Protein AF-A0A6P5A9G0-F1 (afdb_monomer_lite)

Structure (mmCIF, N/CA/C/O backbone):
data_AF-A0A6P5A9G0-F1
#
_entry.id   AF-A0A6P5A9G0-F1
#
loop_
_atom_site.group_PDB
_atom_site.id
_atom_site.type_symbol
_atom_site.label_atom_id
_atom_site.label_alt_id
_atom_site.label_comp_id
_atom_site.label_asym_id
_atom_site.label_entity_id
_atom_site.label_seq_id
_atom_site.pdbx_PDB_ins_code
_atom_site.Cartn_x
_atom_site.Cartn_y
_atom_site.Cartn_z
_atom_site.occupancy
_atom_site.B_iso_or_equiv
_atom_site.auth_seq_id
_atom_site.auth_comp_id
_atom_site.auth_asym_id
_atom_site.auth_atom_id
_atom_site.pdbx_PDB_model_num
ATOM 1 N N . MET A 1 1 ? -21.317 18.222 71.291 1.00 34.19 1 MET A N 1
ATOM 2 C CA . MET A 1 1 ? -20.488 18.522 70.100 1.00 34.19 1 MET A CA 1
ATOM 3 C C . MET A 1 1 ? -20.526 17.312 69.174 1.00 34.19 1 MET A C 1
ATOM 5 O O . MET A 1 1 ? -20.480 16.204 69.695 1.00 34.19 1 MET A O 1
ATOM 9 N N . PRO A 1 2 ? -20.696 17.466 67.850 1.00 40.47 2 PRO A N 1
ATOM 10 C CA . PRO A 1 2 ? -20.829 16.320 66.953 1.00 40.47 2 PRO A CA 1
ATOM 11 C C . PRO A 1 2 ? -19.506 15.540 66.873 1.00 40.47 2 PRO A C 1
ATOM 13 O O . PRO A 1 2 ? -18.449 16.128 66.651 1.00 40.47 2 PRO A O 1
ATOM 16 N N . ALA A 1 3 ? -19.575 14.213 67.022 1.00 44.06 3 ALA A N 1
ATOM 17 C CA . ALA A 1 3 ? -18.438 13.286 67.138 1.00 44.06 3 ALA A CA 1
ATOM 18 C C . ALA A 1 3 ? -17.374 13.387 66.017 1.00 44.06 3 ALA A C 1
ATOM 20 O O . ALA A 1 3 ? -16.237 12.954 66.194 1.00 44.06 3 ALA A O 1
ATOM 21 N N . GLY A 1 4 ? -17.712 13.982 64.867 1.00 52.34 4 GLY A N 1
ATOM 22 C CA . GLY A 1 4 ? -16.773 14.221 63.768 1.00 52.34 4 GLY A CA 1
ATOM 23 C C . GLY A 1 4 ? -15.743 15.328 64.034 1.00 52.34 4 GLY A C 1
ATOM 24 O O . GLY A 1 4 ? -14.605 15.201 63.588 1.00 52.34 4 GLY A O 1
ATOM 25 N N . MET A 1 5 ? -16.099 16.386 64.777 1.00 49.41 5 MET A N 1
ATOM 26 C CA . MET A 1 5 ? -15.179 17.504 65.061 1.00 49.41 5 MET A CA 1
ATOM 27 C C . MET A 1 5 ? -14.045 17.080 66.001 1.00 49.41 5 MET A C 1
ATOM 29 O O . MET A 1 5 ? -12.879 17.372 65.744 1.00 49.41 5 MET A O 1
ATOM 33 N N . GLU A 1 6 ? -14.359 16.276 67.017 1.00 52.44 6 GLU A N 1
ATOM 34 C CA . GLU A 1 6 ? -13.374 15.811 67.996 1.00 52.44 6 GLU A CA 1
ATOM 35 C C . GLU A 1 6 ? -12.293 14.910 67.364 1.00 52.44 6 GLU A C 1
ATOM 37 O O . GLU A 1 6 ? -11.117 14.976 67.728 1.00 52.44 6 GLU A O 1
ATOM 42 N N . ALA A 1 7 ? -12.663 14.101 66.363 1.00 63.16 7 ALA A N 1
ATOM 43 C CA . ALA A 1 7 ? -11.732 13.248 65.626 1.00 63.16 7 ALA A CA 1
ATOM 44 C C . ALA A 1 7 ? -10.778 14.051 64.723 1.00 63.16 7 ALA A C 1
ATOM 46 O O . ALA A 1 7 ? -9.605 13.691 64.583 1.00 63.16 7 ALA A O 1
ATOM 47 N N . VAL A 1 8 ? -11.261 15.142 64.122 1.00 66.12 8 VAL A N 1
ATOM 48 C CA . VAL A 1 8 ? -10.457 16.038 63.275 1.00 66.12 8 VAL A CA 1
ATOM 49 C C . VAL A 1 8 ? -9.443 16.807 64.120 1.00 66.12 8 VAL A C 1
ATOM 51 O O . VAL A 1 8 ? -8.259 16.828 63.774 1.00 66.12 8 VAL A O 1
ATOM 54 N N . ASP A 1 9 ? -9.863 17.347 65.263 1.00 71.31 9 ASP A N 1
ATOM 55 C CA . ASP A 1 9 ? -8.982 18.097 66.167 1.00 71.31 9 ASP A CA 1
ATOM 56 C C . ASP A 1 9 ? -7.914 17.209 66.810 1.00 71.31 9 ASP A C 1
ATOM 58 O O . ASP A 1 9 ? -6.769 17.629 67.003 1.00 71.31 9 AS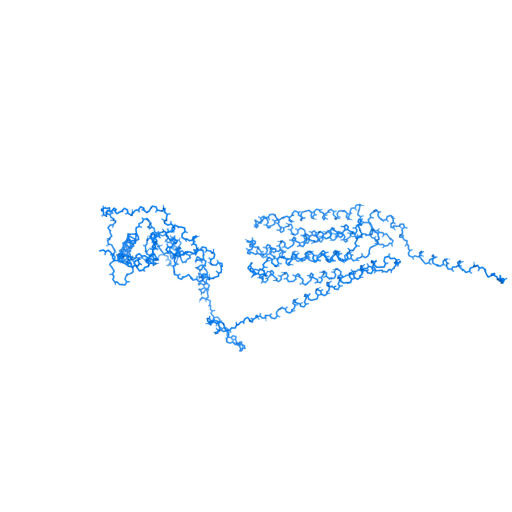P A O 1
ATOM 62 N N . ARG A 1 10 ? -8.253 15.948 67.103 1.00 72.38 10 ARG A N 1
ATOM 63 C CA . ARG A 1 10 ? -7.294 14.951 67.601 1.00 72.38 10 ARG A CA 1
ATOM 64 C C . ARG A 1 10 ? -6.233 14.621 66.543 1.00 72.38 10 ARG A C 1
ATOM 66 O O . ARG A 1 10 ? -5.047 14.577 66.861 1.00 72.38 10 ARG A O 1
ATOM 73 N N . ARG A 1 11 ? -6.634 14.472 65.272 1.00 69.25 11 ARG A N 1
ATOM 74 C CA . ARG A 1 11 ? -5.703 14.259 64.146 1.00 69.25 11 ARG A CA 1
ATOM 75 C C . ARG A 1 11 ? -4.834 15.483 63.865 1.00 69.25 11 ARG A C 1
ATOM 77 O O . ARG A 1 11 ? -3.647 15.310 63.608 1.00 69.25 11 ARG A O 1
ATOM 84 N N . ARG A 1 12 ? -5.383 16.704 63.941 1.00 75.12 12 ARG A N 1
ATOM 85 C CA . ARG A 1 12 ? -4.592 17.941 63.787 1.00 75.12 12 ARG A CA 1
ATOM 86 C C . ARG A 1 12 ? -3.551 18.081 64.896 1.00 75.12 12 ARG A C 1
ATOM 88 O O . ARG A 1 12 ? -2.409 18.398 64.588 1.00 75.12 12 ARG A O 1
ATOM 95 N N . ARG A 1 13 ? -3.907 17.781 66.151 1.00 77.69 13 ARG A N 1
ATOM 96 C CA . ARG A 1 13 ? -2.953 17.785 67.276 1.00 77.69 13 ARG A CA 1
ATOM 97 C C . ARG A 1 13 ? -1.839 16.750 67.121 1.00 77.69 13 ARG A C 1
ATOM 99 O O . ARG A 1 13 ? -0.698 17.054 67.440 1.00 77.69 13 ARG A O 1
ATOM 106 N N . PHE A 1 14 ? -2.159 15.560 66.614 1.00 76.75 14 PHE A N 1
ATOM 107 C CA . PHE A 1 14 ? -1.164 14.513 66.366 1.00 76.75 14 PHE A CA 1
ATOM 108 C C . PHE A 1 14 ? -0.216 14.858 65.207 1.00 76.75 14 PHE A C 1
ATOM 110 O O . PHE A 1 14 ? 0.992 14.714 65.338 1.00 76.75 14 PHE A O 1
ATOM 117 N N . LEU A 1 15 ? -0.758 15.324 64.076 1.00 70.75 15 LEU A N 1
ATOM 118 C CA . LEU A 1 15 ? 0.016 15.569 62.852 1.00 70.75 15 LEU A CA 1
ATOM 119 C C . LEU A 1 15 ? 0.726 16.929 62.828 1.00 70.75 15 LEU A C 1
ATOM 121 O O . LEU A 1 15 ? 1.581 17.131 61.971 1.00 70.75 15 LEU A O 1
ATOM 125 N N . GLN A 1 16 ? 0.331 17.859 63.706 1.00 79.50 16 GLN A N 1
ATOM 126 C CA . GLN A 1 16 ? 0.826 19.241 63.788 1.00 79.50 16 GLN A CA 1
ATOM 127 C C . GLN A 1 16 ? 1.048 19.903 62.412 1.00 79.50 16 GLN A C 1
ATOM 129 O O . GLN A 1 16 ? 2.136 20.407 62.121 1.00 79.50 16 GLN A O 1
ATOM 134 N N . PRO A 1 17 ? 0.057 19.874 61.504 1.00 75.06 17 PRO A N 1
ATOM 135 C CA . PRO A 1 17 ? 0.283 20.343 60.152 1.00 75.06 17 PRO A CA 1
ATOM 136 C C . PRO A 1 17 ? 0.244 21.882 60.115 1.00 75.06 17 PRO A C 1
ATOM 138 O O . PRO A 1 17 ? -0.423 22.513 60.936 1.00 75.06 17 PRO A O 1
ATOM 141 N N . LYS A 1 18 ? 0.942 22.499 59.150 1.00 73.19 18 LYS A N 1
ATOM 142 C CA . LYS A 1 18 ? 0.975 23.968 58.987 1.00 73.19 18 LYS A CA 1
ATOM 143 C C . LYS A 1 18 ? -0.441 24.549 58.864 1.00 73.19 18 LYS A C 1
ATOM 145 O O . LYS A 1 18 ? -1.340 23.896 58.324 1.00 73.19 18 LYS A O 1
ATOM 150 N N . GLU A 1 19 ? -0.646 25.781 59.322 1.00 68.06 19 GLU A N 1
ATOM 151 C CA . GLU A 1 19 ? -1.943 26.457 59.197 1.00 68.06 19 GLU A CA 1
ATOM 152 C C . GLU A 1 19 ? -2.412 26.516 57.730 1.00 68.06 19 GLU A C 1
ATOM 154 O O . GLU A 1 19 ? -1.622 26.725 56.809 1.00 68.06 19 GLU A O 1
ATOM 159 N N . GLY A 1 20 ? -3.705 26.255 57.505 1.00 70.56 20 GLY A N 1
ATOM 160 C CA . GLY A 1 20 ? -4.317 26.196 56.169 1.00 70.56 20 GLY A CA 1
ATOM 161 C C . GLY A 1 20 ? -4.215 24.847 55.438 1.00 70.56 20 GLY A C 1
ATOM 162 O O . GLY A 1 20 ? -4.833 24.673 54.390 1.00 70.56 20 GLY A O 1
ATOM 163 N N . THR A 1 21 ? -3.494 23.862 55.981 1.00 77.19 21 THR A N 1
ATOM 164 C CA . THR A 1 21 ? -3.424 22.502 55.412 1.00 77.19 21 THR A CA 1
ATOM 165 C C . THR A 1 21 ? -4.705 21.700 55.674 1.00 77.19 21 THR A C 1
ATOM 167 O O . THR A 1 21 ? -5.292 21.761 56.766 1.00 77.19 21 THR A O 1
ATOM 170 N N . GLN A 1 22 ? -5.131 20.909 54.684 1.00 78.81 22 GLN A N 1
ATOM 171 C CA . GLN A 1 22 ? -6.202 19.929 54.864 1.00 78.81 22 GLN A CA 1
ATOM 172 C C . GLN A 1 22 ? -5.629 18.576 55.279 1.00 78.81 22 GLN A C 1
ATOM 174 O O . GLN A 1 22 ? -4.575 18.146 54.807 1.00 78.81 22 GLN A O 1
ATOM 179 N N . LEU A 1 23 ? -6.335 17.899 56.185 1.00 77.25 23 LEU A N 1
ATOM 180 C CA . LEU A 1 23 ? -5.942 16.575 56.649 1.00 77.25 23 LEU A CA 1
ATOM 181 C C . LEU A 1 23 ? -6.253 15.503 55.594 1.00 77.25 23 LEU A C 1
ATOM 183 O O . LEU A 1 23 ? -7.287 15.598 54.927 1.00 77.25 23 LEU A O 1
ATOM 187 N N . PRO A 1 24 ? -5.428 14.444 55.484 1.00 63.50 24 PRO A N 1
ATOM 188 C CA . PRO A 1 24 ? -5.773 13.264 54.698 1.00 63.50 24 PRO A CA 1
ATOM 189 C C . PRO A 1 24 ? -7.161 12.732 55.092 1.00 63.50 24 PRO A C 1
ATOM 191 O O . PRO A 1 24 ? -7.429 12.472 56.269 1.00 63.50 24 PRO A O 1
ATOM 194 N N . GLY A 1 25 ? -8.054 12.615 54.106 1.00 65.62 25 GLY A N 1
ATOM 195 C CA . GLY A 1 25 ? -9.473 12.294 54.309 1.00 65.62 25 GLY A CA 1
ATOM 196 C C . GLY A 1 25 ? -10.429 13.491 54.230 1.00 65.62 25 GLY A C 1
ATOM 197 O O . GLY A 1 25 ? -11.631 13.302 54.395 1.00 65.62 25 GLY A O 1
ATOM 198 N N . TYR A 1 26 ? -9.939 14.705 53.961 1.00 66.69 26 TYR A N 1
ATOM 199 C CA . TYR A 1 26 ? -10.789 15.837 53.589 1.00 66.69 26 TYR A CA 1
ATOM 200 C C . TYR A 1 26 ? -11.553 15.532 52.289 1.00 66.69 26 TYR A C 1
ATOM 202 O O . TYR A 1 26 ? -10.957 15.191 51.267 1.00 66.69 26 TYR A O 1
ATOM 210 N N . THR A 1 27 ? -12.882 15.637 52.340 1.00 59.94 27 THR A N 1
ATOM 211 C CA . THR A 1 27 ? -13.801 15.257 51.250 1.00 59.94 27 THR A CA 1
ATOM 212 C C . THR A 1 27 ? -14.273 16.442 50.403 1.00 59.94 27 THR A C 1
ATOM 214 O O . THR A 1 27 ? -15.134 16.273 49.543 1.00 59.94 27 THR A O 1
ATOM 217 N N . GLY A 1 28 ? -13.773 17.650 50.671 1.00 67.00 28 GLY A N 1
ATOM 218 C CA . GLY A 1 28 ? -14.100 18.838 49.885 1.00 67.00 28 GLY A CA 1
ATOM 219 C C . GLY A 1 28 ? -13.320 18.903 48.570 1.00 67.00 28 GLY A C 1
ATOM 220 O O . GLY A 1 28 ? -12.300 18.237 48.389 1.00 67.00 28 GLY A O 1
ATOM 221 N N . TYR A 1 29 ? -13.803 19.726 47.641 1.00 61.81 29 TYR A N 1
ATOM 222 C CA . TYR A 1 29 ? -13.156 19.929 46.347 1.00 61.81 29 TYR A CA 1
ATOM 223 C C . TYR A 1 29 ? -11.865 20.747 46.501 1.00 61.81 29 TYR A C 1
ATOM 225 O O . TYR A 1 29 ? -11.891 21.862 47.015 1.00 61.81 29 TYR A O 1
ATOM 233 N N . CYS A 1 30 ? -10.741 20.202 46.031 1.00 65.12 30 CYS A N 1
ATOM 234 C CA . CYS A 1 30 ? -9.463 20.905 45.953 1.00 65.12 30 CYS A CA 1
ATOM 235 C C . CYS A 1 30 ? -9.158 21.191 44.469 1.00 65.12 30 CYS A C 1
ATOM 237 O O . CYS A 1 30 ? -8.868 20.247 43.723 1.00 65.12 30 CYS A O 1
ATOM 239 N N . PRO A 1 31 ? -9.274 22.452 44.009 1.00 59.16 31 PRO A N 1
ATOM 240 C CA . PRO A 1 31 ? -9.046 22.804 42.612 1.00 59.16 31 PRO A CA 1
ATOM 241 C C . PRO A 1 31 ? -7.632 22.418 42.186 1.00 59.16 31 PRO A C 1
ATOM 243 O O . PRO A 1 31 ? -6.695 22.551 42.962 1.00 59.16 31 PRO A O 1
ATOM 246 N N . GLN A 1 32 ? -7.481 21.940 40.950 1.00 62.16 32 GLN A N 1
ATOM 247 C CA . GLN A 1 32 ? -6.181 21.670 40.317 1.00 62.16 32 GLN A CA 1
ATOM 248 C C . GLN A 1 32 ? -5.274 20.636 41.022 1.00 62.16 32 GLN A C 1
ATOM 250 O O . GLN A 1 32 ? -4.174 20.378 40.538 1.00 62.16 32 GLN A O 1
ATOM 255 N N . TYR A 1 33 ? -5.757 19.947 42.069 1.00 71.12 33 TYR A N 1
ATOM 256 C CA . TYR A 1 33 ? -5.014 18.921 42.820 1.00 71.12 33 TYR A CA 1
ATOM 257 C C . TYR A 1 33 ? -4.352 17.864 41.919 1.00 71.12 33 TYR A C 1
ATOM 259 O O . TYR A 1 33 ? -3.233 17.433 42.170 1.00 71.12 33 TYR A O 1
ATOM 267 N N . ARG A 1 34 ? -5.022 17.476 40.825 1.00 67.44 34 ARG A N 1
ATOM 268 C CA . ARG A 1 34 ? -4.538 16.460 39.878 1.00 67.44 34 ARG A CA 1
ATOM 269 C C . ARG A 1 34 ? -3.317 16.898 39.053 1.00 67.44 34 ARG A C 1
ATOM 271 O O . ARG A 1 34 ? -2.644 16.037 38.497 1.00 67.44 34 ARG A O 1
ATOM 278 N N . PHE A 1 35 ? -3.044 18.197 38.950 1.00 68.12 35 PHE A N 1
ATOM 279 C CA . PHE A 1 35 ? -1.962 18.737 38.117 1.00 68.12 35 PHE A CA 1
ATOM 280 C C . PHE A 1 35 ? -0.676 19.018 38.904 1.00 68.12 35 PHE A C 1
ATOM 282 O O . PHE A 1 35 ? 0.323 19.417 38.314 1.00 68.12 35 PHE A O 1
ATOM 289 N N . LEU A 1 36 ? -0.683 18.790 40.222 1.00 63.84 36 LEU A N 1
ATOM 290 C CA . LEU A 1 36 ? 0.472 18.988 41.094 1.00 63.84 36 LEU A CA 1
ATOM 291 C C . LEU A 1 36 ? 0.937 17.658 41.664 1.00 63.84 36 LEU A C 1
ATOM 293 O O . LEU A 1 36 ? 0.253 17.024 42.464 1.00 63.84 36 LEU A O 1
ATOM 297 N N . ILE A 1 37 ? 2.128 17.252 41.238 1.00 69.38 37 ILE A N 1
ATOM 298 C CA . ILE A 1 37 ? 2.766 15.990 41.608 1.00 69.38 37 ILE A CA 1
ATOM 299 C C . ILE A 1 37 ? 4.068 16.323 42.346 1.00 69.38 37 ILE A C 1
ATOM 301 O O . ILE A 1 37 ? 4.740 17.294 42.010 1.00 69.38 37 ILE A O 1
ATOM 305 N N . GLY A 1 38 ? 4.421 15.534 43.364 1.00 70.56 38 GLY A N 1
ATOM 306 C CA . GLY A 1 38 ? 5.693 15.676 44.092 1.00 70.56 38 GLY A CA 1
ATOM 307 C C . GLY A 1 38 ? 5.610 16.384 45.449 1.00 70.56 38 GLY A C 1
ATOM 308 O O . GLY A 1 38 ? 6.630 16.559 46.107 1.00 70.56 38 GLY A O 1
ATOM 309 N N . LEU A 1 39 ? 4.412 16.751 45.913 1.00 74.50 39 LEU A N 1
ATOM 310 C CA . LEU A 1 39 ? 4.182 17.325 47.242 1.00 74.50 39 LEU A CA 1
ATOM 311 C C . LEU A 1 39 ? 3.249 16.432 48.072 1.00 74.50 39 LEU A C 1
ATOM 313 O O . LEU A 1 39 ? 2.386 15.734 47.541 1.00 74.50 39 LEU A O 1
ATOM 317 N N . THR A 1 40 ? 3.393 16.470 49.399 1.00 75.50 40 THR A N 1
ATOM 318 C CA . THR A 1 40 ? 2.481 15.765 50.312 1.00 75.50 40 THR A CA 1
ATOM 319 C C . THR A 1 40 ? 1.083 16.389 50.281 1.00 75.50 40 THR A C 1
ATOM 321 O O . THR A 1 40 ? 0.932 17.589 50.045 1.00 75.50 40 THR A O 1
ATOM 324 N N . TYR A 1 41 ? 0.045 15.591 50.566 1.00 74.50 41 TYR A N 1
ATOM 325 C CA . TYR A 1 41 ? -1.361 16.028 50.521 1.00 74.50 41 TYR A CA 1
ATOM 326 C C . TYR A 1 41 ? -1.618 17.345 51.277 1.00 74.50 41 TYR A C 1
ATOM 328 O O . TYR A 1 41 ? -2.294 18.242 50.769 1.00 74.50 41 TYR A O 1
ATOM 336 N N . GLY A 1 42 ? -1.035 17.493 52.471 1.00 76.69 42 GLY A N 1
ATOM 337 C CA . GLY A 1 42 ? -1.150 18.714 53.271 1.00 76.69 42 GLY A CA 1
ATOM 338 C C . GLY A 1 42 ? -0.552 19.939 52.572 1.00 76.69 42 GLY A C 1
ATOM 339 O O . GLY A 1 42 ? -1.180 20.993 52.540 1.00 76.69 42 GLY A O 1
ATOM 340 N N . ASN A 1 43 ? 0.620 19.795 51.950 1.00 77.44 43 ASN A N 1
ATOM 341 C CA . ASN A 1 43 ? 1.298 20.896 51.266 1.00 77.44 43 ASN A CA 1
ATOM 342 C C . ASN A 1 43 ? 0.579 21.303 49.972 1.00 77.44 43 ASN A C 1
ATOM 344 O O . ASN A 1 43 ? 0.404 22.497 49.738 1.00 77.44 43 ASN A O 1
ATOM 348 N N . VAL A 1 44 ? 0.104 20.332 49.178 1.00 78.50 44 VAL A N 1
ATOM 349 C CA . VAL A 1 44 ? -0.691 20.611 47.967 1.00 78.50 44 VAL A CA 1
ATOM 350 C C . VAL A 1 44 ? -1.984 21.329 48.338 1.00 78.50 44 VAL A C 1
ATOM 352 O O . VAL A 1 44 ? -2.294 22.374 47.773 1.00 78.50 44 VAL A O 1
ATOM 355 N N . SER A 1 45 ? -2.724 20.807 49.322 1.00 76.88 45 SER A N 1
ATOM 356 C CA . SER A 1 45 ? -3.999 21.404 49.737 1.00 76.88 45 SER A CA 1
ATOM 357 C C . SER A 1 45 ? -3.827 22.818 50.296 1.00 76.88 45 SER A C 1
ATOM 359 O O . SER A 1 45 ? -4.597 23.703 49.931 1.00 76.88 45 SER A O 1
ATOM 361 N N . ALA A 1 46 ? -2.790 23.071 51.101 1.00 78.19 46 ALA A N 1
ATOM 362 C CA . ALA A 1 46 ? -2.490 24.414 51.593 1.00 78.19 46 ALA A CA 1
ATOM 363 C C . ALA A 1 46 ? -2.110 25.385 50.469 1.00 78.19 46 ALA A C 1
ATOM 365 O O . ALA A 1 46 ? -2.523 26.540 50.494 1.00 78.19 46 ALA A O 1
ATOM 366 N N . GLN A 1 47 ? -1.326 24.943 49.482 1.00 76.50 47 GLN A N 1
ATOM 367 C CA . GLN A 1 47 ? -0.918 25.793 48.363 1.00 76.50 47 GLN A CA 1
ATOM 368 C C . GLN A 1 47 ? -2.095 26.139 47.444 1.00 76.50 47 GLN A C 1
ATOM 370 O O . GLN A 1 47 ? -2.213 27.286 47.028 1.00 76.50 47 GLN A O 1
ATOM 375 N N . MET A 1 48 ? -2.979 25.178 47.169 1.00 73.50 48 MET A N 1
ATOM 376 C CA . MET A 1 48 ? -4.157 25.366 46.310 1.00 73.50 48 MET A CA 1
ATOM 377 C C . MET A 1 48 ? -5.251 26.215 46.957 1.00 73.50 48 MET A C 1
ATOM 379 O O . MET A 1 48 ? -5.990 26.908 46.265 1.00 73.50 48 MET A O 1
ATOM 383 N N . LEU A 1 49 ? -5.371 26.162 48.284 1.00 70.19 49 LEU A N 1
ATOM 384 C CA . LEU A 1 49 ? -6.384 26.919 49.020 1.00 70.19 49 LEU A CA 1
ATOM 385 C C . LEU A 1 49 ? -5.913 28.327 49.418 1.00 70.19 49 LEU A C 1
ATOM 387 O O . LEU A 1 49 ? -6.712 29.113 49.929 1.00 70.19 49 LEU A O 1
ATOM 391 N N . LYS A 1 50 ? -4.651 28.695 49.147 1.00 67.12 50 LYS A N 1
ATOM 392 C CA . LYS A 1 50 ? -4.174 30.078 49.298 1.00 67.12 50 LYS A CA 1
ATOM 393 C C . LYS A 1 50 ? -4.898 30.985 48.298 1.00 67.12 50 LYS A C 1
ATOM 395 O O . LYS A 1 50 ? -4.664 30.907 47.099 1.00 67.12 50 LYS A O 1
ATOM 400 N N . GLY A 1 51 ? -5.767 31.858 48.806 1.00 59.56 51 GLY A N 1
ATOM 401 C CA . GLY A 1 51 ? -6.511 32.843 48.008 1.00 59.56 51 GLY A CA 1
ATOM 402 C C . GLY A 1 51 ? -7.952 32.449 47.669 1.00 59.56 51 GLY A C 1
ATOM 403 O O . GLY A 1 51 ? -8.709 33.292 47.191 1.00 59.56 51 GLY A O 1
ATOM 404 N N . VAL A 1 52 ? -8.378 31.218 47.975 1.00 59.62 52 VAL A N 1
ATOM 405 C CA . VAL A 1 52 ? -9.794 30.833 47.890 1.00 59.62 52 VAL A CA 1
ATOM 406 C C . VAL A 1 52 ? -10.503 31.383 49.126 1.00 59.62 52 VAL A C 1
ATOM 408 O O . VAL A 1 52 ? -10.322 30.877 50.233 1.00 59.62 52 VAL A O 1
ATOM 411 N N . LYS A 1 53 ? -11.316 32.435 48.961 1.00 49.66 53 LYS A N 1
ATOM 412 C CA . LYS A 1 53 ? -12.235 32.876 50.019 1.00 49.66 53 LYS A CA 1
ATOM 413 C C . LYS A 1 53 ? -13.242 31.751 50.261 1.00 49.66 53 LYS A C 1
ATOM 415 O O . LYS A 1 53 ? -14.181 31.580 49.488 1.00 49.66 53 LYS A O 1
ATOM 420 N N . HIS A 1 54 ? -13.048 30.970 51.321 1.00 49.22 54 HIS A N 1
ATOM 421 C CA . HIS A 1 54 ? -14.133 30.164 51.860 1.00 49.22 54 HIS A CA 1
ATOM 422 C C . HIS A 1 54 ? -15.182 31.140 52.387 1.00 49.22 54 HIS A C 1
ATOM 424 O O . HIS A 1 54 ? -15.014 31.712 53.461 1.00 49.22 54 HIS A O 1
ATOM 430 N N . ASN A 1 55 ? -16.267 31.336 51.638 1.00 43.38 55 ASN A N 1
ATOM 431 C CA . ASN A 1 55 ? -17.493 31.775 52.281 1.00 43.38 55 ASN A CA 1
ATOM 432 C C . ASN A 1 55 ? -17.824 30.672 53.297 1.00 43.38 55 ASN A C 1
ATOM 434 O O . ASN A 1 55 ? -17.927 29.508 52.884 1.00 43.38 55 ASN A O 1
ATOM 438 N N . PRO A 1 56 ? -17.910 30.970 54.607 1.00 41.56 56 PRO A N 1
ATOM 439 C CA . PRO A 1 56 ? -18.422 29.983 55.541 1.00 41.56 56 PRO A CA 1
ATOM 440 C C . PRO A 1 56 ? -19.788 29.536 55.009 1.00 41.56 56 PRO A C 1
ATOM 442 O O . PRO A 1 56 ? -20.510 30.373 54.451 1.00 41.56 56 PRO A O 1
ATOM 445 N N . PRO A 1 57 ? -20.144 28.241 55.109 1.00 41.16 57 PRO A N 1
ATOM 446 C CA . PRO A 1 57 ? -21.504 27.839 54.804 1.00 41.16 57 PRO A CA 1
ATOM 447 C C . PRO A 1 57 ? -22.388 28.744 55.647 1.00 41.16 57 PRO A C 1
ATOM 449 O O . PRO A 1 57 ? -22.218 28.806 56.866 1.00 41.16 57 PRO A O 1
ATOM 452 N N . THR A 1 58 ? -23.247 29.522 54.991 1.00 36.03 58 THR A N 1
ATOM 453 C CA . THR A 1 58 ? -24.289 30.260 55.680 1.00 36.03 58 THR A CA 1
ATOM 454 C C . THR A 1 58 ? -25.008 29.203 56.498 1.00 36.03 58 THR A C 1
ATOM 456 O O . THR A 1 58 ? -25.660 28.322 55.939 1.00 36.03 58 THR A O 1
ATOM 459 N N . ILE A 1 59 ? -24.810 29.222 57.816 1.00 41.88 59 ILE A N 1
ATOM 460 C CA . ILE A 1 59 ? -25.704 28.553 58.746 1.00 41.88 59 ILE A CA 1
ATOM 461 C C . ILE A 1 59 ? -26.959 29.416 58.676 1.00 41.88 59 ILE A C 1
ATOM 463 O O . ILE A 1 59 ? -27.217 30.255 59.529 1.00 41.88 59 ILE A O 1
ATOM 467 N N . SER A 1 60 ? -27.689 29.305 57.567 1.00 35.38 60 SER A N 1
ATOM 468 C CA . SER A 1 60 ? -29.112 29.510 57.622 1.00 35.38 60 SER A CA 1
ATOM 469 C C . SER A 1 60 ? -29.576 28.439 58.590 1.00 35.38 60 SER A C 1
ATOM 471 O O . SER A 1 60 ? -29.502 27.240 58.300 1.00 35.38 60 SER A O 1
ATOM 473 N N . ASP A 1 61 ? -29.960 28.890 59.782 1.00 35.50 61 ASP A N 1
ATOM 474 C CA . ASP A 1 61 ? -30.840 28.139 60.659 1.00 35.50 61 ASP A CA 1
ATOM 475 C C . ASP A 1 61 ? -31.839 27.373 59.782 1.00 35.50 61 ASP A C 1
ATOM 477 O O . ASP A 1 61 ? -32.379 27.963 58.834 1.00 35.50 61 ASP A O 1
ATOM 481 N N . PRO A 1 62 ? -32.088 26.078 60.031 1.00 42.69 62 PRO A N 1
ATOM 482 C CA . PRO A 1 62 ? -33.099 25.317 59.316 1.00 42.69 62 PRO A CA 1
ATOM 483 C C . PRO A 1 62 ? -34.499 25.788 59.744 1.00 42.69 62 PRO A C 1
ATOM 485 O O . PRO A 1 62 ? -35.316 25.024 60.252 1.00 42.69 62 PRO A O 1
ATOM 488 N N . GLY A 1 63 ? -34.797 27.066 59.519 1.00 38.66 63 GLY A N 1
ATOM 489 C CA . GLY A 1 63 ? -36.135 27.603 59.437 1.00 38.66 63 GLY A CA 1
ATOM 490 C C . GLY A 1 63 ? -36.810 26.983 58.224 1.00 38.66 63 GLY A C 1
ATOM 491 O O . GLY A 1 63 ? -36.648 27.443 57.100 1.00 38.66 63 GLY A O 1
ATOM 492 N N . GLN A 1 64 ? -37.513 25.878 58.468 1.00 43.59 64 GLN A N 1
ATOM 493 C CA . GLN A 1 64 ? -38.886 25.665 58.004 1.00 43.59 64 GLN A CA 1
ATOM 494 C C . GLN A 1 64 ? -39.226 26.097 56.564 1.00 43.59 64 GLN A C 1
ATOM 496 O O . GLN A 1 64 ? -40.321 26.572 56.293 1.00 43.59 64 GLN A O 1
ATOM 501 N N . ALA A 1 65 ? -38.369 25.802 55.591 1.00 39.69 65 ALA A N 1
ATOM 502 C CA . ALA A 1 65 ? -38.857 25.475 54.259 1.00 39.69 65 ALA A CA 1
ATOM 503 C C . ALA A 1 65 ? -39.247 23.996 54.305 1.00 39.69 65 ALA A C 1
ATOM 505 O O . ALA A 1 65 ? -38.384 23.124 54.181 1.00 39.69 65 ALA A O 1
ATOM 506 N N . GLY A 1 66 ? -40.525 23.722 54.593 1.00 47.19 66 GLY A N 1
ATOM 507 C CA . GLY A 1 66 ? -41.085 22.375 54.695 1.00 47.19 66 GLY A CA 1
ATOM 508 C C . GLY A 1 66 ? -40.657 21.519 53.506 1.00 47.19 66 GLY A C 1
ATOM 509 O O . GLY A 1 66 ? -41.204 21.634 52.413 1.00 47.19 66 GLY A O 1
ATOM 510 N N . GLY A 1 67 ? -39.635 20.687 53.713 1.00 53.34 67 GLY A N 1
ATOM 511 C CA . GLY A 1 67 ? -39.242 19.686 52.735 1.00 53.34 67 GLY A CA 1
ATOM 512 C C . GLY A 1 67 ? -40.401 18.716 52.495 1.00 53.34 67 GLY A C 1
ATOM 513 O O . GLY A 1 67 ? -41.323 18.657 53.315 1.00 53.34 67 GLY A O 1
ATOM 514 N N . PRO A 1 68 ? -40.371 17.948 51.393 1.00 58.12 68 PRO A N 1
ATOM 515 C CA . PRO A 1 68 ? -41.385 16.933 51.131 1.00 58.12 68 PRO A CA 1
ATOM 516 C C . PRO A 1 68 ? -41.593 16.073 52.384 1.00 58.12 68 PRO A C 1
ATOM 518 O O . PRO A 1 68 ? -40.616 15.599 52.966 1.00 58.12 68 PRO A O 1
ATOM 521 N N . ARG A 1 69 ? -42.843 15.907 52.835 1.00 64.94 69 ARG A N 1
ATOM 522 C CA . ARG A 1 69 ? -43.149 14.984 53.935 1.00 64.94 69 ARG A CA 1
ATOM 523 C C . ARG A 1 69 ? -42.846 13.569 53.453 1.00 64.94 69 ARG A C 1
ATOM 525 O O . ARG A 1 69 ? -43.546 13.061 52.588 1.00 64.94 69 ARG A O 1
ATOM 532 N N . LEU A 1 70 ? -41.807 12.968 54.019 1.00 74.00 70 LEU A N 1
ATOM 533 C CA . LEU A 1 70 ? -41.381 11.602 53.734 1.00 74.00 70 LEU A CA 1
ATOM 534 C C . LEU A 1 70 ? -42.242 10.641 54.566 1.00 74.00 70 LEU A C 1
ATOM 536 O O . LEU A 1 70 ? -42.238 10.727 55.794 1.00 74.00 70 LEU A O 1
ATOM 540 N N . VAL A 1 71 ? -43.015 9.767 53.918 1.00 73.75 71 VAL A N 1
ATOM 541 C CA . VAL A 1 71 ? -44.050 8.932 54.575 1.00 73.75 71 VAL A CA 1
ATOM 542 C C . VAL A 1 71 ? -43.702 7.440 54.545 1.00 73.75 71 VAL A C 1
ATOM 544 O O . VAL A 1 71 ? -44.223 6.636 55.320 1.00 73.75 71 VAL A O 1
ATOM 547 N N . HIS A 1 72 ? -42.852 7.023 53.620 1.00 77.06 72 HIS A N 1
ATOM 548 C CA . HIS A 1 72 ? -42.577 5.632 53.275 1.00 77.06 72 HIS A CA 1
ATOM 549 C C . HIS A 1 72 ? -41.141 5.201 53.564 1.00 77.06 72 HIS A C 1
ATOM 551 O O . HIS A 1 72 ? -40.777 4.075 53.218 1.00 77.06 72 HIS A O 1
ATOM 557 N N . LEU A 1 73 ? -40.358 6.039 54.245 1.00 80.56 73 LEU A N 1
ATOM 558 C CA . LEU A 1 73 ? -38.994 5.721 54.647 1.00 80.56 73 LEU A CA 1
ATOM 559 C C . LEU A 1 73 ? -38.948 4.601 55.700 1.00 80.56 73 LEU A C 1
ATOM 561 O O . LEU A 1 73 ? -39.500 4.752 56.791 1.00 80.56 73 LEU A O 1
ATOM 565 N N . PRO A 1 74 ? -38.286 3.469 55.411 1.00 81.62 74 PRO A N 1
ATOM 566 C CA . PRO A 1 74 ? -38.091 2.422 56.399 1.00 81.62 74 PRO A CA 1
ATOM 567 C C . PRO A 1 74 ? -36.968 2.788 57.380 1.00 81.62 74 PRO A C 1
ATOM 569 O O . PRO A 1 74 ? -35.946 3.359 56.998 1.00 81.62 74 PRO A O 1
ATOM 572 N N . LYS A 1 75 ? -37.136 2.391 58.644 1.00 82.06 75 LYS A N 1
ATOM 573 C CA . LYS A 1 75 ? -36.100 2.522 59.675 1.00 82.06 75 LYS A CA 1
ATOM 574 C C . LYS A 1 75 ? -34.968 1.517 59.469 1.00 82.06 75 LYS A C 1
ATOM 576 O O . LYS A 1 75 ? -35.161 0.479 58.828 1.00 82.06 75 LYS A O 1
ATOM 581 N N . PHE A 1 76 ? -33.794 1.827 60.014 1.00 78.50 76 PHE A N 1
ATOM 582 C CA . PHE A 1 76 ? -32.656 0.913 59.990 1.00 78.50 76 PHE A CA 1
ATOM 583 C C . PHE A 1 76 ? -32.884 -0.284 60.918 1.00 78.50 76 PHE A C 1
ATOM 585 O O . PHE A 1 76 ? -33.145 -0.114 62.102 1.00 78.50 76 PHE A O 1
ATOM 592 N N . ASP A 1 77 ? -32.772 -1.485 60.351 1.00 76.44 77 ASP A N 1
ATOM 593 C CA . ASP A 1 77 ? -33.041 -2.776 61.008 1.00 76.44 77 ASP A CA 1
ATOM 594 C C . ASP A 1 77 ? -31.866 -3.760 60.801 1.00 76.44 77 ASP A C 1
ATOM 596 O O . ASP A 1 77 ? -32.031 -4.973 60.728 1.00 76.44 77 ASP A O 1
ATOM 600 N N . GLY A 1 78 ? -30.656 -3.236 60.551 1.00 71.94 78 GLY A N 1
ATOM 601 C CA . GLY A 1 78 ? -29.430 -4.019 60.316 1.00 71.94 78 GLY A CA 1
ATOM 602 C C . GLY A 1 78 ? -29.335 -4.728 58.955 1.00 71.94 78 GLY A C 1
ATOM 603 O O . GLY A 1 78 ? -28.255 -4.811 58.377 1.00 71.94 78 GLY A O 1
ATOM 604 N N . THR A 1 79 ? -30.454 -5.206 58.408 1.00 73.12 79 THR A N 1
ATOM 605 C CA . THR A 1 79 ? -30.517 -5.964 57.142 1.00 73.12 79 THR A CA 1
ATOM 606 C C . THR A 1 79 ? -30.849 -5.088 55.935 1.00 73.12 79 THR A C 1
ATOM 608 O O . THR A 1 79 ? -30.348 -5.301 54.827 1.00 73.12 79 THR A O 1
ATOM 611 N N . ARG A 1 80 ? -31.702 -4.078 56.134 1.00 78.31 80 ARG A N 1
ATOM 612 C CA . ARG A 1 80 ? -32.150 -3.174 55.072 1.00 78.31 80 ARG A CA 1
ATOM 613 C C . ARG A 1 80 ? -31.057 -2.168 54.738 1.00 78.31 80 ARG A C 1
ATOM 615 O O . ARG A 1 80 ? -30.581 -1.443 55.602 1.00 78.31 80 ARG A O 1
ATOM 622 N N . ARG A 1 81 ? -30.696 -2.107 53.454 1.00 80.06 81 ARG A N 1
ATOM 623 C CA . ARG A 1 81 ? -29.652 -1.203 52.942 1.00 80.06 81 ARG A CA 1
ATOM 624 C C . ARG A 1 81 ? -30.154 0.208 52.622 1.00 80.06 81 ARG A C 1
ATOM 626 O O . ARG A 1 81 ? -29.348 1.126 52.605 1.00 80.06 81 ARG A O 1
ATOM 633 N N . LEU A 1 82 ? -31.448 0.365 52.323 1.00 84.88 82 LEU A N 1
ATOM 634 C CA . LEU A 1 82 ? -32.087 1.640 51.975 1.00 84.88 82 LEU A CA 1
ATOM 635 C C . LEU A 1 82 ? -32.997 2.058 53.128 1.00 84.88 82 LEU A C 1
ATOM 637 O O . LEU A 1 82 ? -34.052 1.451 53.301 1.00 84.88 82 LEU A O 1
ATOM 641 N N . THR A 1 83 ? -32.576 3.031 53.934 1.00 84.56 83 THR A N 1
ATOM 642 C CA . THR A 1 83 ? -33.258 3.408 55.185 1.00 84.56 83 THR A CA 1
ATOM 643 C C . THR A 1 83 ? -33.269 4.920 55.391 1.00 84.56 83 THR A C 1
ATOM 645 O O . THR A 1 83 ? -32.603 5.666 54.669 1.00 84.56 83 THR A O 1
ATOM 648 N N . GLU A 1 84 ? -34.009 5.383 56.399 1.00 77.94 84 GLU A N 1
ATOM 649 C CA . GLU A 1 84 ? -33.825 6.731 56.936 1.00 77.94 84 GLU A CA 1
ATOM 650 C C . GLU A 1 84 ? -32.374 6.910 57.416 1.00 77.94 84 GLU A C 1
ATOM 652 O O . GLU A 1 84 ? -31.803 6.014 58.038 1.00 77.94 84 GLU A O 1
ATOM 657 N N . GLY A 1 85 ? -31.743 8.031 57.056 1.00 76.56 85 GLY A N 1
ATOM 658 C CA . GLY A 1 85 ? -30.349 8.304 57.425 1.00 76.56 85 GLY A CA 1
ATOM 659 C C . GLY A 1 85 ? -29.295 7.554 56.601 1.00 76.56 85 GLY A C 1
ATOM 660 O O . GLY A 1 85 ? -28.326 7.049 57.163 1.00 76.56 85 GLY A O 1
ATOM 661 N N . MET A 1 86 ? -29.455 7.490 55.274 1.00 80.50 86 MET A N 1
ATOM 662 C CA . MET A 1 86 ? -28.442 6.918 54.373 1.00 80.50 86 MET A CA 1
ATOM 663 C C . MET A 1 86 ? -27.037 7.481 54.638 1.00 80.50 86 MET A C 1
ATOM 665 O O . MET A 1 86 ? -26.829 8.697 54.644 1.00 80.50 86 MET A O 1
ATOM 669 N N . VAL A 1 87 ? -26.058 6.584 54.793 1.00 75.25 87 VAL A N 1
ATOM 670 C CA . VAL A 1 87 ? -24.660 6.942 55.068 1.00 75.25 87 VAL A CA 1
ATOM 671 C C . VAL A 1 87 ? -24.033 7.617 53.838 1.00 75.25 87 VAL A C 1
ATOM 673 O O . VAL A 1 87 ? -23.997 7.007 52.760 1.00 75.25 87 VAL A O 1
ATOM 676 N N . PRO A 1 88 ? -23.501 8.851 53.964 1.00 72.56 88 PRO A N 1
ATOM 677 C CA . PRO A 1 88 ? -22.732 9.484 52.900 1.00 72.56 88 PRO A CA 1
ATOM 678 C C . PRO A 1 88 ? -21.567 8.592 52.463 1.00 72.56 88 PRO A C 1
ATOM 680 O O . PRO A 1 88 ? -20.786 8.128 53.289 1.00 72.56 88 PRO A O 1
ATOM 683 N N . GLY A 1 89 ? -21.457 8.343 51.158 1.00 68.44 89 GLY A N 1
ATOM 684 C CA . GLY A 1 89 ? -20.441 7.444 50.598 1.00 68.44 89 GLY A CA 1
ATOM 685 C C . GLY A 1 89 ? -20.918 6.015 50.322 1.00 68.44 89 GLY A C 1
ATOM 686 O O . GLY A 1 89 ? -20.131 5.220 49.818 1.00 68.44 89 GLY A O 1
ATOM 687 N N . TYR A 1 90 ? -22.191 5.679 50.566 1.00 75.25 90 TYR A N 1
ATOM 688 C CA . TYR A 1 90 ? -22.755 4.427 50.057 1.00 75.25 90 TYR A CA 1
ATOM 689 C C . TYR A 1 90 ? -22.652 4.381 48.521 1.00 75.25 90 TYR A C 1
ATOM 691 O O . TYR A 1 90 ? -23.189 5.249 47.824 1.00 75.25 90 TYR A O 1
ATOM 699 N N . THR A 1 91 ? -21.931 3.374 48.019 1.00 66.56 91 THR A N 1
ATOM 700 C CA . THR A 1 91 ? -21.591 3.163 46.598 1.00 66.56 91 THR A CA 1
ATOM 701 C C . THR A 1 91 ? -22.563 2.238 45.868 1.00 66.56 91 THR A C 1
ATOM 703 O O . THR A 1 91 ? -22.444 2.046 44.657 1.00 66.56 91 THR A O 1
ATOM 706 N N . GLY A 1 92 ? -23.510 1.644 46.596 1.00 74.81 92 GLY A N 1
ATOM 707 C CA . GLY A 1 92 ? -24.549 0.803 46.022 1.00 74.81 92 GLY A CA 1
ATOM 708 C C . GLY A 1 92 ? -25.620 1.610 45.291 1.00 74.81 92 GLY A C 1
ATOM 709 O O . GLY A 1 92 ? -25.665 2.840 45.324 1.00 74.81 92 GLY A O 1
ATOM 710 N N . TYR A 1 93 ? -26.510 0.885 44.626 1.00 79.19 93 TYR A N 1
ATOM 711 C CA . TYR A 1 93 ? -27.611 1.468 43.876 1.00 79.19 93 TYR A CA 1
ATOM 712 C C . TYR A 1 93 ? -28.672 2.086 44.805 1.00 79.19 93 TYR A C 1
ATOM 714 O O . TYR A 1 93 ? -29.083 1.470 45.788 1.00 79.19 93 TYR A O 1
ATOM 722 N N . ILE A 1 94 ? -29.119 3.300 44.469 1.00 84.56 94 ILE A N 1
ATOM 723 C CA . ILE A 1 94 ? -30.208 4.013 45.144 1.00 84.56 94 ILE A CA 1
ATOM 724 C C . ILE A 1 94 ? -31.252 4.342 44.070 1.00 84.56 94 ILE A C 1
ATOM 726 O O . ILE A 1 94 ? -30.923 5.113 43.162 1.00 84.56 94 ILE A O 1
ATOM 730 N N . PRO A 1 95 ? -32.469 3.774 44.147 1.00 81.50 95 PRO A N 1
ATOM 731 C CA . PRO A 1 95 ? -33.543 4.065 43.200 1.00 81.50 95 PRO A CA 1
ATOM 732 C C . PRO A 1 95 ? -33.804 5.568 43.079 1.00 81.50 95 PRO A C 1
ATOM 734 O O . PRO A 1 95 ? -33.666 6.280 44.069 1.00 81.50 95 PRO A O 1
ATOM 737 N N . ARG A 1 96 ? -34.156 6.041 41.881 1.00 77.94 96 ARG A N 1
ATOM 738 C CA . ARG A 1 96 ? -34.528 7.411 41.462 1.00 77.94 96 ARG A CA 1
ATOM 739 C C . ARG A 1 96 ? -33.520 8.524 41.670 1.00 77.94 96 ARG A C 1
ATOM 741 O O . ARG A 1 96 ? -33.665 9.600 41.095 1.00 77.94 96 ARG A O 1
ATOM 748 N N . LYS A 1 97 ? -32.455 8.266 42.422 1.00 83.00 97 LYS A N 1
ATOM 749 C CA . LYS A 1 97 ? -31.439 9.267 42.742 1.00 83.00 97 LYS A CA 1
ATOM 750 C C . LYS A 1 97 ? -30.773 9.862 41.500 1.00 83.00 97 LYS A C 1
ATOM 752 O O . LYS A 1 97 ? -30.376 11.015 41.534 1.00 83.00 97 LYS A O 1
ATOM 757 N N . ARG A 1 98 ? -30.653 9.096 40.407 1.00 74.88 98 ARG A N 1
ATOM 758 C CA . ARG A 1 98 ? -30.039 9.554 39.145 1.00 74.88 98 ARG A CA 1
ATOM 759 C C . ARG A 1 98 ? -30.698 10.819 38.588 1.00 74.88 98 ARG A C 1
ATOM 761 O O . ARG A 1 98 ? -30.015 11.590 37.933 1.00 74.88 98 ARG A O 1
ATOM 768 N N . TYR A 1 99 ? -31.995 10.995 38.814 1.00 75.19 99 TYR A N 1
ATOM 769 C CA . TYR A 1 99 ? -32.758 12.120 38.279 1.00 75.19 99 TYR A CA 1
ATOM 770 C C . TYR A 1 99 ? -32.922 13.255 39.299 1.00 75.19 99 TYR A C 1
ATOM 772 O O . TYR A 1 99 ? -33.722 14.163 39.081 1.00 75.19 99 TYR A O 1
ATOM 780 N N . LYS A 1 100 ? -32.207 13.191 40.432 1.00 76.00 100 LYS A N 1
ATOM 781 C CA . LYS A 1 100 ? -32.258 14.195 41.497 1.00 76.00 100 LYS A CA 1
ATOM 782 C C . LYS A 1 100 ? -30.872 14.776 41.719 1.00 76.00 100 LYS A C 1
ATOM 784 O O . LYS A 1 100 ? -30.017 14.140 42.331 1.00 76.00 100 LYS A O 1
ATOM 789 N N . ASP A 1 101 ? -30.702 16.000 41.239 1.00 72.25 101 ASP A N 1
ATOM 790 C CA . ASP A 1 101 ? -29.484 16.784 41.387 1.00 72.25 101 ASP A CA 1
ATOM 791 C C . ASP A 1 101 ? -29.731 18.012 42.284 1.00 72.25 101 ASP A C 1
ATOM 793 O O . ASP A 1 101 ? -30.871 18.392 42.553 1.00 72.25 101 ASP A O 1
ATOM 797 N N . ALA A 1 102 ? -28.643 18.654 42.721 1.00 70.62 102 ALA A N 1
ATOM 798 C CA . ALA A 1 102 ? -28.611 19.914 43.480 1.00 70.62 102 ALA A CA 1
ATOM 799 C C . ALA A 1 102 ? -29.031 19.884 44.969 1.00 70.62 102 ALA A C 1
ATOM 801 O O . ALA A 1 102 ? -29.005 20.935 45.615 1.00 70.62 102 ALA A O 1
ATOM 802 N N . GLY A 1 103 ? -29.347 18.726 45.559 1.00 75.56 103 GLY A N 1
ATOM 803 C CA . GLY A 1 103 ? -29.595 18.596 46.998 1.00 75.56 103 GLY A CA 1
ATOM 804 C C . GLY A 1 103 ? -28.420 18.021 47.799 1.00 75.56 103 GLY A C 1
ATOM 805 O O . GLY A 1 103 ? -27.337 17.725 47.289 1.00 75.56 103 GLY A O 1
ATOM 806 N N . THR A 1 104 ? -28.611 17.887 49.117 1.00 80.75 104 THR A N 1
ATOM 807 C CA . THR A 1 104 ? -27.647 17.175 49.968 1.00 80.75 104 THR A CA 1
ATOM 808 C C . THR A 1 104 ? -27.837 15.673 49.816 1.00 80.75 104 THR A C 1
ATOM 810 O O . THR A 1 104 ? -28.963 15.196 49.678 1.00 80.75 104 THR A O 1
ATOM 813 N N . TYR A 1 105 ? -26.749 14.901 49.938 1.00 80.19 105 TYR A N 1
ATOM 814 C CA . TYR A 1 105 ? -26.802 13.438 49.830 1.00 80.19 105 TYR A CA 1
ATOM 815 C C . TYR A 1 105 ? -27.918 12.832 50.695 1.00 80.19 105 TYR A C 1
ATOM 817 O O . TYR A 1 105 ? -28.677 11.994 50.216 1.00 80.19 105 TYR A O 1
ATOM 825 N N . GLY A 1 106 ? -28.048 13.274 51.951 1.00 81.69 106 GLY A N 1
ATOM 826 C CA . GLY A 1 106 ? -29.085 12.786 52.863 1.00 81.69 106 GLY A CA 1
ATOM 827 C C . GLY A 1 106 ? -30.506 13.132 52.408 1.00 81.69 106 GLY A C 1
ATOM 828 O O . GLY A 1 106 ? -31.384 12.277 52.469 1.00 81.69 106 GLY A O 1
ATOM 829 N N . ARG A 1 107 ? -30.733 14.348 51.896 1.00 82.88 107 ARG A N 1
ATOM 830 C CA . ARG A 1 107 ? -32.049 14.778 51.405 1.00 82.88 107 ARG A CA 1
ATOM 831 C C . ARG A 1 107 ? -32.435 14.032 50.132 1.00 82.88 107 ARG A C 1
ATOM 833 O O . ARG A 1 107 ? -33.509 13.443 50.084 1.00 82.88 107 ARG A O 1
ATOM 840 N N . ASP A 1 108 ? -31.557 13.998 49.136 1.00 84.94 108 ASP A N 1
ATOM 841 C CA . ASP A 1 108 ? -31.878 13.412 47.829 1.00 84.94 108 ASP A CA 1
ATOM 842 C C . ASP A 1 108 ? -32.092 11.908 47.921 1.00 84.94 108 ASP A C 1
ATOM 844 O O . ASP A 1 108 ? -33.021 11.368 47.320 1.00 84.94 108 ASP A O 1
ATOM 848 N N . THR A 1 109 ? -31.274 11.219 48.722 1.00 86.31 109 THR A N 1
ATOM 849 C CA . THR A 1 109 ? -31.469 9.786 48.972 1.00 86.31 109 THR A CA 1
ATOM 850 C C . THR A 1 109 ? -32.781 9.516 49.689 1.00 86.31 109 THR A C 1
ATOM 852 O O . THR A 1 109 ? -33.509 8.624 49.265 1.00 86.31 109 THR A O 1
ATOM 855 N N . ALA A 1 110 ? -33.129 10.311 50.702 1.00 86.38 110 ALA A N 1
ATOM 856 C CA . ALA A 1 110 ? -34.391 10.168 51.410 1.00 86.38 110 ALA A CA 1
ATOM 857 C C . ALA A 1 110 ? -35.595 10.368 50.474 1.00 86.38 110 ALA A C 1
ATOM 859 O O . ALA A 1 110 ? -36.439 9.485 50.379 1.00 86.38 110 ALA A O 1
ATOM 860 N N . VAL A 1 111 ? -35.648 11.456 49.700 1.00 86.19 111 VAL A N 1
ATOM 861 C CA . VAL A 1 111 ? -36.772 11.693 48.771 1.00 86.19 111 VAL A CA 1
ATOM 862 C C . VAL A 1 111 ? -36.850 10.596 47.701 1.00 86.19 111 VAL A C 1
ATOM 864 O O . VAL A 1 111 ? -37.939 10.166 47.338 1.00 86.19 111 VAL A O 1
ATOM 867 N N . SER A 1 112 ? -35.713 10.121 47.188 1.00 87.00 112 SER A N 1
ATOM 868 C CA . SER A 1 112 ? -35.706 9.086 46.144 1.00 87.00 112 SER A CA 1
ATOM 869 C C . SER A 1 112 ? -36.175 7.721 46.661 1.00 87.00 112 SER A C 1
ATOM 871 O O . SER A 1 112 ? -36.923 7.018 45.983 1.00 87.00 112 SER A O 1
ATOM 873 N N . ILE A 1 113 ? -35.769 7.360 47.883 1.00 87.25 113 ILE A N 1
ATOM 874 C CA . ILE A 1 113 ? -36.201 6.129 48.552 1.00 87.25 113 ILE A CA 1
ATOM 875 C C . ILE A 1 113 ? -37.705 6.181 48.856 1.00 87.25 113 ILE A C 1
ATOM 877 O O . ILE A 1 113 ? -38.406 5.197 48.618 1.00 87.25 113 ILE A O 1
ATOM 881 N N . ASP A 1 114 ? -38.199 7.319 49.350 1.00 87.12 114 ASP A N 1
ATOM 882 C CA . ASP A 1 114 ? -39.614 7.524 49.678 1.00 87.12 114 ASP A CA 1
ATOM 883 C C . ASP A 1 114 ? -40.521 7.305 48.469 1.00 87.12 114 ASP A C 1
ATOM 885 O O . ASP A 1 114 ? -41.466 6.516 48.514 1.00 87.12 114 ASP A O 1
ATOM 889 N N . GLU A 1 115 ? -40.168 7.956 47.363 1.00 86.50 115 GLU A N 1
ATOM 890 C CA . GLU A 1 115 ? -40.890 7.893 46.100 1.00 86.50 115 GLU A CA 1
ATOM 891 C C . GLU A 1 115 ? -40.885 6.473 45.524 1.00 86.50 115 GLU A C 1
ATOM 893 O O . GLU A 1 115 ? -41.927 5.952 45.135 1.00 86.50 115 GLU A O 1
ATOM 898 N N . PHE A 1 116 ? -39.734 5.793 45.552 1.00 85.94 116 PHE A N 1
ATOM 899 C CA . PHE A 1 116 ? -39.631 4.406 45.103 1.00 85.94 116 PHE A CA 1
ATOM 900 C C . PHE A 1 116 ? -40.537 3.463 45.904 1.00 85.94 116 PHE A C 1
ATOM 902 O O . PHE A 1 116 ? -41.255 2.641 45.325 1.00 85.94 116 PHE A O 1
ATOM 909 N N . PHE A 1 117 ? -40.537 3.574 47.236 1.00 85.06 117 PHE A N 1
ATOM 910 C CA . PHE A 1 117 ? -41.410 2.751 48.074 1.00 85.06 117 PHE A CA 1
ATOM 911 C C . PHE A 1 117 ? -42.889 3.129 47.929 1.00 85.06 117 PHE A C 1
ATOM 913 O O . PHE A 1 117 ? -43.741 2.240 48.018 1.00 85.06 117 PHE A O 1
ATOM 920 N N . GLY A 1 118 ? -43.204 4.404 47.689 1.00 84.44 118 GLY A N 1
ATOM 921 C CA . GLY A 1 118 ? -44.554 4.871 47.370 1.00 84.44 118 GLY A CA 1
ATOM 922 C C . GLY A 1 118 ? -45.092 4.242 46.091 1.00 84.44 118 GLY A C 1
ATOM 923 O O . GLY A 1 118 ? -46.128 3.573 46.121 1.00 84.44 118 GLY A O 1
ATOM 924 N N . ASP A 1 119 ? -44.336 4.352 45.003 1.00 82.88 119 ASP A N 1
ATOM 925 C CA . ASP A 1 119 ? -44.722 3.822 43.695 1.00 82.88 119 ASP A CA 1
ATOM 926 C C . ASP A 1 119 ? -44.818 2.298 43.706 1.00 82.88 119 ASP A C 1
ATOM 928 O O . ASP A 1 119 ? -45.768 1.731 43.170 1.00 82.88 119 ASP A O 1
ATOM 932 N N . THR A 1 120 ? -43.899 1.622 44.401 1.00 81.44 120 THR A N 1
ATOM 933 C CA . THR A 1 120 ? -43.952 0.163 44.563 1.00 81.44 120 THR A CA 1
ATOM 934 C C . THR A 1 120 ? -45.223 -0.262 45.301 1.00 81.44 120 THR A C 1
ATOM 936 O O . THR A 1 120 ? -45.912 -1.189 44.876 1.00 81.44 120 THR A O 1
ATOM 939 N N . LYS A 1 121 ? -45.589 0.430 46.391 1.00 83.81 121 LYS A N 1
ATOM 940 C CA . LYS A 1 121 ? -46.845 0.160 47.110 1.00 83.81 121 LYS A CA 1
ATOM 941 C C . LYS A 1 121 ? -48.066 0.439 46.231 1.00 83.81 121 LYS A C 1
ATOM 943 O O . LYS A 1 121 ? -49.021 -0.335 46.280 1.00 83.81 121 LYS A O 1
ATOM 948 N N . GLY A 1 122 ? -48.040 1.513 45.442 1.00 82.81 122 GLY A N 1
ATOM 949 C CA . GLY A 1 122 ? -49.091 1.850 44.481 1.00 82.81 122 GLY A CA 1
ATOM 950 C C . GLY A 1 122 ? -49.275 0.761 43.423 1.00 82.81 122 GLY A C 1
ATOM 951 O O . GLY A 1 122 ? -50.385 0.265 43.241 1.00 82.81 122 GLY A O 1
ATOM 952 N N . ALA A 1 123 ? -48.179 0.315 42.809 1.00 80.50 123 ALA A N 1
ATOM 953 C CA . ALA A 1 123 ? -48.175 -0.744 41.804 1.00 80.50 123 ALA A CA 1
ATOM 954 C C . ALA A 1 123 ? -48.694 -2.077 42.362 1.00 80.50 123 ALA A C 1
ATOM 956 O O . ALA A 1 123 ? -49.543 -2.710 41.742 1.00 80.50 123 ALA A O 1
ATOM 957 N N . VAL A 1 124 ? -48.265 -2.474 43.567 1.00 83.50 124 VAL A N 1
ATOM 958 C CA . VAL A 1 124 ? -48.759 -3.698 44.227 1.00 83.50 124 VAL A CA 1
ATOM 959 C C . VAL A 1 124 ? -50.261 -3.615 44.519 1.00 83.50 124 VAL A C 1
ATOM 961 O O . VAL A 1 124 ? -50.973 -4.610 44.380 1.00 83.50 124 VAL A O 1
ATOM 964 N N . ARG A 1 125 ? -50.775 -2.441 44.912 1.00 86.50 125 ARG A N 1
ATOM 965 C CA . ARG A 1 125 ? -52.222 -2.239 45.106 1.00 86.50 125 ARG A CA 1
ATOM 966 C C . ARG A 1 125 ? -52.985 -2.327 43.788 1.00 86.50 125 ARG A C 1
ATOM 968 O O . ARG A 1 125 ? -54.029 -2.971 43.761 1.00 86.50 125 ARG A O 1
ATOM 975 N N . ALA A 1 126 ? -52.467 -1.717 42.723 1.00 84.12 126 ALA A N 1
ATOM 976 C CA . ALA A 1 126 ? -53.072 -1.761 41.396 1.00 84.12 126 ALA A CA 1
ATOM 977 C C . ALA A 1 126 ? -53.098 -3.189 40.827 1.00 84.12 126 ALA A C 1
ATOM 979 O O . ALA A 1 126 ? -54.146 -3.633 40.373 1.00 84.12 126 ALA A O 1
ATOM 980 N N . ASP A 1 127 ? -51.996 -3.939 40.934 1.00 82.94 127 ASP A N 1
ATOM 981 C CA . ASP A 1 127 ? -51.929 -5.355 40.543 1.00 82.94 127 ASP A CA 1
ATOM 982 C C . ASP A 1 127 ? -52.915 -6.203 41.356 1.00 82.94 127 ASP A C 1
ATOM 984 O O . ASP A 1 127 ? -53.671 -6.994 40.797 1.00 82.94 127 ASP A O 1
ATOM 988 N N . ARG A 1 128 ? -52.999 -5.989 42.675 1.00 88.75 128 ARG A N 1
ATOM 989 C CA . ARG A 1 128 ? -53.988 -6.681 43.511 1.00 88.75 128 ARG A CA 1
ATOM 990 C C . ARG A 1 128 ? -55.426 -6.355 43.095 1.00 88.75 128 ARG A C 1
ATOM 992 O O . ARG A 1 128 ? -56.245 -7.268 43.029 1.00 88.75 128 ARG A O 1
ATOM 999 N N . ALA A 1 129 ? -55.736 -5.087 42.825 1.00 90.50 129 ALA A N 1
ATOM 1000 C CA . ALA A 1 129 ? -57.059 -4.663 42.368 1.00 90.50 129 ALA A CA 1
ATOM 1001 C C . ALA A 1 129 ? -57.396 -5.253 40.990 1.00 90.50 129 ALA A C 1
ATOM 1003 O O . ALA A 1 129 ? -58.506 -5.745 40.784 1.00 90.50 129 ALA A O 1
ATOM 1004 N N . LEU A 1 130 ? -56.421 -5.285 40.077 1.00 87.00 130 LEU A N 1
ATOM 1005 C CA . LEU A 1 130 ? -56.555 -5.919 38.770 1.00 87.00 130 LEU A CA 1
ATOM 1006 C C . LEU A 1 130 ? -56.837 -7.415 38.920 1.00 87.00 130 LEU A C 1
ATOM 1008 O O . LEU A 1 130 ? -57.812 -7.899 38.360 1.00 87.00 130 LEU A O 1
ATOM 1012 N N . ARG A 1 131 ? -56.058 -8.137 39.733 1.00 88.31 131 ARG A N 1
ATOM 1013 C CA . ARG A 1 131 ? -56.285 -9.566 40.006 1.00 88.31 131 ARG A CA 1
ATOM 1014 C C . ARG A 1 131 ? -57.654 -9.832 40.620 1.00 88.31 131 ARG A C 1
ATOM 1016 O O . ARG A 1 131 ? -58.302 -10.799 40.236 1.00 88.31 131 ARG A O 1
ATOM 1023 N N . ALA A 1 132 ? -58.107 -8.978 41.538 1.00 90.69 132 ALA A N 1
ATOM 1024 C CA . ALA A 1 132 ? -59.444 -9.084 42.118 1.00 90.69 132 ALA A CA 1
ATOM 1025 C C . ALA A 1 132 ? -60.541 -8.878 41.059 1.00 90.69 132 ALA A C 1
ATOM 1027 O O . ALA A 1 132 ? -61.506 -9.634 41.027 1.00 90.69 132 ALA A O 1
ATOM 1028 N N . THR A 1 133 ? -60.358 -7.911 40.155 1.00 90.12 133 THR A N 1
ATOM 1029 C CA . THR A 1 133 ? -61.288 -7.639 39.045 1.00 90.12 133 THR A CA 1
ATOM 1030 C C . THR A 1 133 ? -61.313 -8.796 38.044 1.00 90.12 133 THR A C 1
ATOM 1032 O O . THR A 1 133 ? -62.380 -9.271 37.670 1.00 90.12 133 THR A O 1
ATOM 1035 N N . VAL A 1 134 ? -60.140 -9.310 37.661 1.00 86.81 134 VAL A N 1
ATOM 1036 C CA . VAL A 1 134 ? -59.990 -10.465 36.761 1.00 86.81 134 VAL A CA 1
ATOM 1037 C C . VAL A 1 134 ? -60.619 -11.721 37.364 1.00 86.81 134 VAL A C 1
ATOM 1039 O O . VAL A 1 134 ? -61.250 -12.486 36.645 1.00 86.81 134 VAL A O 1
ATOM 1042 N N . ALA A 1 135 ? -60.499 -11.922 38.679 1.00 87.44 135 ALA A N 1
ATOM 1043 C CA . ALA A 1 135 ? -61.118 -13.055 39.363 1.00 87.44 135 ALA A CA 1
ATOM 1044 C C . ALA A 1 135 ? -62.657 -12.991 39.377 1.00 87.44 135 ALA A C 1
ATOM 1046 O O . ALA A 1 135 ? -63.299 -14.036 39.446 1.00 87.44 135 ALA A O 1
ATOM 1047 N N . GLN A 1 136 ? -63.241 -11.790 39.322 1.00 89.62 136 GLN A N 1
ATOM 1048 C CA . GLN A 1 136 ? -64.694 -11.582 39.270 1.00 89.62 136 GLN A CA 1
ATOM 1049 C C . GLN A 1 136 ? -65.252 -11.595 37.839 1.00 89.62 136 GLN A C 1
ATOM 1051 O O . GLN A 1 136 ? -66.455 -11.772 37.654 1.00 89.62 136 GLN A O 1
ATOM 1056 N N . ALA A 1 137 ? -64.405 -11.405 36.827 1.00 86.81 137 ALA A N 1
ATOM 1057 C CA . ALA A 1 137 ? -64.824 -11.394 35.434 1.00 86.81 137 ALA A CA 1
ATOM 1058 C C . ALA A 1 137 ? -65.170 -12.816 34.933 1.00 86.81 137 ALA A C 1
ATOM 1060 O O . ALA A 1 137 ? -64.484 -13.783 35.282 1.00 86.81 137 ALA A O 1
ATOM 1061 N N . PRO A 1 138 ? -66.209 -12.975 34.089 1.00 87.94 138 PRO A N 1
ATOM 1062 C CA . PRO A 1 138 ? -66.527 -14.260 33.475 1.00 87.94 138 PRO A CA 1
ATOM 1063 C C . PRO A 1 138 ? -65.376 -14.728 32.573 1.00 87.94 138 PRO A C 1
ATOM 1065 O O . PRO A 1 138 ? -64.785 -13.938 31.834 1.00 87.94 138 PRO A O 1
ATOM 1068 N N . ARG A 1 139 ? -65.048 -16.026 32.624 1.00 79.44 139 ARG A N 1
ATOM 1069 C CA . ARG A 1 139 ? -63.981 -16.608 31.796 1.00 79.44 139 ARG A CA 1
ATOM 1070 C C . ARG A 1 139 ? -64.409 -16.625 30.330 1.00 79.44 139 ARG A C 1
ATOM 1072 O O . ARG A 1 139 ? -65.292 -17.390 29.955 1.00 79.44 139 ARG A O 1
ATOM 1079 N N . LEU A 1 140 ? -63.770 -15.790 29.517 1.00 80.06 140 LEU A N 1
ATOM 1080 C CA . LEU A 1 140 ? -63.959 -15.755 28.069 1.00 80.06 140 LEU A CA 1
ATOM 1081 C C . LEU A 1 140 ? -63.121 -16.846 27.391 1.00 80.06 140 LEU A C 1
ATOM 1083 O O . LEU A 1 140 ? -62.023 -17.170 27.846 1.00 80.06 140 LEU A O 1
ATOM 1087 N N . THR A 1 141 ? -63.630 -17.401 26.292 1.00 79.88 141 THR A N 1
ATOM 1088 C CA . THR A 1 141 ? -62.876 -18.320 25.434 1.00 79.88 141 THR A CA 1
ATOM 1089 C C . THR A 1 141 ? -61.958 -17.522 24.505 1.00 79.88 141 THR A C 1
ATOM 1091 O O . THR A 1 141 ? -62.443 -16.601 23.845 1.00 79.88 141 THR A O 1
ATOM 1094 N N . PRO A 1 142 ? -60.656 -17.841 24.433 1.00 73.69 142 PRO A N 1
ATOM 1095 C CA . PRO A 1 142 ? -59.729 -17.133 23.558 1.00 73.69 142 PRO A CA 1
ATOM 1096 C C . PRO A 1 142 ? -60.065 -17.398 22.083 1.00 73.69 142 PRO A C 1
ATOM 1098 O O . PRO A 1 142 ? -60.234 -18.546 21.680 1.00 73.69 142 PRO A O 1
ATOM 1101 N N . THR A 1 143 ? -60.167 -16.333 21.285 1.00 76.38 143 THR A N 1
ATOM 1102 C CA . THR A 1 143 ? -60.448 -16.411 19.838 1.00 76.38 143 THR A CA 1
ATOM 1103 C C . THR A 1 143 ? -59.183 -16.655 19.008 1.00 76.38 143 THR A C 1
ATOM 1105 O O . THR A 1 143 ? -59.266 -17.182 17.904 1.00 76.38 143 THR A O 1
ATOM 1108 N N . SER A 1 144 ? -58.015 -16.269 19.528 1.00 75.94 144 SER A N 1
ATOM 1109 C CA . SER A 1 144 ? -56.699 -16.391 18.889 1.00 75.94 144 SER A CA 1
ATOM 1110 C C . SER A 1 144 ? -55.784 -17.326 19.676 1.00 75.94 144 SER A C 1
ATOM 1112 O O . SER A 1 144 ? -55.996 -17.561 20.871 1.00 75.94 144 SER A O 1
ATOM 1114 N N . SER A 1 145 ? -54.746 -17.853 19.017 1.00 81.38 145 SER A N 1
ATOM 1115 C CA . SER A 1 145 ? -53.751 -18.668 19.710 1.00 81.38 145 SER A CA 1
ATOM 1116 C C . SER A 1 145 ? -52.994 -17.811 20.746 1.00 81.38 145 SER A C 1
ATOM 1118 O O . SER A 1 145 ? -52.760 -16.613 20.524 1.00 81.38 145 SER A O 1
ATOM 1120 N N . PRO A 1 146 ? -52.616 -18.385 21.903 1.00 77.00 146 PRO A N 1
ATOM 1121 C CA . PRO A 1 146 ? -51.836 -17.671 22.913 1.00 77.00 146 PRO A CA 1
ATOM 1122 C C . PRO A 1 146 ? -50.511 -17.139 22.355 1.00 77.00 146 PRO A C 1
ATOM 1124 O O . PRO A 1 146 ? -50.099 -16.039 22.706 1.00 77.00 146 PRO A O 1
ATOM 1127 N N . GLU A 1 147 ? -49.883 -17.899 21.456 1.00 76.62 147 GLU A N 1
ATOM 1128 C CA . GLU A 1 147 ? -48.599 -17.574 20.826 1.00 76.62 147 GLU A CA 1
ATOM 1129 C C . GLU A 1 147 ? -48.709 -16.357 19.903 1.00 76.62 147 GLU A C 1
ATOM 1131 O O . GLU A 1 147 ? -47.950 -15.406 20.059 1.00 76.62 147 GLU A O 1
ATOM 1136 N N . GLU A 1 148 ? -49.724 -16.313 19.035 1.00 76.75 148 GLU A N 1
ATOM 1137 C CA . GLU A 1 148 ? -49.959 -15.178 18.130 1.00 76.75 148 GLU A CA 1
ATOM 1138 C C . GLU A 1 148 ? -50.326 -13.900 18.908 1.00 76.75 148 GLU A C 1
ATOM 1140 O O . GLU A 1 148 ? -49.998 -12.779 18.514 1.00 76.75 148 GLU A O 1
ATOM 1145 N N . THR A 1 149 ? -51.000 -14.062 20.050 1.00 74.00 149 THR A N 1
ATOM 1146 C CA . THR A 1 149 ? -51.358 -12.945 20.935 1.00 74.00 149 THR A CA 1
ATOM 1147 C C . THR A 1 149 ? -50.127 -12.394 21.653 1.00 74.00 149 THR A C 1
ATOM 1149 O O . THR A 1 149 ? -49.974 -11.177 21.738 1.00 74.00 149 THR A O 1
ATOM 1152 N N . LEU A 1 150 ? -49.237 -13.270 22.133 1.00 71.50 150 LEU A N 1
ATOM 1153 C CA . LEU A 1 150 ? -47.959 -12.885 22.737 1.00 71.50 150 LEU A CA 1
ATOM 1154 C C . LEU A 1 150 ? -47.049 -12.191 21.720 1.00 71.50 150 LEU A C 1
ATOM 1156 O O . LEU A 1 150 ? -46.501 -11.142 22.035 1.00 71.50 150 LEU A O 1
ATOM 1160 N N . GLU A 1 151 ? -46.968 -12.702 20.491 1.00 70.88 151 GLU A N 1
ATOM 1161 C CA . GLU A 1 151 ? -46.178 -12.106 19.408 1.00 70.88 151 GLU A CA 1
ATOM 1162 C C . GLU A 1 151 ? -46.686 -10.698 19.049 1.00 70.88 151 GLU A C 1
ATOM 1164 O O . GLU A 1 151 ? -45.917 -9.736 18.991 1.00 70.88 151 GLU A O 1
ATOM 1169 N N . LYS A 1 152 ? -48.010 -10.526 18.927 1.00 72.12 152 LYS A N 1
ATOM 1170 C CA . LYS A 1 152 ? -48.633 -9.208 18.715 1.00 72.12 152 LYS A CA 1
ATOM 1171 C C . LYS A 1 152 ? -48.455 -8.273 19.913 1.00 72.12 152 LYS A C 1
ATOM 1173 O O . LYS A 1 152 ? -48.259 -7.073 19.717 1.00 72.12 152 LYS A O 1
ATOM 1178 N N . MET A 1 153 ? -48.507 -8.791 21.144 1.00 65.00 153 MET A N 1
ATOM 1179 C CA . MET A 1 153 ? -48.226 -8.015 22.357 1.00 65.00 153 MET A CA 1
ATOM 1180 C C . MET A 1 153 ? -46.760 -7.584 22.430 1.00 65.00 153 MET A C 1
ATOM 1182 O O . MET A 1 153 ? -46.510 -6.450 22.824 1.00 65.00 153 MET A O 1
ATOM 1186 N N . ASP A 1 154 ? -45.814 -8.418 22.003 1.00 62.88 154 ASP A N 1
ATOM 1187 C CA . ASP A 1 154 ? -44.390 -8.076 21.932 1.00 62.88 154 ASP A CA 1
ATOM 1188 C C . ASP A 1 154 ? -44.105 -7.021 20.852 1.00 62.88 154 ASP A C 1
ATOM 1190 O O . ASP A 1 154 ? -43.256 -6.151 21.053 1.00 62.88 154 ASP A O 1
ATOM 1194 N N . CYS A 1 155 ? -44.860 -7.016 19.745 1.00 60.19 155 CYS A N 1
ATOM 1195 C CA . CYS A 1 155 ? -44.802 -5.940 18.750 1.00 60.19 155 CYS A CA 1
ATOM 1196 C C . CYS A 1 155 ? -45.417 -4.617 19.245 1.00 60.19 155 CYS A C 1
ATOM 1198 O O . CYS A 1 155 ? -44.972 -3.545 18.832 1.00 60.19 155 CYS A O 1
ATOM 1200 N N . PHE A 1 156 ? -46.453 -4.672 20.094 1.00 57.59 156 PHE A N 1
ATOM 1201 C CA . PHE A 1 156 ? -47.228 -3.493 20.513 1.00 57.59 156 PHE A CA 1
ATOM 1202 C C . PHE A 1 156 ? -46.824 -2.923 21.875 1.00 57.59 156 PHE A C 1
ATOM 1204 O O . PHE A 1 156 ? -47.130 -1.771 22.181 1.00 57.59 156 PHE A O 1
ATOM 1211 N N . MET A 1 157 ? -46.137 -3.705 22.703 1.00 52.94 157 MET A N 1
ATOM 1212 C CA . MET A 1 157 ? -45.432 -3.219 23.876 1.00 52.94 157 MET A CA 1
ATOM 1213 C C . MET A 1 157 ? -44.086 -2.690 23.383 1.00 52.94 157 MET A C 1
ATOM 1215 O O . MET A 1 157 ? -43.144 -3.477 23.268 1.00 52.94 157 MET A O 1
ATOM 1219 N N . PRO A 1 158 ? -43.908 -1.374 23.132 1.00 44.62 158 PRO A N 1
ATOM 1220 C CA . PRO A 1 158 ? -42.557 -0.844 23.174 1.00 44.62 158 PRO A CA 1
ATOM 1221 C C . PRO A 1 158 ? -42.035 -1.296 24.530 1.00 44.62 158 PRO A C 1
ATOM 1223 O O . PRO A 1 158 ? -42.684 -0.989 25.537 1.00 44.62 158 PRO A O 1
ATOM 1226 N N . ARG A 1 159 ? -40.962 -2.108 24.557 1.00 45.44 159 ARG A N 1
ATOM 1227 C CA . ARG A 1 159 ? -40.237 -2.452 25.788 1.00 45.44 159 ARG A CA 1
ATOM 1228 C C . ARG A 1 159 ? -40.234 -1.183 26.599 1.00 45.44 159 ARG A C 1
ATOM 1230 O O . ARG A 1 159 ? -39.622 -0.218 26.150 1.00 45.44 159 ARG A O 1
ATOM 1237 N N . LYS A 1 160 ? -41.047 -1.133 27.655 1.00 42.97 160 LYS A N 1
ATOM 1238 C CA . LYS A 1 160 ? -41.394 0.125 28.295 1.00 42.97 160 LYS A CA 1
ATOM 1239 C C . LYS A 1 160 ? -40.080 0.731 28.766 1.00 42.97 160 LYS A C 1
ATOM 1241 O O . LYS A 1 160 ? -39.635 0.465 29.874 1.00 42.97 160 LYS A O 1
ATOM 1246 N N . THR A 1 161 ? -39.529 1.653 27.984 1.00 40.66 161 THR A N 1
ATOM 1247 C CA . THR A 1 161 ? -38.671 2.733 28.449 1.00 40.66 161 THR A CA 1
ATOM 1248 C C . THR A 1 161 ? -39.568 3.694 29.222 1.00 40.66 161 THR A C 1
ATOM 1250 O O . THR A 1 161 ? -39.582 4.899 29.002 1.00 40.66 161 THR A O 1
ATOM 1253 N N . THR A 1 162 ? -40.414 3.158 30.101 1.00 40.59 162 THR A N 1
ATOM 1254 C CA . THR A 1 162 ? -40.964 3.938 31.177 1.00 40.59 162 THR A CA 1
ATOM 1255 C C . THR A 1 162 ? -39.780 4.281 32.045 1.00 40.59 162 THR A C 1
ATOM 1257 O O . THR A 1 162 ? -39.001 3.404 32.416 1.00 40.59 162 THR A O 1
ATOM 1260 N N . LEU A 1 163 ? -39.719 5.546 32.415 1.00 45.38 163 LEU A N 1
ATOM 1261 C CA . LEU A 1 163 ? -38.901 6.175 33.450 1.00 45.38 163 LEU A CA 1
ATOM 1262 C C . LEU A 1 163 ? -38.835 5.411 34.807 1.00 45.38 163 LEU A C 1
ATOM 1264 O O . LEU A 1 163 ? -38.260 5.909 35.764 1.00 45.38 163 LEU A O 1
ATOM 1268 N N . LEU A 1 164 ? -39.432 4.218 34.900 1.00 44.81 164 LEU A N 1
ATOM 1269 C CA . LEU A 1 164 ? -39.458 3.266 36.006 1.00 44.81 164 LEU A CA 1
ATOM 1270 C C . LEU A 1 164 ? -38.257 2.307 36.041 1.00 44.81 164 LEU A C 1
ATOM 1272 O O . LEU A 1 164 ? -37.936 1.806 37.119 1.00 44.81 164 LEU A O 1
ATOM 1276 N N . GLU A 1 165 ? -37.582 2.037 34.919 1.00 53.28 165 GLU A N 1
ATOM 1277 C CA . GLU A 1 165 ? -36.352 1.239 34.952 1.00 53.28 165 GLU A CA 1
ATOM 1278 C C . GLU A 1 165 ? -35.141 2.132 35.229 1.00 53.28 165 GLU A C 1
ATOM 1280 O O . GLU A 1 165 ? -34.385 2.522 34.349 1.00 53.28 165 GLU A O 1
ATOM 1285 N N . ASP A 1 166 ? -34.901 2.405 36.508 1.00 56.12 166 ASP A N 1
ATOM 1286 C CA . ASP A 1 166 ? -33.633 2.962 37.001 1.00 56.12 166 ASP A CA 1
ATOM 1287 C C . ASP A 1 166 ? -32.441 1.977 36.863 1.00 56.12 166 ASP A C 1
ATOM 1289 O O . ASP A 1 166 ? -31.333 2.224 37.358 1.00 56.12 166 ASP A O 1
ATOM 1293 N N . LYS A 1 167 ? -32.639 0.822 36.213 1.00 60.91 167 LYS A N 1
ATOM 1294 C CA . LYS A 1 167 ? -31.571 -0.147 35.967 1.00 60.91 167 LYS A CA 1
ATOM 1295 C C . LYS A 1 167 ? -30.653 0.404 34.881 1.00 60.91 167 LYS A C 1
ATOM 1297 O O . LYS A 1 167 ? -31.067 0.635 33.750 1.00 60.91 167 LYS A O 1
ATOM 1302 N N . ARG A 1 168 ? -29.379 0.596 35.225 1.00 63.34 168 ARG A N 1
ATOM 1303 C CA . ARG A 1 168 ? -28.351 0.908 34.228 1.00 63.34 168 ARG A CA 1
ATOM 1304 C C . ARG A 1 168 ? -28.241 -0.250 33.245 1.00 63.34 168 ARG A C 1
ATOM 1306 O O . ARG A 1 168 ? -28.269 -1.409 33.662 1.00 63.34 168 ARG A O 1
ATOM 1313 N N . SER A 1 169 ? -28.071 0.071 31.964 1.00 71.00 169 SER A N 1
ATOM 1314 C CA . SER A 1 169 ? -27.672 -0.935 30.981 1.00 71.00 169 SER A CA 1
ATOM 1315 C C . SER A 1 169 ? -26.365 -1.578 31.439 1.00 71.00 169 SER A C 1
ATOM 1317 O O . SER A 1 169 ? -25.478 -0.885 31.941 1.00 71.00 169 SER A O 1
ATOM 1319 N N . PHE A 1 170 ? -26.236 -2.891 31.251 1.00 77.19 170 PHE A N 1
ATOM 1320 C CA . PHE A 1 170 ? -25.007 -3.625 31.562 1.00 77.19 170 PHE A CA 1
ATOM 1321 C C . PHE A 1 170 ? -23.775 -3.016 30.867 1.00 77.19 170 PHE A C 1
ATOM 1323 O O . PHE A 1 170 ? -22.679 -3.038 31.418 1.00 77.19 170 PHE A O 1
ATOM 1330 N N . LEU A 1 171 ? -23.972 -2.413 29.690 1.00 79.56 171 LEU A N 1
ATOM 1331 C CA . LEU A 1 171 ? -22.925 -1.766 28.897 1.00 79.56 171 LEU A CA 1
ATOM 1332 C C . LEU A 1 171 ? -22.622 -0.321 29.311 1.00 79.56 171 LEU A C 1
ATOM 1334 O O . LEU A 1 171 ? -21.689 0.294 28.788 1.00 79.56 171 LEU A O 1
ATOM 1338 N N . GLU A 1 172 ? -23.421 0.272 30.197 1.00 81.75 172 GLU A N 1
ATOM 1339 C CA . GLU A 1 172 ? -23.221 1.654 30.609 1.00 81.75 172 GLU A CA 1
ATOM 1340 C C . GLU A 1 172 ? -21.990 1.765 31.519 1.00 81.75 172 GLU A C 1
ATOM 1342 O O . GLU A 1 172 ? -21.867 1.077 32.533 1.00 81.75 172 GLU A O 1
ATOM 1347 N N . ALA A 1 173 ? -21.070 2.668 31.179 1.00 81.81 173 ALA A N 1
ATOM 1348 C CA . ALA A 1 173 ? -19.872 2.870 31.977 1.00 81.81 173 ALA A CA 1
ATOM 1349 C C . ALA A 1 173 ? -20.204 3.369 33.401 1.00 81.81 173 ALA A C 1
ATOM 1351 O O . ALA A 1 173 ? -21.120 4.180 33.583 1.00 81.81 173 ALA A O 1
ATOM 1352 N N . PRO A 1 174 ? -19.431 2.971 34.429 1.00 75.38 174 PRO A N 1
ATOM 1353 C CA . PRO A 1 174 ? -19.603 3.493 35.773 1.00 75.38 174 PRO A CA 1
ATOM 1354 C C . PRO A 1 174 ? -19.176 4.962 35.821 1.00 75.38 174 PRO A C 1
ATOM 1356 O O . PRO A 1 174 ? -18.366 5.432 35.016 1.00 75.38 174 PRO A O 1
ATOM 1359 N N . MET A 1 175 ? -19.683 5.688 36.816 1.00 70.38 175 MET A N 1
ATOM 1360 C CA . MET A 1 175 ? -19.260 7.071 37.039 1.00 70.38 175 MET A CA 1
ATOM 1361 C C . MET A 1 175 ? -17.766 7.121 37.410 1.00 70.38 175 MET A C 1
ATOM 1363 O O . MET A 1 175 ? -17.273 6.204 38.079 1.00 70.38 175 MET A O 1
ATOM 1367 N N . PRO A 1 176 ? -17.032 8.178 37.012 1.00 62.38 176 PRO A N 1
ATOM 1368 C CA . PRO A 1 176 ? -15.656 8.381 37.452 1.00 62.38 176 PRO A CA 1
ATOM 1369 C C . PRO A 1 176 ? -15.550 8.313 38.983 1.00 62.38 176 PRO A C 1
ATOM 1371 O O . PRO A 1 176 ? -16.330 8.950 39.685 1.00 62.38 176 PRO A O 1
ATOM 1374 N N . GLY A 1 177 ? -14.601 7.525 39.496 1.00 67.06 177 GLY A N 1
ATOM 1375 C CA . GLY A 1 177 ? -14.443 7.277 40.937 1.00 67.06 177 GLY A CA 1
ATOM 1376 C C . GLY A 1 177 ? -15.100 5.990 41.449 1.00 67.06 177 GLY A C 1
ATOM 1377 O O . GLY A 1 177 ? -14.966 5.679 42.629 1.00 67.06 177 GLY A O 1
ATOM 1378 N N . TRP A 1 178 ? -15.766 5.208 40.591 1.00 69.25 178 TRP A N 1
ATOM 1379 C CA . TRP A 1 178 ? -16.238 3.872 40.963 1.00 69.25 178 TRP A CA 1
ATOM 1380 C C . TRP A 1 178 ? -15.062 2.921 41.237 1.00 69.25 178 TRP A C 1
ATOM 1382 O O . TRP A 1 178 ? -14.174 2.741 40.400 1.00 69.25 178 TRP A O 1
ATOM 1392 N N . THR A 1 179 ? -15.071 2.300 42.416 1.00 67.44 179 THR A N 1
ATOM 1393 C CA . THR A 1 179 ? -14.008 1.407 42.913 1.00 67.44 179 THR A CA 1
ATOM 1394 C C . THR A 1 179 ? -14.330 -0.079 42.754 1.00 67.44 179 THR A C 1
ATOM 1396 O O . THR A 1 179 ? -13.554 -0.923 43.193 1.00 67.44 179 THR A O 1
ATOM 1399 N N . GLY A 1 180 ? -15.472 -0.416 42.153 1.00 73.06 180 GLY A N 1
ATOM 1400 C CA . GLY A 1 180 ? -15.863 -1.805 41.936 1.00 73.06 180 GLY A CA 1
ATOM 1401 C C . GLY A 1 180 ? -15.088 -2.494 40.808 1.00 73.06 180 GLY A C 1
ATOM 1402 O O . GLY A 1 180 ? -14.302 -1.884 40.077 1.00 73.06 180 GLY A O 1
ATOM 1403 N N . TYR A 1 181 ? -15.325 -3.798 40.670 1.00 78.62 181 TYR A N 1
ATOM 1404 C CA . TYR A 1 181 ? -14.682 -4.630 39.658 1.00 78.62 181 TYR A CA 1
ATOM 1405 C C . TYR A 1 181 ? -15.280 -4.401 38.265 1.00 78.62 181 TYR A C 1
ATOM 1407 O O . TYR A 1 181 ? -16.478 -4.576 38.061 1.00 78.62 181 TYR A O 1
ATOM 1415 N N . VAL A 1 182 ? -14.436 -4.055 37.291 1.00 81.94 182 VAL A N 1
ATOM 1416 C CA . VAL A 1 182 ? -14.818 -3.983 35.875 1.00 81.94 182 VAL A CA 1
ATOM 1417 C C . VAL A 1 182 ? -14.347 -5.274 35.189 1.00 81.94 182 VAL A C 1
ATOM 1419 O O . VAL A 1 182 ? -13.132 -5.474 35.078 1.00 81.94 182 VAL A O 1
ATOM 1422 N N . PRO A 1 183 ? -15.261 -6.143 34.717 1.00 79.81 183 PRO A N 1
ATOM 1423 C CA . PRO A 1 183 ? -14.913 -7.356 33.985 1.00 79.81 183 PRO A CA 1
ATOM 1424 C C . PRO A 1 183 ? -14.072 -7.037 32.756 1.00 79.81 183 PRO A C 1
ATOM 1426 O O . PRO A 1 183 ? -14.283 -6.013 32.106 1.00 79.81 183 PRO A O 1
ATOM 1429 N N . ARG A 1 184 ? -13.106 -7.910 32.450 1.00 77.06 184 ARG A N 1
ATOM 1430 C CA . ARG A 1 184 ? -12.239 -7.807 31.259 1.00 77.06 184 ARG A CA 1
ATOM 1431 C C . ARG A 1 184 ? -11.490 -6.472 31.118 1.00 77.06 184 ARG A C 1
ATOM 1433 O O . ARG A 1 184 ? -10.902 -6.205 30.075 1.00 77.06 184 ARG A O 1
ATOM 1440 N N . LYS A 1 185 ? -11.434 -5.641 32.167 1.00 74.94 185 LYS A N 1
ATOM 1441 C CA . LYS A 1 185 ? -10.618 -4.424 32.187 1.00 74.94 185 LYS A CA 1
ATOM 1442 C C . LYS A 1 185 ? -9.142 -4.809 32.152 1.00 74.94 185 LYS A C 1
ATOM 1444 O O . LYS A 1 185 ? -8.554 -5.150 33.176 1.00 74.94 185 LYS A O 1
ATOM 1449 N N . LYS A 1 186 ? -8.545 -4.753 30.964 1.00 66.06 186 LYS A N 1
ATOM 1450 C CA . LYS A 1 186 ? -7.118 -5.022 30.766 1.00 66.06 186 LYS A CA 1
ATOM 1451 C C . LYS A 1 186 ? -6.294 -3.898 31.405 1.00 66.06 186 LYS A C 1
ATOM 1453 O O . LYS A 1 186 ? -6.567 -2.721 31.180 1.00 66.06 186 LYS A O 1
ATOM 1458 N N . ILE A 1 187 ? -5.287 -4.271 32.198 1.00 57.88 187 ILE A N 1
ATOM 1459 C CA . ILE A 1 187 ? -4.322 -3.359 32.848 1.00 57.88 187 ILE A CA 1
ATOM 1460 C C . ILE A 1 187 ? -3.151 -3.067 31.884 1.00 57.88 187 ILE A C 1
ATOM 1462 O O . ILE A 1 187 ? -2.025 -2.828 32.294 1.00 57.88 187 ILE A O 1
ATOM 1466 N N . THR A 1 188 ? -3.382 -3.141 30.572 1.00 58.19 188 THR A N 1
ATOM 1467 C CA . THR A 1 188 ? -2.359 -2.791 29.581 1.00 58.19 188 THR A CA 1
ATOM 1468 C C . THR A 1 188 ? -2.141 -1.277 29.566 1.00 58.19 188 THR A C 1
ATOM 1470 O O . THR A 1 188 ? -3.016 -0.513 29.982 1.00 58.19 188 THR A O 1
ATOM 1473 N N . GLU A 1 189 ? -0.995 -0.822 29.057 1.00 46.34 189 GLU A N 1
ATOM 1474 C CA . GLU A 1 189 ? -0.631 0.604 28.994 1.00 46.34 189 GLU A CA 1
ATOM 1475 C C . GLU A 1 189 ? -1.694 1.452 28.261 1.00 46.34 189 GLU A C 1
ATOM 1477 O O . GLU A 1 189 ? -2.033 2.559 28.685 1.00 46.34 189 GLU A O 1
ATOM 1482 N N . VAL A 1 190 ? -2.363 0.864 27.262 1.00 50.00 190 VAL A N 1
ATOM 1483 C CA . VAL A 1 190 ? -3.507 1.455 26.538 1.00 50.00 190 VAL A CA 1
ATOM 1484 C C . VAL A 1 190 ? -4.720 1.726 27.451 1.00 50.00 190 VAL A C 1
ATOM 1486 O O . VAL A 1 190 ? -5.486 2.666 27.223 1.00 50.00 190 VAL A O 1
ATOM 1489 N N . GLY A 1 191 ? -4.911 0.919 28.500 1.00 53.47 191 GLY A N 1
ATOM 1490 C CA . GLY A 1 191 ? -5.967 1.082 29.503 1.00 53.47 191 GLY A CA 1
ATOM 1491 C C . GLY A 1 191 ? -5.658 2.144 30.563 1.00 53.47 191 GLY A C 1
ATOM 1492 O O . GLY A 1 191 ? -6.588 2.707 31.143 1.00 53.47 191 GLY A O 1
ATOM 1493 N N . LEU A 1 192 ? -4.378 2.455 30.795 1.00 57.47 192 LEU A N 1
ATOM 1494 C CA . LEU A 1 192 ? -3.936 3.470 31.760 1.00 57.47 192 LEU A CA 1
ATOM 1495 C C . LEU A 1 192 ? -4.024 4.897 31.190 1.00 57.47 192 LEU A C 1
ATOM 1497 O O . LEU A 1 192 ? -4.293 5.837 31.937 1.00 57.47 192 LEU A O 1
ATOM 1501 N N . GLY A 1 193 ? -3.870 5.056 29.869 1.00 61.78 193 GLY A N 1
ATOM 1502 C CA . GLY A 1 193 ? -3.912 6.358 29.187 1.00 61.78 193 GLY A CA 1
ATOM 1503 C C . GLY A 1 193 ? -5.305 6.863 28.782 1.00 61.78 193 GLY A C 1
ATOM 1504 O O . GLY A 1 193 ? -5.451 8.017 28.379 1.00 61.78 193 GLY A O 1
ATOM 1505 N N . ARG A 1 194 ? -6.357 6.035 28.870 1.00 72.94 194 ARG A N 1
ATOM 1506 C CA . ARG A 1 194 ? -7.715 6.402 28.417 1.00 72.94 194 ARG A CA 1
ATOM 1507 C C . ARG A 1 194 ? -8.641 6.807 29.565 1.00 72.94 194 ARG A C 1
ATOM 1509 O O . ARG A 1 194 ? -8.464 6.437 30.722 1.00 72.94 194 ARG A O 1
ATOM 1516 N N . ARG A 1 195 ? -9.690 7.575 29.234 1.00 80.12 195 ARG A N 1
ATOM 1517 C CA . ARG A 1 195 ? -10.732 7.967 30.201 1.00 80.12 195 ARG A CA 1
ATOM 1518 C C . ARG A 1 195 ? -11.372 6.710 30.795 1.00 80.12 195 ARG A C 1
ATOM 1520 O O . ARG A 1 195 ? -11.822 5.844 30.051 1.00 80.12 195 ARG A O 1
ATOM 1527 N N . TYR A 1 196 ? -11.481 6.659 32.122 1.00 80.25 196 TYR A N 1
ATOM 1528 C CA . TYR A 1 196 ? -12.033 5.522 32.870 1.00 80.25 196 TYR A CA 1
ATOM 1529 C C . TYR A 1 196 ? -13.345 4.977 32.284 1.00 80.25 196 TYR A C 1
ATOM 1531 O O . TYR A 1 196 ? -13.487 3.771 32.109 1.00 80.25 196 TYR A O 1
ATOM 1539 N N . ALA A 1 197 ? -14.274 5.866 31.919 1.00 82.31 197 ALA A N 1
ATOM 1540 C CA . ALA A 1 197 ? -15.563 5.481 31.351 1.00 82.31 197 ALA A CA 1
ATOM 1541 C C . ALA A 1 197 ? -15.430 4.717 30.019 1.00 82.31 197 ALA A C 1
ATOM 1543 O O . ALA A 1 197 ? -16.170 3.771 29.774 1.00 82.31 197 ALA A O 1
ATOM 1544 N N . VAL A 1 198 ? -14.456 5.080 29.179 1.00 82.62 198 VAL A N 1
ATOM 1545 C CA . VAL A 1 198 ? -14.207 4.419 27.886 1.00 82.62 198 VAL A CA 1
ATOM 1546 C C . VAL A 1 198 ? -13.672 3.009 28.109 1.00 82.62 198 VAL A C 1
ATOM 1548 O O . VAL A 1 198 ? -14.147 2.058 27.494 1.00 82.62 198 VAL A O 1
ATOM 1551 N N . VAL A 1 199 ? -12.717 2.869 29.030 1.00 83.56 199 VAL A N 1
ATOM 1552 C CA . VAL A 1 199 ? -12.126 1.572 29.379 1.00 83.56 199 VAL A CA 1
ATOM 1553 C C . VAL A 1 199 ? -13.175 0.654 30.003 1.00 83.56 199 VAL A C 1
ATOM 1555 O O . VAL A 1 199 ? -13.254 -0.520 29.653 1.00 83.56 199 VAL A O 1
ATOM 1558 N N . ALA A 1 200 ? -14.009 1.191 30.895 1.00 85.81 200 ALA A N 1
ATOM 1559 C CA . ALA A 1 200 ? -15.044 0.411 31.551 1.00 85.81 200 ALA A CA 1
ATOM 1560 C C . ALA A 1 200 ? -16.148 -0.035 30.586 1.00 85.81 200 ALA A C 1
ATOM 1562 O O . ALA A 1 200 ? -16.521 -1.204 30.603 1.00 85.81 200 ALA A O 1
ATOM 1563 N N . LYS A 1 201 ? -16.595 0.853 29.685 1.00 86.69 201 LYS A N 1
ATOM 1564 C CA . LYS A 1 201 ? -17.541 0.498 28.619 1.00 86.69 201 LYS A CA 1
ATOM 1565 C C . LYS A 1 201 ? -17.004 -0.640 27.752 1.00 86.69 201 LYS A C 1
ATOM 1567 O O . LYS A 1 201 ? -17.712 -1.612 27.523 1.00 86.69 201 LYS A O 1
ATOM 1572 N N . LYS A 1 202 ? -15.741 -0.545 27.318 1.00 86.75 202 LYS A N 1
ATOM 1573 C CA . LYS A 1 202 ? -15.105 -1.585 26.498 1.00 86.75 202 LYS A CA 1
ATOM 1574 C C . LYS A 1 202 ? -15.044 -2.931 27.228 1.00 86.75 202 LYS A C 1
ATOM 1576 O O . LYS A 1 202 ? -15.387 -3.944 26.633 1.00 86.75 202 LYS A O 1
ATOM 1581 N N . GLY A 1 203 ? -14.676 -2.934 28.511 1.00 87.06 203 GLY A N 1
ATOM 1582 C CA . GLY A 1 203 ? -14.665 -4.154 29.328 1.00 87.06 203 GLY A CA 1
ATOM 1583 C C . GLY A 1 203 ? -16.043 -4.814 29.440 1.00 87.06 203 GLY A C 1
ATOM 1584 O O . GLY A 1 203 ? -16.152 -6.032 29.316 1.00 87.06 203 GLY A O 1
ATOM 1585 N N . PHE A 1 204 ? -17.109 -4.022 29.600 1.00 88.62 204 PHE A N 1
ATOM 1586 C CA . PHE A 1 204 ? -18.477 -4.547 29.611 1.00 88.62 204 PHE A CA 1
ATOM 1587 C C . PHE A 1 204 ? -18.923 -5.087 28.248 1.00 88.62 204 PHE A C 1
ATOM 1589 O O . PHE A 1 204 ? -19.520 -6.159 28.213 1.00 88.62 204 PHE A O 1
ATOM 1596 N N . CYS A 1 205 ? -18.590 -4.411 27.142 1.00 86.19 205 CYS A N 1
ATOM 1597 C CA . CYS A 1 205 ? -18.845 -4.930 25.793 1.00 86.19 205 CYS A CA 1
ATOM 1598 C C . CYS A 1 205 ? -18.142 -6.277 25.573 1.00 86.19 205 CYS A C 1
ATOM 1600 O O . CYS A 1 205 ? -18.799 -7.257 25.250 1.00 86.19 205 CYS A O 1
ATOM 1602 N N . GLU A 1 206 ? -16.841 -6.367 25.870 1.00 86.81 206 GLU A N 1
ATOM 1603 C CA . GLU A 1 206 ? -16.082 -7.621 25.735 1.00 86.81 206 GLU A CA 1
ATOM 1604 C C . GLU A 1 206 ? -16.651 -8.752 26.609 1.00 86.81 206 GLU A C 1
ATOM 1606 O O . GLU A 1 206 ? -16.583 -9.932 26.250 1.00 86.81 206 GLU A O 1
ATOM 1611 N N . GLN A 1 207 ? -17.192 -8.409 27.782 1.00 88.94 207 GLN A N 1
ATOM 1612 C CA . GLN A 1 207 ? -17.857 -9.370 28.654 1.00 88.94 207 GLN A CA 1
ATOM 1613 C C . GLN A 1 207 ? -19.197 -9.828 28.071 1.00 88.94 207 GLN A C 1
ATOM 1615 O O . GLN A 1 207 ? -19.501 -11.015 28.160 1.00 88.94 207 GLN A O 1
ATOM 1620 N N . GLN A 1 208 ? -19.976 -8.925 27.474 1.00 86.56 208 GLN A N 1
ATOM 1621 C CA . GLN A 1 208 ? -21.227 -9.274 26.807 1.00 86.56 208 GLN A CA 1
ATOM 1622 C C . GLN A 1 208 ? -20.976 -10.190 25.608 1.00 86.56 208 GLN A C 1
ATOM 1624 O O . GLN A 1 208 ? -21.518 -11.287 25.585 1.00 86.56 208 GLN A O 1
ATOM 1629 N N . ASP A 1 209 ? -20.042 -9.840 24.722 1.00 85.44 209 ASP A N 1
ATOM 1630 C CA . ASP A 1 209 ? -19.683 -10.671 23.564 1.00 85.44 209 ASP A CA 1
ATOM 1631 C C . ASP A 1 209 ? -19.216 -12.076 23.976 1.00 85.44 209 ASP A C 1
ATOM 1633 O O . ASP A 1 209 ? -19.346 -13.057 23.242 1.00 85.44 209 ASP A O 1
ATOM 1637 N N . HIS A 1 210 ? -18.595 -12.192 25.152 1.00 83.94 210 HIS A N 1
ATOM 1638 C CA . HIS A 1 210 ? -18.203 -13.480 25.707 1.00 83.94 210 HIS A CA 1
ATOM 1639 C C . HIS A 1 210 ? -19.396 -14.271 26.257 1.00 83.94 210 HIS A C 1
ATOM 1641 O O . HIS A 1 210 ? -19.468 -15.480 26.045 1.00 83.94 210 HIS A O 1
ATOM 1647 N N . MET A 1 211 ? -20.315 -13.612 26.967 1.00 83.00 211 MET A N 1
ATOM 1648 C CA . MET A 1 211 ? -21.541 -14.250 27.454 1.00 83.00 211 MET A CA 1
ATOM 1649 C C . MET A 1 211 ? -22.418 -14.714 26.292 1.00 83.00 211 MET A C 1
ATOM 1651 O O . MET A 1 211 ? -22.887 -15.848 26.323 1.00 83.00 211 MET A O 1
ATOM 1655 N N . ASP A 1 212 ? -22.553 -13.896 25.252 1.00 84.06 212 ASP A N 1
ATOM 1656 C CA . ASP A 1 212 ? -23.359 -14.198 24.072 1.00 84.06 212 ASP A CA 1
ATOM 1657 C C . ASP A 1 212 ? -22.778 -15.406 23.322 1.00 84.06 212 ASP A C 1
ATOM 1659 O O . ASP A 1 212 ? -23.500 -16.368 23.058 1.00 84.06 212 ASP A O 1
ATOM 1663 N N . ARG A 1 213 ? -21.451 -15.452 23.123 1.00 80.00 213 ARG A N 1
ATOM 1664 C CA . ARG A 1 213 ? -20.762 -16.641 22.582 1.00 80.00 213 ARG A CA 1
ATOM 1665 C C . ARG A 1 213 ? -20.963 -17.894 23.430 1.00 80.00 213 ARG A C 1
ATOM 1667 O O . ARG A 1 213 ? -21.146 -18.979 22.898 1.00 80.00 213 ARG A O 1
ATOM 1674 N N . HIS A 1 214 ? -20.914 -17.777 24.753 1.00 78.00 214 HIS A N 1
ATOM 1675 C CA . HIS A 1 214 ? -21.119 -18.938 25.620 1.00 78.00 214 HIS A CA 1
ATOM 1676 C C . HIS A 1 214 ? -22.594 -19.371 25.665 1.00 78.00 214 HIS A C 1
ATOM 1678 O O . HIS A 1 214 ? -22.893 -20.538 25.919 1.00 78.00 214 HIS A O 1
ATOM 1684 N N . SER A 1 215 ? -23.522 -18.441 25.442 1.00 76.19 215 SER A N 1
ATOM 1685 C CA . SER A 1 215 ? -24.948 -18.738 25.344 1.00 76.19 215 SER A CA 1
ATOM 1686 C C . SER A 1 215 ? -25.285 -19.460 24.041 1.00 76.19 215 SER A C 1
ATOM 1688 O O . SER A 1 215 ? -25.995 -20.457 24.094 1.00 76.19 215 SER A O 1
ATOM 1690 N N . SER A 1 216 ? -24.693 -19.062 22.908 1.00 74.88 216 SER A N 1
ATOM 1691 C CA . SER A 1 216 ? -24.906 -19.747 21.627 1.00 74.88 216 SER A CA 1
ATOM 1692 C C . SER A 1 216 ? -24.344 -21.171 21.626 1.00 74.88 216 SER A C 1
ATOM 1694 O O . SER A 1 216 ? -24.931 -22.068 21.031 1.00 74.88 216 SER A O 1
ATOM 1696 N N . LEU A 1 217 ? -23.261 -21.412 22.371 1.00 71.19 217 LEU A N 1
ATOM 1697 C CA . LEU A 1 217 ? -22.686 -22.747 22.564 1.00 71.19 217 LEU A CA 1
ATOM 1698 C C . LEU A 1 217 ? -23.499 -23.654 23.507 1.00 71.19 217 LEU A C 1
ATOM 1700 O O . LEU A 1 217 ? -23.247 -24.855 23.555 1.00 71.19 217 LEU A O 1
ATOM 1704 N N . ARG A 1 218 ? -24.460 -23.123 24.282 1.00 69.12 218 ARG A N 1
ATOM 1705 C CA . ARG A 1 218 ? -25.325 -23.968 25.132 1.00 69.12 218 ARG A CA 1
ATOM 1706 C C . ARG A 1 218 ? -26.335 -24.776 24.326 1.00 69.12 218 ARG A C 1
ATOM 1708 O O . ARG A 1 218 ? -26.742 -25.835 24.790 1.00 69.12 218 ARG A O 1
ATOM 1715 N N . GLU A 1 219 ? -26.757 -24.261 23.176 1.00 68.62 219 GLU A N 1
ATOM 1716 C CA . GLU A 1 219 ? -27.781 -24.888 22.331 1.00 68.62 219 GLU A CA 1
ATOM 1717 C C . GLU A 1 219 ? -27.178 -25.826 21.279 1.00 68.62 219 GLU A C 1
ATOM 1719 O O . GLU A 1 219 ? -27.882 -26.660 20.712 1.00 68.62 219 GLU A O 1
ATOM 1724 N N . THR A 1 220 ? -25.866 -25.744 21.041 1.00 68.94 220 THR A N 1
ATOM 1725 C CA . THR A 1 220 ? -25.173 -26.668 20.143 1.00 68.94 220 THR A CA 1
ATOM 1726 C C . THR A 1 220 ? -24.993 -28.034 20.813 1.00 68.94 220 THR A C 1
ATOM 1728 O O . THR A 1 220 ? -24.443 -28.089 21.919 1.00 68.94 220 THR A O 1
ATOM 1731 N N . PRO A 1 221 ? -25.403 -29.145 20.174 1.00 65.25 221 PRO A N 1
ATOM 1732 C CA . PRO A 1 221 ? -25.137 -30.476 20.699 1.00 65.25 221 PRO A CA 1
ATOM 1733 C C . PRO A 1 221 ? -23.624 -30.691 20.800 1.00 65.25 221 PRO A C 1
ATOM 1735 O O . PRO A 1 221 ? -22.882 -30.462 19.846 1.00 65.25 221 PRO A O 1
ATOM 1738 N N . VAL A 1 222 ? -23.161 -31.114 21.976 1.00 58.97 222 VAL A N 1
ATOM 1739 C CA . VAL A 1 222 ? -21.751 -31.442 22.194 1.00 58.97 222 VAL A CA 1
ATOM 1740 C C . VAL A 1 222 ? -21.477 -32.789 21.535 1.00 58.97 222 VAL A C 1
ATOM 1742 O O . VAL A 1 222 ? -21.762 -33.841 22.109 1.00 58.97 222 VAL A O 1
ATOM 1745 N N . THR A 1 223 ? -20.926 -32.771 20.324 1.00 57.00 223 THR A N 1
ATOM 1746 C CA . THR A 1 223 ? -20.386 -33.975 19.692 1.00 57.00 223 THR A CA 1
ATOM 1747 C C . THR A 1 223 ? -19.078 -34.325 20.397 1.00 57.00 223 THR A C 1
ATOM 1749 O O . THR A 1 223 ? -18.040 -33.715 20.153 1.00 57.00 223 THR A O 1
ATOM 1752 N N . LEU A 1 224 ? -19.130 -35.275 21.334 1.00 54.31 224 LEU A N 1
ATOM 1753 C CA . LEU A 1 224 ? -17.934 -35.863 21.935 1.00 54.31 224 LEU A CA 1
ATOM 1754 C C . LEU A 1 224 ? -17.310 -36.827 20.922 1.00 54.31 224 LEU A C 1
ATOM 1756 O O . LEU A 1 224 ? -17.480 -38.041 21.022 1.00 54.31 224 LEU A O 1
ATOM 1760 N N . GLU A 1 225 ? -16.593 -36.300 19.934 1.00 50.97 225 GLU A N 1
ATOM 1761 C CA . GLU A 1 225 ? -15.632 -37.127 19.216 1.00 50.97 225 GLU A CA 1
ATOM 1762 C C . GLU A 1 225 ? -14.477 -37.408 20.174 1.00 50.97 225 GLU A C 1
ATOM 1764 O O . GLU A 1 225 ? -13.625 -36.561 20.443 1.00 50.97 225 GLU A O 1
ATOM 1769 N N . ARG A 1 226 ? -14.487 -38.612 20.753 1.00 46.69 226 ARG A N 1
ATOM 1770 C CA . ARG A 1 226 ? -13.314 -39.163 21.421 1.00 46.69 226 ARG A CA 1
ATOM 1771 C C . ARG A 1 226 ? -12.307 -39.512 20.337 1.00 46.69 226 ARG A C 1
ATOM 1773 O O . ARG A 1 226 ? -12.208 -40.659 19.915 1.00 46.69 226 ARG A O 1
ATOM 1780 N N . THR A 1 227 ? -11.579 -38.512 19.872 1.00 44.03 227 THR A N 1
ATOM 1781 C CA . THR A 1 227 ? -10.348 -38.751 19.138 1.00 44.03 227 THR A CA 1
ATOM 1782 C C . THR A 1 227 ? -9.391 -39.381 20.139 1.00 44.03 227 THR A C 1
ATOM 1784 O O . THR A 1 227 ? -8.984 -38.735 21.104 1.00 44.03 227 THR A O 1
ATOM 1787 N N . GLU A 1 228 ? -9.082 -40.664 19.969 1.00 49.06 228 GLU A N 1
ATOM 1788 C CA . GLU A 1 228 ? -7.899 -41.257 20.587 1.00 49.06 228 GLU A CA 1
ATOM 1789 C C . GLU A 1 228 ? -6.685 -40.570 19.952 1.00 49.06 228 GLU A C 1
ATOM 1791 O O . GLU A 1 228 ? -6.139 -41.009 18.944 1.00 49.06 228 GLU A O 1
ATOM 1796 N N . SER A 1 229 ? -6.337 -39.398 20.479 1.00 40.09 229 SER A N 1
ATOM 1797 C CA . SER A 1 229 ? -5.077 -38.739 20.185 1.00 40.09 229 SER A CA 1
ATOM 1798 C C . SER A 1 229 ? -3.986 -39.375 21.048 1.00 40.09 229 SER A C 1
ATOM 1800 O O . SER A 1 229 ? -4.241 -39.660 22.222 1.00 40.09 229 SER A O 1
ATOM 1802 N N . PRO A 1 230 ? -2.790 -39.593 20.479 1.00 45.47 230 PRO A N 1
ATOM 1803 C CA . PRO A 1 230 ? -1.659 -40.171 21.193 1.00 45.47 230 PRO A CA 1
ATOM 1804 C C . PRO A 1 230 ? -1.294 -39.285 22.383 1.00 45.47 230 PRO A C 1
ATOM 1806 O O . PRO A 1 230 ? -1.466 -38.071 22.299 1.00 45.47 230 PRO A O 1
ATOM 1809 N N . ASP A 1 231 ? -0.828 -39.917 23.460 1.00 46.19 231 ASP A N 1
ATOM 1810 C CA . ASP A 1 231 ? -0.379 -39.325 24.724 1.00 46.19 231 ASP A CA 1
ATOM 1811 C C . ASP A 1 231 ? 0.220 -37.917 24.553 1.00 46.19 231 ASP A C 1
ATOM 1813 O O . ASP A 1 231 ? 1.408 -37.755 24.277 1.00 46.19 231 ASP A O 1
ATOM 1817 N N . ASP A 1 232 ? -0.620 -36.891 24.693 1.00 41.00 232 ASP A N 1
ATOM 1818 C CA . ASP A 1 232 ? -0.213 -35.494 24.622 1.00 41.00 232 ASP A CA 1
ATOM 1819 C C . ASP A 1 232 ? -0.204 -34.943 26.047 1.00 41.00 232 ASP A C 1
ATOM 1821 O O . ASP A 1 232 ? -1.236 -34.813 26.713 1.00 41.00 232 ASP A O 1
ATOM 1825 N N . ASP A 1 233 ? 1.014 -34.669 26.506 1.00 44.16 233 ASP A N 1
ATOM 1826 C CA . ASP A 1 233 ? 1.364 -34.201 27.836 1.00 44.16 233 ASP A CA 1
ATOM 1827 C C . ASP A 1 233 ? 0.464 -33.074 28.366 1.00 44.16 233 ASP A C 1
ATOM 1829 O O . ASP A 1 233 ? 0.107 -32.122 27.666 1.00 44.16 233 ASP A O 1
ATOM 1833 N N . ASP A 1 234 ?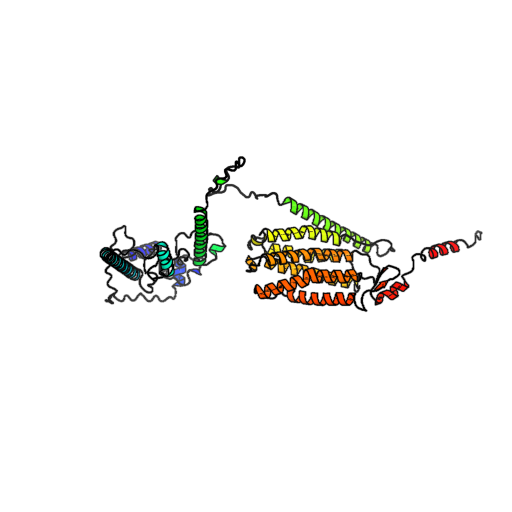 0.218 -33.183 29.672 1.00 43.97 234 ASP A N 1
ATOM 1834 C CA . ASP A 1 234 ? -0.494 -32.352 30.651 1.00 43.97 234 ASP A CA 1
ATOM 1835 C C . ASP A 1 234 ? -0.249 -30.818 30.566 1.00 43.97 234 ASP A C 1
ATOM 1837 O O . ASP A 1 234 ? 0.183 -30.154 31.510 1.00 43.97 234 ASP A O 1
ATOM 1841 N N . LYS A 1 235 ? -0.534 -30.196 29.415 1.00 44.12 235 LYS A N 1
ATOM 1842 C CA . LYS A 1 235 ? -0.385 -28.744 29.179 1.00 44.12 235 LYS A CA 1
ATOM 1843 C C . LYS A 1 235 ? -1.547 -27.919 29.738 1.00 44.12 235 LYS A C 1
ATOM 1845 O O . LYS A 1 235 ? -1.432 -26.698 29.840 1.00 44.12 235 LYS A O 1
ATOM 1850 N N . GLY A 1 236 ? -2.646 -28.561 30.139 1.00 44.69 236 GLY A N 1
ATOM 1851 C CA . GLY A 1 236 ? -3.827 -27.897 30.701 1.00 44.69 236 GLY A CA 1
ATOM 1852 C C . GLY A 1 236 ? -3.668 -27.452 32.159 1.00 44.69 236 GLY A C 1
ATOM 1853 O O . GLY A 1 236 ? -4.340 -26.516 32.595 1.00 44.69 236 GLY A O 1
ATOM 1854 N N . LEU A 1 237 ? -2.753 -28.066 32.916 1.00 43.06 237 LEU A N 1
ATOM 1855 C CA . LEU A 1 237 ? -2.552 -27.748 34.334 1.00 43.06 237 LEU A CA 1
ATOM 1856 C C . LEU A 1 237 ? -1.545 -26.607 34.577 1.00 43.06 237 LEU A C 1
ATOM 1858 O O . LEU A 1 237 ? -1.440 -26.084 35.690 1.00 43.06 237 LEU A O 1
ATOM 1862 N N . VAL A 1 238 ? -0.809 -26.192 33.543 1.00 39.94 238 VAL A N 1
ATOM 1863 C CA . VAL A 1 238 ? 0.299 -25.226 33.655 1.00 39.94 238 VAL A CA 1
ATOM 1864 C C . VAL A 1 238 ? -0.188 -23.770 33.614 1.00 39.94 238 VAL A C 1
ATOM 1866 O O . VAL A 1 238 ? 0.454 -22.887 34.181 1.00 39.94 238 VAL A O 1
ATOM 1869 N N . ASP A 1 239 ? -1.369 -23.515 33.043 1.00 43.62 239 ASP A N 1
ATOM 1870 C CA . ASP A 1 239 ? -1.906 -22.157 32.842 1.00 43.62 239 ASP A CA 1
ATOM 1871 C C . ASP A 1 239 ? -2.536 -21.536 34.110 1.00 43.62 239 ASP A C 1
ATOM 1873 O O . ASP A 1 239 ? -3.006 -20.400 34.109 1.00 43.62 239 ASP A O 1
ATOM 1877 N N . ARG A 1 240 ? -2.523 -22.269 35.235 1.00 45.75 240 ARG A N 1
ATOM 1878 C CA . ARG A 1 240 ? -3.027 -21.816 36.546 1.00 45.75 240 ARG A CA 1
ATOM 1879 C C . ARG A 1 240 ? -1.942 -21.363 37.530 1.00 45.75 240 ARG A C 1
ATOM 1881 O O . ARG A 1 240 ? -2.272 -20.994 38.658 1.00 45.75 240 ARG A O 1
ATOM 1888 N N . ARG A 1 241 ? -0.658 -21.366 37.154 1.00 44.91 241 ARG A N 1
ATOM 1889 C CA . ARG A 1 241 ? 0.415 -20.899 38.053 1.00 44.91 241 ARG A CA 1
ATOM 1890 C C . ARG A 1 241 ? 0.564 -19.380 37.997 1.00 44.91 241 ARG A C 1
ATOM 1892 O O . ARG A 1 241 ? 0.902 -18.813 36.966 1.00 44.91 241 ARG A O 1
ATOM 1899 N N . LEU A 1 242 ? 0.370 -18.738 39.150 1.00 45.78 242 LEU A N 1
ATOM 1900 C CA . LEU A 1 242 ? 0.511 -17.289 39.347 1.00 45.78 242 LEU A CA 1
ATOM 1901 C C . LEU A 1 242 ? 1.971 -16.790 39.248 1.00 45.78 242 LEU A C 1
ATOM 1903 O O . LEU A 1 242 ? 2.202 -15.592 39.138 1.00 45.78 242 LEU A O 1
ATOM 1907 N N . TYR A 1 243 ? 2.949 -17.700 39.254 1.00 41.09 243 TYR A N 1
ATOM 1908 C CA . TYR A 1 243 ? 4.364 -17.405 39.036 1.00 41.09 243 TYR A CA 1
ATOM 1909 C C . TYR A 1 243 ? 4.921 -18.367 37.978 1.00 41.09 243 TYR A C 1
ATOM 1911 O O . TYR A 1 243 ? 4.856 -19.585 38.160 1.00 41.09 243 TYR A O 1
ATOM 1919 N N . ARG A 1 244 ? 5.467 -17.837 36.872 1.00 43.16 244 ARG A N 1
ATOM 1920 C CA . ARG A 1 244 ? 6.275 -18.623 35.924 1.00 43.16 244 ARG A CA 1
ATOM 1921 C C . ARG A 1 244 ? 7.710 -18.721 36.453 1.00 43.16 244 ARG A C 1
ATOM 1923 O O . ARG A 1 244 ? 8.299 -17.670 36.695 1.00 43.16 244 ARG A O 1
ATOM 1930 N N . PRO A 1 245 ? 8.288 -19.925 36.604 1.00 41.09 245 PRO A N 1
ATOM 1931 C CA . PRO A 1 245 ? 9.646 -20.087 37.113 1.00 41.09 245 PRO A CA 1
ATOM 1932 C C . PRO A 1 245 ? 10.711 -20.159 36.007 1.00 41.09 245 PRO A C 1
ATOM 1934 O O . PRO A 1 245 ? 11.805 -20.644 36.265 1.00 41.09 245 PRO A O 1
ATOM 1937 N N . GLU A 1 246 ? 10.432 -19.709 34.782 1.00 42.00 246 GLU A N 1
ATOM 1938 C CA . GLU A 1 246 ? 11.365 -19.885 33.665 1.00 42.00 246 GLU A CA 1
ATOM 1939 C C . GLU A 1 246 ? 11.559 -18.578 32.899 1.00 42.00 246 GLU A C 1
ATOM 1941 O O . GLU A 1 246 ? 10.621 -17.994 32.346 1.00 42.00 246 GLU A O 1
ATOM 1946 N N . GLY A 1 247 ? 12.811 -18.113 32.915 1.00 44.75 247 GLY A N 1
ATOM 1947 C CA . GLY A 1 247 ? 13.318 -17.087 32.020 1.00 44.75 247 GLY A CA 1
ATOM 1948 C C . GLY A 1 247 ? 13.165 -17.500 30.557 1.00 44.75 247 GLY A C 1
ATOM 1949 O O . GLY A 1 247 ? 12.926 -18.660 30.235 1.00 44.75 247 GLY A O 1
ATOM 1950 N N . MET A 1 248 ? 13.267 -16.502 29.682 1.00 48.31 248 MET A N 1
ATOM 1951 C CA . MET A 1 248 ? 13.093 -16.592 28.232 1.00 48.31 248 MET A CA 1
ATOM 1952 C C . MET A 1 248 ? 13.599 -17.911 27.624 1.00 48.31 248 MET A C 1
ATOM 1954 O O . MET A 1 248 ? 14.795 -18.093 27.421 1.00 48.31 248 MET A O 1
ATOM 1958 N N . VAL A 1 249 ? 12.669 -18.774 27.225 1.00 40.84 249 VAL A N 1
ATOM 1959 C CA . VAL A 1 249 ? 12.890 -19.723 26.133 1.00 40.84 249 VAL A CA 1
ATOM 1960 C C . VAL A 1 249 ? 12.044 -19.223 24.964 1.00 40.84 249 VAL A C 1
ATOM 1962 O O . VAL A 1 249 ? 10.812 -19.215 25.071 1.00 40.84 249 VAL A O 1
ATOM 1965 N N . PRO A 1 250 ? 12.645 -18.751 23.858 1.00 42.66 250 PRO A N 1
ATOM 1966 C CA . PRO A 1 250 ? 11.865 -18.425 22.679 1.00 42.66 250 PRO A CA 1
ATOM 1967 C C . PRO A 1 250 ? 11.248 -19.723 22.154 1.00 42.66 250 PRO A C 1
ATOM 1969 O O . PRO A 1 250 ? 11.948 -20.707 21.917 1.00 42.66 250 PRO A O 1
ATOM 1972 N N . LYS A 1 251 ? 9.923 -19.735 21.966 1.00 39.81 251 LYS A N 1
ATOM 197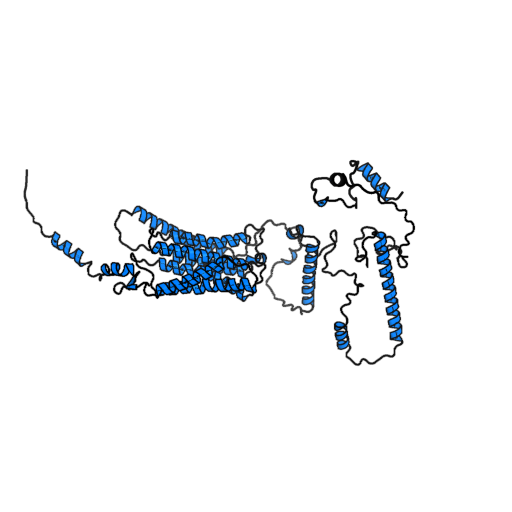3 C CA . LYS A 1 251 ? 9.243 -20.802 21.224 1.00 39.81 251 LYS A CA 1
ATOM 1974 C C . LYS A 1 251 ? 9.723 -20.745 19.776 1.00 39.81 251 LYS A C 1
ATOM 1976 O O . LYS A 1 251 ? 9.159 -20.021 18.958 1.00 39.81 251 LYS A O 1
ATOM 1981 N N . TYR A 1 252 ? 10.775 -21.494 19.467 1.00 43.62 252 TYR A N 1
ATOM 1982 C CA . TYR A 1 252 ? 11.245 -21.681 18.104 1.00 43.62 252 TYR A CA 1
ATOM 1983 C C . TYR A 1 252 ? 10.244 -22.592 17.384 1.00 43.62 252 TYR A C 1
ATOM 1985 O O . TYR A 1 252 ? 10.328 -23.816 17.431 1.00 43.62 252 TYR A O 1
ATOM 1993 N N . THR A 1 253 ? 9.232 -21.992 16.759 1.00 44.53 253 THR A N 1
ATOM 1994 C CA . THR A 1 253 ? 8.456 -22.690 15.732 1.00 44.53 253 THR A CA 1
ATOM 1995 C C . THR A 1 253 ? 9.400 -22.853 14.540 1.00 44.53 253 THR A C 1
ATOM 1997 O O . THR A 1 253 ? 9.978 -21.874 14.076 1.00 44.53 253 THR A O 1
ATOM 2000 N N . GLY A 1 254 ? 9.656 -24.080 14.085 1.00 46.16 254 GLY A N 1
ATOM 2001 C CA . GLY A 1 254 ? 10.693 -24.419 13.093 1.00 46.16 254 GLY A CA 1
ATOM 2002 C C . GLY A 1 254 ? 10.543 -23.814 11.682 1.00 46.16 254 GLY A C 1
ATOM 2003 O O . GLY A 1 254 ? 11.069 -24.375 10.728 1.00 46.16 254 GLY A O 1
ATOM 2004 N N . TYR A 1 255 ? 9.841 -22.690 11.520 1.00 52.75 255 TYR A N 1
ATOM 2005 C CA . TYR A 1 255 ? 9.596 -21.989 10.256 1.00 52.75 255 TYR A CA 1
ATOM 2006 C C . TYR A 1 255 ? 10.700 -20.992 9.855 1.00 52.75 255 TYR A C 1
ATOM 2008 O O . TYR A 1 255 ? 10.764 -20.576 8.700 1.00 52.75 255 TYR A O 1
ATOM 2016 N N . ILE A 1 256 ? 11.594 -20.628 10.775 1.00 54.16 256 ILE A N 1
ATOM 2017 C CA . ILE A 1 256 ? 12.632 -19.601 10.573 1.00 54.16 256 ILE A CA 1
ATOM 2018 C C . ILE A 1 256 ? 13.821 -20.048 9.671 1.00 54.16 256 ILE A C 1
ATOM 2020 O O . ILE A 1 256 ? 14.331 -19.206 8.930 1.00 54.16 256 ILE A O 1
ATOM 2024 N N . PRO A 1 257 ? 14.250 -21.332 9.596 1.00 56.50 257 PRO A N 1
ATOM 2025 C CA . PRO A 1 257 ? 15.443 -21.704 8.816 1.00 56.50 257 PRO A CA 1
ATOM 2026 C C . PRO A 1 257 ? 15.314 -21.533 7.293 1.00 56.50 257 PRO A C 1
ATOM 2028 O O . PRO A 1 257 ? 16.300 -21.233 6.621 1.00 56.50 257 PRO A O 1
ATOM 2031 N N . ARG A 1 258 ? 14.113 -21.717 6.721 1.00 65.56 258 ARG A N 1
ATOM 2032 C CA . ARG A 1 258 ? 13.918 -21.702 5.256 1.00 65.56 258 ARG A CA 1
ATOM 2033 C C . ARG A 1 258 ? 14.070 -20.310 4.646 1.00 65.56 258 ARG A C 1
ATOM 2035 O O . ARG A 1 258 ? 14.655 -20.179 3.574 1.00 65.56 258 ARG A O 1
ATOM 2042 N N . TRP A 1 259 ? 13.575 -19.277 5.322 1.00 80.00 259 TRP A N 1
ATOM 2043 C CA . TRP A 1 259 ? 13.685 -17.909 4.816 1.00 80.00 259 TRP A CA 1
ATOM 2044 C C . TRP A 1 259 ? 15.103 -17.365 4.945 1.00 80.00 259 TRP A C 1
ATOM 2046 O O . TRP A 1 259 ? 15.581 -16.754 3.996 1.00 80.00 259 TRP A O 1
ATOM 2056 N N . ILE A 1 260 ? 15.810 -17.711 6.027 1.00 84.38 260 ILE A N 1
ATOM 2057 C CA . ILE A 1 260 ? 17.234 -17.391 6.186 1.00 84.38 260 ILE A CA 1
ATOM 2058 C C . ILE A 1 260 ? 18.058 -18.031 5.062 1.00 84.38 260 ILE A C 1
ATOM 2060 O O . ILE A 1 260 ? 18.900 -17.367 4.466 1.00 84.38 260 ILE A O 1
ATOM 2064 N N . ALA A 1 261 ? 17.798 -19.297 4.718 1.00 85.75 261 ALA A N 1
ATOM 2065 C CA . ALA A 1 261 ? 18.478 -19.945 3.597 1.00 85.75 261 ALA A CA 1
ATOM 2066 C C . ALA A 1 261 ? 18.207 -19.225 2.262 1.00 85.75 261 ALA A C 1
ATOM 2068 O O . ALA A 1 261 ? 19.136 -18.982 1.495 1.00 85.75 261 ALA A O 1
ATOM 2069 N N . ALA A 1 262 ? 16.956 -18.827 2.004 1.00 87.88 262 ALA A N 1
ATOM 2070 C CA . ALA A 1 262 ? 16.606 -18.034 0.826 1.00 87.88 262 ALA A CA 1
ATOM 2071 C C . ALA A 1 262 ? 17.295 -16.653 0.816 1.00 87.88 262 ALA A C 1
ATOM 2073 O O . ALA A 1 262 ? 17.769 -16.224 -0.233 1.00 87.88 262 ALA A O 1
ATOM 2074 N N . ASP A 1 263 ? 17.423 -15.990 1.970 1.00 90.06 263 ASP A N 1
ATOM 2075 C CA . ASP A 1 263 ? 18.157 -14.722 2.101 1.00 90.06 263 ASP A CA 1
ATOM 2076 C C . ASP A 1 263 ? 19.641 -14.885 1.803 1.00 90.06 263 ASP A C 1
ATOM 2078 O O . ASP A 1 263 ? 20.211 -14.085 1.064 1.00 90.06 263 ASP A O 1
ATOM 2082 N N . ILE A 1 264 ? 20.258 -15.954 2.313 1.00 91.75 264 ILE A N 1
ATOM 2083 C CA . ILE A 1 264 ? 21.657 -16.278 2.019 1.00 91.75 264 ILE A CA 1
ATOM 2084 C C . ILE A 1 264 ? 21.847 -16.464 0.512 1.00 91.75 264 ILE A C 1
ATOM 2086 O O . ILE A 1 264 ? 22.826 -15.957 -0.034 1.00 91.75 264 ILE A O 1
ATOM 2090 N N . VAL A 1 265 ? 20.914 -17.129 -0.178 1.00 90.88 265 VAL A N 1
ATOM 2091 C CA . VAL A 1 265 ? 20.969 -17.297 -1.640 1.00 90.88 265 VAL A CA 1
ATOM 2092 C C . VAL A 1 265 ? 20.891 -15.947 -2.356 1.00 90.88 265 VAL A C 1
ATOM 2094 O O . VAL A 1 265 ? 21.744 -15.667 -3.199 1.00 90.88 265 VAL A O 1
ATOM 2097 N N . VAL A 1 266 ? 19.928 -15.087 -2.000 1.00 92.62 266 VAL A N 1
ATOM 2098 C CA . VAL A 1 266 ? 19.785 -13.744 -2.597 1.00 92.62 266 VAL A CA 1
ATOM 2099 C C . VAL A 1 266 ? 21.042 -12.914 -2.370 1.00 92.62 266 VAL A C 1
ATOM 2101 O O . VAL A 1 266 ? 21.604 -12.384 -3.326 1.00 92.62 266 VAL A O 1
ATOM 2104 N N . VAL A 1 267 ? 21.517 -12.830 -1.127 1.00 93.06 267 VAL A N 1
ATOM 2105 C CA . VAL A 1 267 ? 22.703 -12.045 -0.769 1.00 93.06 267 VAL A CA 1
ATOM 2106 C C . VAL A 1 267 ? 23.935 -12.587 -1.485 1.00 93.06 267 VAL A C 1
ATOM 2108 O O . VAL A 1 267 ? 24.709 -11.803 -2.025 1.00 93.06 267 VAL A O 1
ATOM 2111 N N . SER A 1 268 ? 24.102 -13.909 -1.566 1.00 92.00 268 SER A N 1
ATOM 2112 C CA . SER A 1 268 ? 25.236 -14.521 -2.272 1.00 92.00 268 SER A CA 1
ATOM 2113 C C . SER A 1 268 ? 25.222 -14.198 -3.767 1.00 92.00 268 SER A C 1
ATOM 2115 O O . SER A 1 268 ? 26.257 -13.825 -4.316 1.00 92.00 268 SER A O 1
ATOM 2117 N N . LEU A 1 269 ? 24.057 -14.283 -4.421 1.00 91.75 269 LEU A N 1
ATOM 2118 C CA . LEU A 1 269 ? 23.895 -13.922 -5.834 1.00 91.75 269 LEU A CA 1
ATOM 2119 C C . LEU A 1 269 ? 24.140 -12.430 -6.079 1.00 91.75 269 LEU A C 1
ATOM 2121 O O . LEU A 1 269 ? 24.808 -12.065 -7.045 1.00 91.75 269 LEU A O 1
ATOM 2125 N N . TRP A 1 270 ? 23.662 -11.566 -5.184 1.00 91.44 270 TRP A N 1
ATOM 2126 C CA . TRP A 1 270 ? 23.884 -10.123 -5.261 1.00 91.44 270 TRP A CA 1
ATOM 2127 C C . TRP A 1 270 ? 25.349 -9.746 -5.062 1.00 91.44 270 TRP A C 1
ATOM 2129 O O . TRP A 1 270 ? 25.895 -8.978 -5.854 1.00 91.44 270 TRP A O 1
ATOM 2139 N N . LEU A 1 271 ? 26.010 -10.315 -4.051 1.00 91.81 271 LEU A N 1
ATOM 2140 C CA . LEU A 1 271 ? 27.443 -10.129 -3.832 1.00 91.81 271 LEU A CA 1
ATOM 2141 C C . LEU A 1 271 ? 28.237 -10.626 -5.038 1.00 91.81 271 LEU A C 1
ATOM 2143 O O . LEU A 1 271 ? 29.131 -9.925 -5.504 1.00 91.81 271 LEU A O 1
ATOM 2147 N N . TYR A 1 272 ? 27.885 -11.787 -5.590 1.00 90.69 272 TYR A N 1
ATOM 2148 C CA . TYR A 1 272 ? 28.516 -12.303 -6.798 1.00 90.69 272 TYR A CA 1
ATOM 2149 C C . TYR A 1 272 ? 28.345 -11.349 -7.992 1.00 90.69 272 TYR A C 1
ATOM 2151 O O . TYR A 1 272 ? 29.335 -11.001 -8.638 1.00 90.69 272 TYR A O 1
ATOM 2159 N N . ALA A 1 273 ? 27.129 -10.863 -8.254 1.00 89.50 273 ALA A N 1
ATOM 2160 C CA . ALA A 1 273 ? 26.845 -9.922 -9.340 1.00 89.50 273 ALA A CA 1
ATOM 2161 C C . ALA A 1 273 ? 27.606 -8.591 -9.173 1.00 89.50 273 ALA A C 1
ATOM 2163 O O . ALA A 1 273 ? 28.280 -8.130 -10.091 1.00 89.50 273 ALA A O 1
ATOM 2164 N N . LEU A 1 274 ? 27.605 -8.009 -7.972 1.00 89.25 274 LEU A N 1
ATOM 2165 C CA . LEU A 1 274 ? 28.316 -6.755 -7.703 1.00 89.25 274 LEU A CA 1
ATOM 2166 C C . LEU A 1 274 ? 29.843 -6.920 -7.740 1.00 89.25 274 LEU A C 1
ATOM 2168 O O . LEU A 1 274 ? 30.533 -6.060 -8.285 1.00 89.25 274 LEU A O 1
ATOM 2172 N N . ILE A 1 275 ? 30.393 -8.022 -7.213 1.00 88.56 275 ILE A N 1
ATOM 2173 C CA . ILE A 1 275 ? 31.839 -8.301 -7.259 1.00 88.56 275 ILE A CA 1
ATOM 2174 C C . ILE A 1 275 ? 32.294 -8.538 -8.699 1.00 88.56 275 ILE A C 1
ATOM 2176 O O . ILE A 1 275 ? 33.339 -8.022 -9.100 1.00 88.56 275 ILE A O 1
ATOM 2180 N N . THR A 1 276 ? 31.543 -9.315 -9.482 1.00 85.44 276 THR A N 1
ATOM 2181 C CA . THR A 1 276 ? 31.866 -9.558 -10.897 1.00 85.44 276 THR A CA 1
ATOM 2182 C C . THR A 1 276 ? 31.793 -8.268 -11.701 1.00 85.44 276 THR A C 1
ATOM 2184 O O . THR A 1 276 ? 32.747 -7.967 -12.420 1.00 85.44 276 THR A O 1
ATOM 2187 N N . SER A 1 277 ? 30.756 -7.456 -11.486 1.00 87.44 277 SER A N 1
ATOM 2188 C CA . SER A 1 277 ? 30.641 -6.132 -12.095 1.00 87.44 277 SER A CA 1
ATOM 2189 C C . SER A 1 277 ? 31.808 -5.208 -11.719 1.00 87.44 277 SER A C 1
ATOM 2191 O O . SER A 1 277 ? 32.487 -4.661 -12.588 1.00 87.44 277 SER A O 1
ATOM 2193 N N . TYR A 1 278 ? 32.143 -5.108 -10.428 1.00 86.00 278 TYR A N 1
ATOM 2194 C CA . TYR A 1 278 ? 33.274 -4.305 -9.959 1.00 86.00 278 TYR A CA 1
ATOM 2195 C C . TYR A 1 278 ? 34.606 -4.768 -10.561 1.00 86.00 278 TYR A C 1
ATOM 2197 O O . TYR A 1 278 ? 35.404 -3.950 -11.019 1.00 86.00 278 TYR A O 1
ATOM 2205 N N . ARG A 1 279 ? 34.864 -6.083 -10.593 1.00 85.56 279 ARG A N 1
ATOM 2206 C CA . ARG A 1 279 ? 36.085 -6.643 -11.197 1.00 85.56 279 ARG A CA 1
ATOM 2207 C C . ARG A 1 279 ? 36.150 -6.353 -12.690 1.00 85.56 279 ARG A C 1
ATOM 2209 O O . ARG A 1 279 ? 37.236 -6.059 -13.186 1.00 85.56 279 ARG A O 1
ATOM 2216 N N . TYR A 1 280 ? 35.019 -6.431 -13.381 1.00 81.31 280 TYR A N 1
ATOM 2217 C CA . TYR A 1 280 ? 34.912 -6.116 -14.797 1.00 81.31 280 TYR A CA 1
ATOM 2218 C C . TYR A 1 280 ? 35.237 -4.640 -15.066 1.00 81.31 280 TYR A C 1
ATOM 2220 O O . TYR A 1 280 ? 36.190 -4.352 -15.792 1.00 81.31 280 TYR A O 1
ATOM 2228 N N . PHE A 1 281 ? 34.549 -3.704 -14.403 1.00 79.12 281 PHE A N 1
ATOM 2229 C CA . PHE A 1 281 ? 34.807 -2.271 -14.582 1.00 79.12 281 PHE A CA 1
ATOM 2230 C C . PHE A 1 281 ? 36.219 -1.872 -14.144 1.00 79.12 281 PHE A C 1
ATOM 2232 O O . PHE A 1 281 ? 36.876 -1.085 -14.824 1.00 79.12 281 PHE A O 1
ATOM 2239 N N . ARG A 1 282 ? 36.747 -2.474 -13.071 1.00 82.81 282 ARG A N 1
ATOM 2240 C CA . ARG A 1 282 ? 38.131 -2.253 -12.636 1.00 82.81 282 ARG A CA 1
ATOM 2241 C C . ARG A 1 282 ? 39.144 -2.725 -13.678 1.00 82.81 282 ARG A C 1
ATOM 2243 O O . ARG A 1 282 ? 40.099 -2.002 -13.940 1.00 82.81 282 ARG A O 1
ATOM 2250 N N . ARG A 1 283 ? 38.960 -3.906 -14.282 1.00 80.50 283 ARG A N 1
ATOM 2251 C CA . ARG A 1 283 ? 39.826 -4.378 -15.380 1.00 80.50 283 ARG A CA 1
ATOM 2252 C C . ARG A 1 283 ? 39.755 -3.432 -16.568 1.00 80.50 283 ARG A C 1
ATOM 2254 O O . ARG A 1 283 ? 40.794 -3.011 -17.052 1.00 80.50 283 ARG A O 1
ATOM 2261 N N . ARG A 1 284 ? 38.549 -3.035 -16.974 1.00 74.69 284 ARG A N 1
ATOM 2262 C CA . ARG A 1 284 ? 38.332 -2.089 -18.073 1.00 74.69 284 ARG A CA 1
ATOM 2263 C C . ARG A 1 284 ? 39.032 -0.748 -17.841 1.00 74.69 284 ARG A C 1
ATOM 2265 O O . ARG A 1 284 ? 39.639 -0.215 -18.761 1.00 74.69 284 ARG A O 1
ATOM 2272 N N . TRP A 1 285 ? 38.986 -0.231 -16.615 1.00 71.31 285 TRP A N 1
ATOM 2273 C CA . TRP A 1 285 ? 39.665 1.012 -16.247 1.00 71.31 285 TRP A CA 1
ATOM 2274 C C . TRP A 1 285 ? 41.196 0.872 -16.273 1.00 71.31 285 TRP A C 1
ATOM 2276 O O . TRP A 1 285 ? 41.883 1.754 -16.776 1.00 71.31 285 TRP A O 1
ATOM 2286 N N . MET A 1 286 ? 41.731 -0.266 -15.813 1.00 77.12 286 MET A N 1
ATOM 2287 C CA . MET A 1 286 ? 43.174 -0.558 -15.841 1.00 77.12 286 MET A CA 1
ATOM 2288 C C . MET A 1 286 ? 43.704 -0.864 -17.254 1.00 77.12 286 MET A C 1
ATOM 2290 O O . MET A 1 286 ? 44.859 -0.578 -17.553 1.00 77.12 286 MET A O 1
ATOM 2294 N N . SER A 1 287 ? 42.872 -1.442 -18.123 1.00 68.75 287 SER A N 1
ATOM 2295 C CA . SER A 1 287 ? 43.216 -1.853 -19.492 1.00 68.75 287 SER A CA 1
ATOM 2296 C C . SER A 1 287 ? 42.923 -0.786 -20.552 1.00 68.75 287 SER A C 1
ATOM 2298 O O . SER A 1 287 ? 43.072 -1.067 -21.737 1.00 68.75 287 SER A O 1
ATOM 2300 N N . ALA A 1 288 ? 42.560 0.442 -20.162 1.00 59.41 288 ALA A N 1
ATOM 2301 C CA . ALA A 1 288 ? 42.191 1.536 -21.070 1.00 59.41 288 ALA A CA 1
ATOM 2302 C C . ALA A 1 288 ? 43.280 1.949 -22.097 1.00 59.41 288 ALA A C 1
ATOM 2304 O O . ALA A 1 288 ? 43.010 2.792 -22.949 1.00 59.41 288 ALA A O 1
ATOM 2305 N N . GLY A 1 289 ? 44.482 1.358 -22.043 1.00 54.47 289 GLY A N 1
ATOM 2306 C CA . GLY A 1 289 ? 45.572 1.552 -23.008 1.00 54.47 289 GLY A CA 1
ATOM 2307 C C . GLY A 1 289 ? 45.822 0.410 -24.009 1.00 54.47 289 GLY A C 1
ATOM 2308 O O . GLY A 1 289 ? 46.670 0.586 -24.877 1.00 54.47 289 GLY A O 1
ATOM 2309 N N . ALA A 1 290 ? 45.137 -0.739 -23.930 1.00 47.44 290 ALA A N 1
ATOM 2310 C CA . ALA A 1 290 ? 45.376 -1.879 -24.829 1.00 47.44 290 ALA A CA 1
ATOM 2311 C C . ALA A 1 290 ? 44.143 -2.185 -25.698 1.00 47.44 290 ALA A C 1
ATOM 2313 O O . ALA A 1 290 ? 43.019 -2.245 -25.201 1.00 47.44 290 ALA A O 1
ATOM 2314 N N . GLY A 1 291 ? 44.368 -2.340 -27.007 1.00 45.62 291 GLY A N 1
ATOM 2315 C CA . GLY A 1 291 ? 43.349 -2.561 -28.035 1.00 45.62 291 GLY A CA 1
ATOM 2316 C C . GLY A 1 291 ? 42.392 -3.724 -27.747 1.00 45.62 291 GLY A C 1
ATOM 2317 O O . GLY A 1 291 ? 42.754 -4.729 -27.142 1.00 45.62 291 GLY A O 1
ATOM 2318 N N . ARG A 1 292 ? 41.146 -3.521 -28.178 1.00 51.59 292 ARG A N 1
ATOM 2319 C CA . ARG A 1 292 ? 39.947 -4.339 -27.951 1.00 51.59 292 ARG A CA 1
ATOM 2320 C C . ARG A 1 292 ? 39.908 -5.601 -28.807 1.00 51.59 292 ARG A C 1
ATOM 2322 O O . ARG A 1 292 ? 40.184 -5.485 -29.990 1.00 51.59 292 ARG A O 1
ATOM 2329 N N . THR A 1 293 ? 39.331 -6.673 -28.259 1.00 41.00 293 THR A N 1
ATOM 2330 C CA . THR A 1 293 ? 38.416 -7.612 -28.949 1.00 41.00 293 THR A CA 1
ATOM 2331 C C . THR A 1 293 ? 37.753 -8.534 -27.916 1.00 41.00 293 THR A C 1
ATOM 2333 O O . THR A 1 293 ? 38.469 -9.153 -27.131 1.00 41.00 293 THR A O 1
ATOM 2336 N N . GLY A 1 294 ? 36.420 -8.663 -27.948 1.00 40.16 294 GLY A N 1
ATOM 2337 C CA . GLY A 1 294 ? 35.699 -9.813 -27.375 1.00 40.16 294 GLY A CA 1
ATOM 2338 C C . GLY A 1 294 ? 34.707 -9.519 -26.240 1.00 40.16 294 GLY A C 1
ATOM 2339 O O . GLY A 1 294 ? 35.115 -9.354 -25.098 1.00 40.16 294 GLY A O 1
ATOM 2340 N N . ASP A 1 295 ? 33.419 -9.520 -26.600 1.00 50.91 295 ASP A N 1
ATOM 2341 C CA . ASP A 1 295 ? 32.208 -9.852 -25.824 1.00 50.91 295 ASP A CA 1
ATOM 2342 C C . ASP A 1 295 ? 32.093 -9.361 -24.370 1.00 50.91 295 ASP A C 1
ATOM 2344 O O . ASP A 1 295 ? 32.299 -10.078 -23.391 1.00 50.91 295 ASP A O 1
ATOM 2348 N N . ASP A 1 296 ? 31.639 -8.115 -24.249 1.00 48.75 296 ASP A N 1
ATOM 2349 C CA . ASP A 1 296 ? 31.519 -7.351 -23.008 1.00 48.75 296 ASP A CA 1
ATOM 2350 C C . ASP A 1 296 ? 30.055 -7.298 -22.498 1.00 48.75 296 ASP A C 1
ATOM 2352 O O . ASP A 1 296 ? 29.433 -6.233 -22.442 1.00 48.75 296 ASP A O 1
ATOM 2356 N N . GLU A 1 297 ? 29.473 -8.435 -22.103 1.00 56.06 297 GLU A N 1
ATOM 2357 C CA . GLU A 1 297 ? 28.181 -8.458 -21.393 1.00 56.06 297 GLU A CA 1
ATOM 2358 C C . GLU A 1 297 ? 28.338 -8.963 -19.951 1.00 56.06 297 GLU A C 1
ATOM 2360 O O . GLU A 1 297 ? 28.919 -10.015 -19.696 1.00 56.06 297 GLU A O 1
ATOM 2365 N N . LEU A 1 298 ? 27.761 -8.237 -18.988 1.00 63.88 298 LEU A N 1
ATOM 2366 C CA . LEU A 1 298 ? 27.560 -8.697 -17.608 1.00 63.88 298 LEU A CA 1
ATOM 2367 C C . LEU A 1 298 ? 26.103 -9.183 -17.452 1.00 63.88 298 LEU A C 1
ATOM 2369 O O . LEU A 1 298 ? 25.248 -8.402 -17.027 1.00 63.88 298 LEU A O 1
ATOM 2373 N N . PRO A 1 299 ? 25.769 -10.452 -17.760 1.00 64.69 299 PRO A N 1
ATOM 2374 C CA . PRO A 1 299 ? 24.392 -10.961 -17.748 1.00 64.69 299 PRO A CA 1
ATOM 2375 C C . PRO A 1 299 ? 23.803 -11.178 -16.338 1.00 64.69 299 PRO A C 1
ATOM 2377 O O . PRO A 1 299 ? 22.821 -11.897 -16.182 1.00 64.69 299 PRO A O 1
ATOM 2380 N N . PHE A 1 300 ? 24.367 -10.586 -15.285 1.00 77.62 300 PHE A N 1
ATOM 2381 C CA . PHE A 1 300 ? 24.036 -10.952 -13.903 1.00 77.62 300 PHE A CA 1
ATOM 2382 C C . PHE A 1 300 ? 22.940 -10.090 -13.266 1.00 77.62 300 PHE A C 1
ATOM 2384 O O . PHE A 1 300 ? 22.253 -10.563 -12.364 1.00 77.62 300 PHE A O 1
ATOM 2391 N N . ALA A 1 301 ? 22.717 -8.860 -13.743 1.00 85.75 301 ALA A N 1
ATOM 2392 C CA . ALA A 1 301 ? 21.745 -7.947 -13.131 1.00 85.75 301 ALA A CA 1
ATOM 2393 C C . ALA A 1 301 ? 20.300 -8.469 -13.227 1.00 85.75 301 ALA A C 1
ATOM 2395 O O . ALA A 1 301 ? 19.589 -8.512 -12.223 1.00 85.75 301 ALA A O 1
ATOM 2396 N N . PHE A 1 302 ? 19.868 -8.923 -14.410 1.00 89.31 302 PHE A N 1
ATOM 2397 C CA . PHE A 1 302 ? 18.498 -9.414 -14.597 1.00 89.31 302 PHE A CA 1
ATOM 2398 C C . PHE A 1 302 ? 18.237 -10.709 -13.810 1.00 89.31 302 PHE A C 1
ATOM 2400 O O . PHE A 1 302 ? 17.164 -10.856 -13.230 1.00 89.31 302 PHE A O 1
ATOM 2407 N N . ILE A 1 303 ? 19.225 -11.615 -13.738 1.00 90.81 303 ILE A N 1
ATOM 2408 C CA . ILE A 1 303 ? 19.129 -12.879 -12.988 1.00 90.81 303 ILE A CA 1
ATOM 2409 C C . ILE A 1 303 ? 19.004 -12.585 -11.493 1.00 90.81 303 ILE A C 1
ATOM 2411 O O . ILE A 1 303 ? 18.091 -13.090 -10.840 1.00 90.81 303 ILE A O 1
ATOM 2415 N N . SER A 1 304 ? 19.881 -11.734 -10.954 1.00 92.25 304 SER A N 1
ATOM 2416 C CA . SER A 1 304 ? 19.862 -11.359 -9.537 1.00 92.25 304 SER A CA 1
ATOM 2417 C C . SER A 1 304 ? 18.559 -10.670 -9.137 1.00 92.25 304 SER A C 1
ATOM 2419 O O . SER A 1 304 ? 18.025 -10.955 -8.063 1.00 92.25 304 SER A O 1
ATOM 2421 N N . TRP A 1 305 ? 18.013 -9.807 -10.000 1.00 94.50 305 TRP A N 1
ATOM 2422 C CA . TRP A 1 305 ? 16.722 -9.166 -9.749 1.00 94.50 305 TRP A CA 1
ATOM 2423 C C . TRP A 1 305 ? 15.549 -10.151 -9.851 1.00 94.50 305 TRP A C 1
ATOM 2425 O O . TRP A 1 305 ? 14.668 -10.138 -8.997 1.00 94.50 305 TRP A O 1
ATOM 2435 N N . PHE A 1 306 ? 15.546 -11.044 -10.846 1.00 94.31 306 PHE A N 1
ATOM 2436 C CA . PHE A 1 306 ? 14.495 -12.055 -11.002 1.00 94.31 306 PHE A CA 1
ATOM 2437 C C . PHE A 1 306 ? 14.439 -13.005 -9.801 1.00 94.31 306 PHE A C 1
ATOM 2439 O O . PHE A 1 306 ? 13.369 -13.214 -9.232 1.00 94.31 306 PHE A O 1
ATOM 2446 N N . VAL A 1 307 ? 15.591 -13.519 -9.355 1.00 94.00 307 VAL A N 1
ATOM 2447 C CA . VAL A 1 307 ? 15.662 -14.383 -8.165 1.00 94.00 307 VAL A CA 1
ATOM 2448 C C . VAL A 1 307 ? 15.221 -13.627 -6.909 1.00 94.00 307 VAL A C 1
ATOM 2450 O O . VAL A 1 307 ? 14.474 -14.180 -6.100 1.00 94.00 307 VAL A O 1
ATOM 2453 N N . TYR A 1 308 ? 15.623 -12.359 -6.763 1.00 94.62 308 TYR A N 1
ATOM 2454 C CA . TYR A 1 308 ? 15.133 -11.496 -5.687 1.00 94.62 308 TYR A CA 1
ATOM 2455 C C . TYR A 1 308 ? 13.603 -11.376 -5.716 1.00 94.62 308 TYR A C 1
ATOM 2457 O O . TYR A 1 308 ? 12.963 -11.665 -4.709 1.00 94.62 308 TYR A O 1
ATOM 2465 N N . ALA A 1 309 ? 13.003 -11.046 -6.864 1.00 95.50 309 ALA A N 1
ATOM 2466 C CA . ALA A 1 309 ? 11.554 -10.911 -7.010 1.00 95.50 309 ALA A CA 1
ATOM 2467 C C . ALA A 1 309 ? 10.809 -12.223 -6.694 1.00 95.50 309 ALA A C 1
ATOM 2469 O O . ALA A 1 309 ? 9.849 -12.209 -5.922 1.00 95.50 309 ALA A O 1
ATOM 2470 N N . CYS A 1 310 ? 11.290 -13.367 -7.201 1.00 94.31 310 CYS A N 1
ATOM 2471 C CA . CYS A 1 310 ? 10.713 -14.690 -6.930 1.00 94.31 310 CYS A CA 1
ATOM 2472 C C . CYS A 1 310 ? 10.697 -15.059 -5.442 1.00 94.31 310 CYS A C 1
ATOM 2474 O O . CYS A 1 310 ? 9.792 -15.766 -5.003 1.00 94.31 310 CYS A O 1
ATOM 2476 N N . LEU A 1 311 ? 11.688 -14.612 -4.667 1.00 93.25 311 LEU A N 1
ATOM 2477 C CA . LEU A 1 311 ? 11.779 -14.900 -3.233 1.00 93.25 311 LEU A CA 1
ATOM 2478 C C . LEU A 1 311 ? 11.108 -13.823 -2.371 1.00 93.25 311 LEU A C 1
ATOM 2480 O O . LEU A 1 311 ? 10.608 -14.130 -1.289 1.00 93.25 311 LEU A O 1
ATOM 2484 N N . TYR A 1 312 ? 11.063 -12.581 -2.848 1.00 93.12 312 TYR A N 1
ATOM 2485 C CA . TYR A 1 312 ? 10.486 -11.439 -2.148 1.00 93.12 312 TYR A CA 1
ATOM 2486 C C . TYR A 1 312 ? 8.955 -11.409 -2.233 1.00 93.12 312 TYR A C 1
ATOM 2488 O O . TYR A 1 312 ? 8.285 -11.256 -1.212 1.00 93.12 312 TYR A O 1
ATOM 2496 N N . VAL A 1 313 ? 8.381 -11.624 -3.420 1.00 94.75 313 VAL A N 1
ATOM 2497 C CA . VAL A 1 313 ? 6.928 -11.531 -3.653 1.00 94.75 313 VAL A CA 1
ATOM 2498 C C . VAL A 1 313 ? 6.114 -12.493 -2.775 1.00 94.75 313 VAL A C 1
ATOM 2500 O O . VAL A 1 313 ? 5.185 -12.026 -2.112 1.00 94.75 313 VAL A O 1
ATOM 2503 N N . PRO A 1 314 ? 6.455 -13.796 -2.665 1.00 92.00 314 PRO A N 1
ATOM 2504 C CA . PRO A 1 314 ? 5.734 -14.700 -1.771 1.00 92.00 314 PRO A CA 1
ATOM 2505 C C . PRO A 1 314 ? 5.774 -14.248 -0.310 1.00 92.00 314 PRO A C 1
ATOM 2507 O O . PRO A 1 314 ? 4.802 -14.440 0.414 1.00 92.00 314 PRO A O 1
ATOM 2510 N N . ARG A 1 315 ? 6.869 -13.615 0.132 1.00 89.69 315 ARG A N 1
ATOM 2511 C CA . ARG A 1 315 ? 6.976 -13.095 1.502 1.00 89.69 315 ARG A CA 1
ATOM 2512 C C . ARG A 1 315 ? 6.040 -11.926 1.728 1.00 89.69 315 ARG A C 1
ATOM 2514 O O . ARG A 1 315 ? 5.327 -11.937 2.723 1.00 89.69 315 ARG A O 1
ATOM 2521 N N . VAL A 1 316 ? 6.014 -10.959 0.810 1.00 91.94 316 VAL A N 1
ATOM 2522 C CA . VAL A 1 316 ? 5.063 -9.839 0.871 1.00 91.94 316 VAL A CA 1
ATOM 2523 C C . VAL A 1 316 ? 3.634 -10.379 0.919 1.00 91.94 316 VAL A C 1
ATOM 2525 O O . VAL A 1 316 ? 2.879 -10.027 1.822 1.00 91.94 316 VAL A O 1
ATOM 2528 N N . ALA A 1 317 ? 3.290 -11.322 0.037 1.00 91.62 317 ALA A N 1
ATOM 2529 C CA . ALA A 1 317 ? 1.968 -11.942 0.024 1.00 91.62 317 ALA A CA 1
ATOM 2530 C C . ALA A 1 317 ? 1.616 -12.626 1.358 1.00 91.62 317 ALA A C 1
ATOM 2532 O O . ALA A 1 317 ? 0.532 -12.399 1.888 1.00 91.62 317 ALA A O 1
ATOM 2533 N N . ILE A 1 318 ? 2.532 -13.412 1.936 1.00 88.69 318 ILE A N 1
ATOM 2534 C CA . ILE A 1 318 ? 2.327 -14.081 3.232 1.00 88.69 318 ILE A CA 1
ATOM 2535 C C . ILE A 1 318 ? 2.159 -13.063 4.367 1.00 88.69 318 ILE A C 1
ATOM 2537 O O . ILE A 1 318 ? 1.276 -13.233 5.205 1.00 88.69 318 ILE A O 1
ATOM 2541 N N . ILE A 1 319 ? 2.972 -12.002 4.397 1.00 87.75 319 ILE A N 1
ATOM 2542 C CA . ILE A 1 319 ? 2.929 -10.973 5.447 1.00 87.75 319 ILE A CA 1
ATOM 2543 C C . ILE A 1 319 ? 1.541 -10.330 5.530 1.00 87.75 319 ILE A C 1
ATOM 2545 O O . ILE A 1 319 ? 0.990 -10.203 6.628 1.00 87.75 319 ILE A O 1
ATOM 2549 N N . PHE A 1 320 ? 0.965 -9.975 4.381 1.00 87.31 320 PHE A N 1
ATOM 2550 C CA . PHE A 1 320 ? -0.358 -9.359 4.325 1.00 87.31 320 PHE A CA 1
ATOM 2551 C C . PHE A 1 320 ? -1.494 -10.388 4.458 1.00 87.31 320 PHE A C 1
ATOM 2553 O O . PHE A 1 320 ? -2.460 -10.120 5.166 1.00 87.31 320 PHE A O 1
ATOM 2560 N N . LYS A 1 321 ? -1.375 -11.597 3.885 1.00 86.19 321 LYS A N 1
ATOM 2561 C CA . LYS A 1 321 ? -2.448 -12.614 3.928 1.00 86.19 321 LYS A CA 1
ATOM 2562 C C . LYS A 1 321 ? -2.572 -13.405 5.219 1.00 86.19 321 LYS A C 1
ATOM 2564 O O . LYS A 1 321 ? -3.662 -13.877 5.521 1.00 86.19 321 LYS A O 1
ATOM 2569 N N . TRP A 1 322 ? -1.499 -13.580 5.981 1.00 82.19 322 TRP A N 1
ATOM 2570 C CA . TRP A 1 322 ? -1.551 -14.293 7.265 1.00 82.19 322 TRP A CA 1
ATOM 2571 C C . TRP A 1 322 ? -1.754 -13.360 8.463 1.00 82.19 322 TRP A C 1
ATOM 2573 O O . TRP A 1 322 ? -1.457 -13.734 9.605 1.00 82.19 322 TRP A O 1
ATOM 2583 N N . GLU A 1 323 ? -2.244 -12.142 8.206 1.00 71.94 323 GLU A N 1
ATOM 2584 C CA . GLU A 1 323 ? -2.476 -11.104 9.215 1.00 71.94 323 GLU A CA 1
ATOM 2585 C C . GLU A 1 323 ? -1.235 -10.853 10.089 1.00 71.94 323 GLU A C 1
ATOM 2587 O O . GLU A 1 323 ? -1.341 -10.481 11.257 1.00 71.94 323 GLU A O 1
ATOM 2592 N N . ILE A 1 324 ? -0.032 -11.091 9.552 1.00 75.62 324 ILE A N 1
ATOM 2593 C CA . ILE A 1 324 ? 1.220 -10.790 10.255 1.00 75.62 324 ILE A CA 1
ATOM 2594 C C . ILE A 1 324 ? 1.351 -9.271 10.330 1.00 75.62 324 ILE A C 1
ATOM 2596 O O . ILE A 1 324 ? 1.589 -8.743 11.413 1.00 75.62 324 ILE A O 1
ATOM 2600 N N . ALA A 1 325 ? 1.082 -8.597 9.203 1.00 69.50 325 ALA A N 1
ATOM 2601 C CA . ALA A 1 325 ? 0.954 -7.145 9.080 1.00 69.50 325 ALA A CA 1
ATOM 2602 C C . ALA A 1 325 ? 0.044 -6.537 10.171 1.00 69.50 325 ALA A C 1
ATOM 2604 O O . ALA A 1 325 ? 0.416 -5.564 10.816 1.00 69.50 325 ALA A O 1
ATOM 2605 N N . ALA A 1 326 ? -1.112 -7.157 10.427 1.00 69.31 326 ALA A N 1
ATOM 2606 C CA . ALA A 1 326 ? -2.109 -6.671 11.385 1.00 69.31 326 ALA A CA 1
ATOM 2607 C C . ALA A 1 326 ? -1.771 -6.962 12.862 1.00 69.31 326 ALA A C 1
ATOM 2609 O O . ALA A 1 326 ? -2.413 -6.425 13.757 1.00 69.31 326 ALA A O 1
ATOM 2610 N N . LYS A 1 327 ? -0.790 -7.832 13.136 1.00 73.31 327 LYS A N 1
ATOM 2611 C CA . LYS A 1 327 ? -0.352 -8.180 14.502 1.00 73.31 327 LYS A CA 1
ATOM 2612 C C . LYS A 1 327 ? 0.822 -7.332 14.990 1.00 73.31 327 LYS A C 1
ATOM 2614 O O . LYS A 1 327 ? 1.212 -7.466 16.150 1.00 73.31 327 LYS A O 1
ATOM 2619 N N . LEU A 1 328 ? 1.411 -6.518 14.116 1.00 75.06 328 LEU A N 1
ATOM 2620 C CA . LEU A 1 328 ? 2.533 -5.647 14.447 1.00 75.06 328 LEU A CA 1
ATOM 2621 C C . LEU A 1 328 ? 2.044 -4.458 15.270 1.00 75.06 328 LEU A C 1
ATOM 2623 O O . LEU A 1 328 ? 1.094 -3.789 14.881 1.00 75.06 328 LEU A O 1
ATOM 2627 N N . THR A 1 329 ? 2.707 -4.188 16.395 1.00 72.69 329 THR A N 1
ATOM 2628 C CA . THR A 1 329 ? 2.376 -3.037 17.239 1.00 72.69 329 THR A CA 1
ATOM 2629 C C . THR A 1 329 ? 3.388 -1.911 17.050 1.00 72.69 329 THR A C 1
ATOM 2631 O O . THR A 1 329 ? 4.583 -2.158 16.892 1.00 72.69 329 THR A O 1
ATOM 2634 N N . ASP A 1 330 ? 2.925 -0.660 17.107 1.00 72.81 330 ASP A N 1
ATOM 2635 C CA . ASP A 1 330 ? 3.774 0.536 16.945 1.00 72.81 330 ASP A CA 1
ATOM 2636 C C . ASP A 1 330 ? 4.839 0.705 18.037 1.00 72.81 330 ASP A C 1
ATOM 2638 O O . ASP A 1 330 ? 5.763 1.506 17.901 1.00 72.81 330 ASP A O 1
ATOM 2642 N N . HIS A 1 331 ? 4.703 -0.020 19.146 1.00 67.81 331 HIS A N 1
ATOM 2643 C CA . HIS A 1 331 ? 5.626 0.052 20.274 1.00 67.81 331 HIS A CA 1
ATOM 2644 C C . HIS A 1 331 ? 6.851 -0.852 20.101 1.00 67.81 331 HIS A C 1
ATOM 2646 O O . HIS A 1 331 ? 7.845 -0.672 20.808 1.00 67.81 331 HIS A O 1
ATOM 2652 N N . ASP A 1 332 ? 6.800 -1.796 19.160 1.00 74.19 332 ASP A N 1
ATOM 2653 C CA . ASP A 1 332 ? 7.900 -2.705 18.884 1.00 74.19 332 ASP A CA 1
ATOM 2654 C C . ASP A 1 332 ? 8.910 -2.066 17.924 1.00 74.19 332 ASP A C 1
ATOM 2656 O O . ASP A 1 332 ? 8.553 -1.407 16.948 1.00 74.19 332 ASP A O 1
ATOM 2660 N N . TRP A 1 333 ? 10.202 -2.323 18.153 1.00 75.00 333 TRP A N 1
ATOM 2661 C CA . TRP A 1 333 ? 11.268 -1.885 17.241 1.00 75.00 333 TRP A CA 1
ATOM 2662 C C . TRP A 1 333 ? 11.049 -2.390 15.805 1.00 75.00 333 TRP A C 1
ATOM 2664 O O . TRP A 1 333 ? 11.347 -1.696 14.837 1.00 75.00 333 TRP A O 1
ATOM 2674 N N . PHE A 1 334 ? 10.490 -3.595 15.675 1.00 79.44 334 PHE A N 1
ATOM 2675 C CA . PHE A 1 334 ? 10.073 -4.194 14.410 1.00 79.44 334 PHE A CA 1
ATOM 2676 C C . PHE A 1 334 ? 8.568 -4.021 14.181 1.00 79.44 334 PHE A C 1
ATOM 2678 O O . PHE A 1 334 ? 7.901 -4.999 13.884 1.00 79.44 334 PHE A O 1
ATOM 2685 N N . GLY A 1 335 ? 8.028 -2.817 14.371 1.00 84.12 335 GLY A N 1
ATOM 2686 C CA . GLY A 1 335 ? 6.616 -2.499 14.130 1.00 84.12 335 GLY A CA 1
ATOM 2687 C C . GLY A 1 335 ? 6.269 -2.228 12.651 1.00 84.12 335 GLY A C 1
ATOM 2688 O O . GLY A 1 335 ? 7.104 -2.435 11.760 1.00 84.12 335 GLY A O 1
ATOM 2689 N N . PRO A 1 336 ? 5.059 -1.708 12.364 1.00 85.69 336 PRO A N 1
ATOM 2690 C CA . PRO A 1 336 ? 4.589 -1.423 11.002 1.00 85.69 336 PRO A CA 1
ATOM 2691 C C . PRO A 1 336 ? 5.534 -0.501 10.220 1.00 85.69 336 PRO A C 1
ATOM 2693 O O . PRO A 1 336 ? 5.898 -0.795 9.085 1.00 85.69 336 PRO A O 1
ATOM 2696 N N . ASN A 1 337 ? 6.047 0.559 10.851 1.00 87.38 337 ASN A N 1
ATOM 2697 C CA . ASN A 1 337 ? 6.989 1.491 10.218 1.00 87.38 337 ASN A CA 1
ATOM 2698 C C . ASN A 1 337 ? 8.326 0.838 9.822 1.00 87.38 337 ASN A C 1
ATOM 2700 O O . ASN A 1 337 ? 8.893 1.158 8.773 1.00 87.38 337 ASN A O 1
ATOM 2704 N N . ALA A 1 338 ? 8.829 -0.109 10.619 1.00 89.19 338 ALA A N 1
ATOM 2705 C CA . ALA A 1 338 ? 10.034 -0.865 10.278 1.00 89.19 338 ALA A CA 1
ATOM 2706 C C . ALA A 1 338 ? 9.785 -1.788 9.075 1.00 89.19 338 ALA A C 1
ATOM 2708 O O . ALA A 1 338 ? 10.636 -1.912 8.192 1.00 89.19 338 ALA A O 1
ATOM 2709 N N . LEU A 1 339 ? 8.594 -2.389 8.992 1.00 88.31 339 LEU A N 1
ATOM 2710 C CA . LEU A 1 339 ? 8.187 -3.175 7.831 1.00 88.31 339 LEU A CA 1
ATOM 2711 C C . LEU A 1 339 ? 8.077 -2.288 6.582 1.00 88.31 339 LEU A C 1
ATOM 2713 O O . LEU A 1 339 ? 8.724 -2.586 5.583 1.00 88.31 339 LEU A O 1
ATOM 2717 N N . LYS A 1 340 ? 7.358 -1.161 6.647 1.00 89.12 340 LYS A N 1
ATOM 2718 C CA . LYS A 1 340 ? 7.212 -0.211 5.525 1.00 89.12 340 LYS A CA 1
ATOM 2719 C C . LYS A 1 340 ? 8.556 0.282 4.997 1.00 89.12 340 LYS A C 1
ATOM 2721 O O . LYS A 1 340 ? 8.798 0.251 3.794 1.00 89.12 340 LYS A O 1
ATOM 2726 N N . THR A 1 341 ? 9.459 0.683 5.890 1.00 90.06 341 THR A N 1
ATOM 2727 C CA . THR A 1 341 ? 10.810 1.126 5.508 1.00 90.06 341 THR A CA 1
ATOM 2728 C C . THR A 1 341 ? 11.625 -0.005 4.882 1.00 90.06 341 THR A C 1
ATOM 2730 O O . THR A 1 341 ? 12.288 0.210 3.870 1.00 90.06 341 THR A O 1
ATOM 2733 N N . THR A 1 342 ? 11.527 -1.227 5.413 1.00 90.69 342 THR A N 1
ATOM 2734 C CA . THR A 1 342 ? 12.180 -2.411 4.830 1.00 90.69 342 THR A CA 1
ATOM 2735 C C . THR A 1 342 ? 11.645 -2.724 3.436 1.00 90.69 342 THR A C 1
ATOM 2737 O O . THR A 1 342 ? 12.421 -3.037 2.533 1.00 90.69 342 THR A O 1
ATOM 2740 N N . LEU A 1 343 ? 10.331 -2.610 3.229 1.00 91.88 343 LEU A N 1
ATOM 2741 C CA . LEU A 1 343 ? 9.741 -2.783 1.908 1.00 91.88 343 LEU A CA 1
ATOM 2742 C C . LEU A 1 343 ? 10.214 -1.673 0.947 1.00 91.88 343 LEU A C 1
ATOM 2744 O O . LEU A 1 343 ? 10.601 -1.973 -0.184 1.00 91.88 343 LEU A O 1
ATOM 2748 N N . ALA A 1 344 ? 10.299 -0.423 1.421 1.00 93.06 344 ALA A N 1
ATOM 2749 C CA . ALA A 1 344 ? 10.781 0.738 0.662 1.00 93.06 344 ALA A CA 1
ATOM 2750 C C . ALA A 1 344 ? 12.249 0.655 0.237 1.00 93.06 344 ALA A C 1
ATOM 2752 O O . ALA A 1 344 ? 12.609 1.214 -0.798 1.00 93.06 344 ALA A O 1
ATOM 2753 N N . LEU A 1 345 ? 13.087 -0.093 0.961 1.00 93.69 345 LEU A N 1
ATOM 2754 C CA . LEU A 1 345 ? 14.486 -0.320 0.587 1.00 93.69 345 LEU A CA 1
ATOM 2755 C C . LEU A 1 345 ? 14.658 -1.102 -0.729 1.00 93.69 345 LEU A C 1
ATOM 2757 O O . LEU A 1 345 ? 15.738 -1.066 -1.315 1.00 93.69 345 LEU A O 1
ATOM 2761 N N . SER A 1 346 ? 13.614 -1.750 -1.248 1.00 93.50 346 SER A N 1
ATOM 2762 C CA . SER A 1 346 ? 13.653 -2.404 -2.566 1.00 93.50 346 SER A CA 1
ATOM 2763 C C . SER A 1 346 ? 13.963 -1.431 -3.719 1.00 93.50 346 SER A C 1
ATOM 2765 O O . SER A 1 346 ? 14.710 -1.781 -4.634 1.00 93.50 346 SER A O 1
ATOM 2767 N N . ALA A 1 347 ? 13.473 -0.190 -3.646 1.00 94.38 347 ALA A N 1
ATOM 2768 C CA . ALA A 1 347 ? 13.721 0.852 -4.641 1.00 94.38 347 ALA A CA 1
ATOM 2769 C C . ALA A 1 347 ? 15.208 1.275 -4.734 1.00 94.38 347 ALA A C 1
ATOM 2771 O O . ALA A 1 347 ? 15.791 1.179 -5.817 1.00 94.38 347 ALA A O 1
ATOM 2772 N N . PRO A 1 348 ? 15.891 1.681 -3.644 1.00 94.44 348 PRO A N 1
ATOM 2773 C CA . PRO A 1 348 ? 17.322 1.978 -3.702 1.00 94.44 348 PRO A CA 1
ATOM 2774 C C . PRO A 1 348 ? 18.179 0.740 -4.003 1.00 94.44 348 PRO A C 1
ATOM 2776 O O . PRO A 1 348 ? 19.225 0.879 -4.637 1.00 94.44 348 PRO A O 1
ATOM 2779 N N . LEU A 1 349 ? 17.746 -0.468 -3.617 1.00 93.31 349 LEU A N 1
ATOM 2780 C CA . LEU A 1 349 ? 18.429 -1.704 -4.015 1.00 93.31 349 LEU A CA 1
ATOM 2781 C C . LEU A 1 349 ? 18.409 -1.893 -5.537 1.00 93.31 349 LEU A C 1
ATOM 2783 O O . LEU A 1 349 ? 19.451 -2.201 -6.119 1.00 93.31 349 LEU A O 1
ATOM 2787 N N . PHE A 1 350 ? 17.269 -1.652 -6.193 1.00 93.81 350 PHE A N 1
ATOM 2788 C CA . PHE A 1 350 ? 17.185 -1.664 -7.656 1.00 93.81 350 PHE A CA 1
ATOM 2789 C C . PHE A 1 350 ? 18.173 -0.680 -8.290 1.00 93.81 350 PHE A C 1
ATOM 2791 O O . PHE A 1 350 ? 18.922 -1.053 -9.192 1.00 93.81 350 PHE A O 1
ATOM 2798 N N . LEU A 1 351 ? 18.215 0.560 -7.792 1.00 92.75 351 LEU A N 1
ATOM 2799 C CA . LEU A 1 351 ? 19.125 1.590 -8.300 1.00 92.75 351 LEU A CA 1
ATOM 2800 C C . LEU A 1 351 ? 20.593 1.182 -8.155 1.00 92.75 351 LEU A C 1
ATOM 2802 O O . LEU A 1 351 ? 21.372 1.351 -9.094 1.00 92.75 351 LEU A O 1
ATOM 2806 N N . LEU A 1 352 ? 20.964 0.613 -7.005 1.00 91.75 352 LEU A N 1
ATOM 2807 C CA . LEU A 1 352 ? 22.318 0.125 -6.755 1.00 91.75 352 LEU A CA 1
ATOM 2808 C C . LEU A 1 352 ? 22.696 -1.002 -7.722 1.00 91.75 352 LEU A C 1
ATOM 2810 O O . LEU A 1 352 ? 23.815 -1.024 -8.235 1.00 91.75 352 LEU A O 1
ATOM 2814 N N . LEU A 1 353 ? 21.761 -1.907 -8.017 1.00 90.75 353 LEU A N 1
ATOM 2815 C CA . LEU A 1 353 ? 21.981 -2.978 -8.982 1.00 90.75 353 LEU A CA 1
ATOM 2816 C C . LEU A 1 353 ? 22.121 -2.439 -10.412 1.00 90.75 353 LEU A C 1
ATOM 2818 O O . LEU A 1 353 ? 23.066 -2.815 -11.107 1.00 90.75 353 LEU A O 1
ATOM 2822 N N . LEU A 1 354 ? 21.214 -1.550 -10.831 1.00 89.62 354 LEU A N 1
ATOM 2823 C CA . LEU A 1 354 ? 21.167 -0.975 -12.176 1.00 89.62 354 LEU A CA 1
ATOM 2824 C C . LEU A 1 354 ? 22.431 -0.160 -12.476 1.00 89.62 354 LEU A C 1
ATOM 2826 O O . LEU A 1 354 ? 23.153 -0.461 -13.427 1.00 89.62 354 LEU A O 1
ATOM 2830 N N . TYR A 1 355 ? 22.737 0.840 -11.647 1.00 87.88 355 TYR A N 1
ATOM 2831 C CA . TYR A 1 355 ? 23.924 1.676 -11.840 1.00 87.88 355 TYR A CA 1
ATOM 2832 C C . TYR A 1 355 ? 25.222 0.914 -11.557 1.00 87.88 355 TYR A C 1
ATOM 2834 O O . TYR A 1 355 ? 26.251 1.216 -12.154 1.00 87.88 355 TYR A O 1
ATOM 2842 N N . GLY A 1 356 ? 25.177 -0.124 -10.717 1.00 86.50 356 GLY A N 1
ATOM 2843 C CA . GLY A 1 356 ? 26.314 -1.006 -10.480 1.00 86.50 356 GLY A CA 1
ATOM 2844 C C . GLY A 1 356 ? 26.708 -1.858 -11.688 1.00 86.50 356 GLY A C 1
ATOM 2845 O O . GLY A 1 356 ? 27.843 -2.319 -11.721 1.00 86.50 356 GLY A O 1
ATOM 2846 N N . HIS A 1 357 ? 25.820 -2.077 -12.667 1.00 83.00 357 HIS A N 1
ATOM 2847 C CA . HIS A 1 357 ? 26.065 -2.936 -13.841 1.00 83.00 357 HIS A CA 1
ATOM 2848 C C . HIS A 1 357 ? 26.091 -2.182 -15.177 1.00 83.00 357 HIS A C 1
ATOM 2850 O O . HIS A 1 357 ? 26.479 -2.751 -16.199 1.00 83.00 357 HIS A O 1
ATOM 2856 N N . HIS A 1 358 ? 25.700 -0.908 -15.191 1.00 79.25 358 HIS A N 1
ATOM 2857 C CA . HIS A 1 358 ? 25.623 -0.112 -16.410 1.00 79.25 358 HIS A CA 1
ATOM 2858 C C . HIS A 1 358 ? 26.407 1.193 -16.278 1.00 79.25 358 HIS A C 1
ATOM 2860 O O . HIS A 1 358 ? 25.918 2.175 -15.726 1.00 79.25 358 HIS A O 1
ATOM 2866 N N . ASP A 1 359 ? 27.599 1.216 -16.874 1.00 74.62 359 ASP A N 1
ATOM 2867 C CA . ASP A 1 359 ? 28.406 2.425 -17.053 1.00 74.62 359 ASP A CA 1
ATOM 2868 C C . ASP A 1 359 ? 28.181 2.990 -18.465 1.00 74.62 359 ASP A C 1
ATOM 2870 O O . ASP A 1 359 ? 28.887 2.670 -19.427 1.00 74.62 359 ASP A O 1
ATOM 2874 N N . ALA A 1 360 ? 27.096 3.751 -18.624 1.00 73.19 360 ALA A N 1
ATOM 2875 C CA . ALA A 1 360 ? 26.773 4.404 -19.888 1.00 73.19 360 ALA A CA 1
ATOM 2876 C C . ALA A 1 360 ? 27.465 5.770 -19.973 1.00 73.19 360 ALA A C 1
ATOM 2878 O O . ALA A 1 360 ? 27.314 6.608 -19.082 1.00 73.19 360 ALA A O 1
ATOM 2879 N N . LYS A 1 361 ? 28.174 6.021 -21.082 1.00 73.38 361 LYS A N 1
ATOM 2880 C CA . LYS A 1 361 ? 28.846 7.305 -21.328 1.00 73.38 361 LYS A CA 1
ATOM 2881 C C . LYS A 1 361 ? 27.847 8.477 -21.252 1.00 73.38 361 LYS A C 1
ATOM 2883 O O . LYS A 1 361 ? 26.707 8.322 -21.719 1.00 73.38 361 LYS A O 1
ATOM 2888 N N . PRO A 1 362 ? 28.265 9.649 -20.737 1.00 73.31 362 PRO A N 1
ATOM 2889 C CA . PRO A 1 362 ? 27.433 10.850 -20.723 1.00 73.31 362 PRO A CA 1
ATOM 2890 C C . PRO A 1 362 ? 26.891 11.188 -22.119 1.00 73.31 362 PRO A C 1
ATOM 2892 O O . PRO A 1 362 ? 27.581 10.986 -23.115 1.00 73.31 362 PRO A O 1
ATOM 2895 N N . HIS A 1 363 ? 25.659 11.701 -22.180 1.00 74.00 363 HIS A N 1
ATOM 2896 C CA . HIS A 1 363 ? 24.984 12.149 -23.411 1.00 74.00 363 HIS A CA 1
ATOM 2897 C C . HIS A 1 363 ? 24.720 11.070 -24.476 1.00 74.00 363 HIS A C 1
ATOM 2899 O O . HIS A 1 363 ? 24.448 11.391 -25.629 1.00 74.00 363 HIS A O 1
ATOM 2905 N N . THR A 1 364 ? 24.745 9.790 -24.103 1.00 76.12 364 THR A N 1
ATOM 2906 C CA . THR A 1 364 ? 24.341 8.699 -25.002 1.00 76.12 364 THR A CA 1
ATOM 2907 C C . THR A 1 364 ? 22.855 8.362 -24.864 1.00 76.12 364 THR A C 1
ATOM 2909 O O . THR A 1 364 ? 22.281 8.452 -23.776 1.00 76.12 364 THR A O 1
ATOM 2912 N N . ASN A 1 365 ? 22.234 7.876 -25.945 1.00 73.50 365 ASN A N 1
ATOM 2913 C CA . ASN A 1 365 ? 20.852 7.366 -25.919 1.00 73.50 365 ASN A CA 1
ATOM 2914 C C . ASN A 1 365 ? 20.667 6.252 -24.875 1.00 73.50 365 ASN A C 1
ATOM 2916 O O . ASN A 1 365 ? 19.633 6.177 -24.211 1.00 73.50 365 ASN A O 1
ATOM 2920 N N . ARG A 1 366 ? 21.708 5.437 -24.659 1.00 77.69 366 ARG A N 1
ATOM 2921 C CA . ARG A 1 366 ? 21.735 4.405 -23.619 1.00 77.69 366 ARG A CA 1
ATOM 2922 C C . ARG A 1 366 ? 21.631 4.995 -22.211 1.00 77.69 366 ARG A C 1
ATOM 2924 O O . ARG A 1 366 ? 20.867 4.469 -21.409 1.00 77.69 366 ARG A O 1
ATOM 2931 N N . LYS A 1 367 ? 22.346 6.087 -21.907 1.00 82.44 367 LYS A N 1
ATOM 2932 C CA . LYS A 1 367 ? 22.252 6.767 -20.602 1.00 82.44 367 LYS A CA 1
ATOM 2933 C C . LYS A 1 367 ? 20.844 7.312 -20.363 1.00 82.44 367 LYS A C 1
ATOM 2935 O O . LYS A 1 367 ? 20.286 7.075 -19.297 1.00 82.44 367 LYS A O 1
ATOM 2940 N N . ASN A 1 368 ? 20.246 7.943 -21.376 1.00 81.25 368 ASN A N 1
ATOM 2941 C CA . ASN A 1 368 ? 18.872 8.447 -21.296 1.00 81.25 368 ASN A CA 1
ATOM 2942 C C . ASN A 1 368 ? 17.860 7.321 -21.033 1.00 81.25 368 ASN A C 1
ATOM 2944 O O . ASN A 1 368 ? 16.954 7.492 -20.223 1.00 81.25 368 ASN A O 1
ATOM 2948 N N . TYR A 1 369 ? 18.021 6.163 -21.680 1.00 81.38 369 TYR A N 1
ATOM 2949 C CA . TYR A 1 369 ? 17.172 4.997 -21.428 1.00 81.38 369 TYR A CA 1
ATOM 2950 C C . TYR A 1 369 ? 17.352 4.447 -20.005 1.00 81.38 369 TYR A C 1
ATOM 2952 O O . TYR A 1 369 ? 16.361 4.215 -19.319 1.00 81.38 369 TYR A O 1
ATOM 2960 N N . VAL A 1 370 ? 18.597 4.294 -19.535 1.00 86.00 370 VAL A N 1
ATOM 2961 C CA . VAL A 1 370 ? 18.892 3.836 -18.164 1.00 86.00 370 VAL A CA 1
ATOM 2962 C C . VAL A 1 370 ? 18.311 4.795 -17.119 1.00 86.00 370 VAL A C 1
ATOM 2964 O O . VAL A 1 370 ? 17.737 4.327 -16.142 1.00 86.00 370 VAL A O 1
ATOM 2967 N N . ASP A 1 371 ? 18.387 6.113 -17.330 1.00 86.81 371 ASP A N 1
ATOM 2968 C CA . ASP A 1 371 ? 17.824 7.107 -16.402 1.00 86.81 371 ASP A CA 1
ATOM 2969 C C . ASP A 1 371 ? 16.291 7.147 -16.423 1.00 86.81 371 ASP A C 1
ATOM 2971 O O . ASP A 1 371 ? 15.653 7.272 -15.378 1.00 86.81 371 ASP A O 1
ATOM 2975 N N . ARG A 1 372 ? 15.668 7.006 -17.600 1.00 86.19 372 ARG A N 1
ATOM 2976 C CA . ARG A 1 372 ? 14.205 6.873 -17.690 1.00 86.19 372 ARG A CA 1
ATOM 2977 C C . ARG A 1 372 ? 13.727 5.605 -16.991 1.00 86.19 372 ARG A C 1
ATOM 2979 O O . ARG A 1 372 ? 12.752 5.654 -16.245 1.00 86.19 372 ARG A O 1
ATOM 2986 N N . LEU A 1 373 ? 14.431 4.492 -17.198 1.00 87.94 373 LEU A N 1
ATOM 2987 C CA . LEU A 1 373 ? 14.137 3.225 -16.540 1.00 87.94 373 LEU A CA 1
ATOM 2988 C C . LEU A 1 373 ? 14.306 3.326 -15.020 1.00 87.94 373 LEU A C 1
ATOM 2990 O O . LEU A 1 373 ? 13.446 2.849 -14.283 1.00 87.94 373 LEU A O 1
ATOM 2994 N N . SER A 1 374 ? 15.396 3.947 -14.557 1.00 90.56 374 SER A N 1
ATOM 2995 C CA . SER A 1 374 ? 15.698 4.082 -13.132 1.00 90.56 374 SER A CA 1
ATOM 2996 C C . SER A 1 374 ? 14.605 4.862 -12.408 1.00 90.56 374 SER A C 1
ATOM 2998 O O . SER A 1 374 ? 14.094 4.390 -11.392 1.00 90.56 374 SER A O 1
ATOM 3000 N N . LEU A 1 375 ? 14.184 5.999 -12.968 1.00 90.38 375 LEU A N 1
ATOM 3001 C CA . LEU A 1 375 ? 13.106 6.815 -12.419 1.00 90.38 375 LEU A CA 1
ATOM 3002 C C . LEU A 1 375 ? 11.758 6.093 -12.490 1.00 90.38 375 LEU A C 1
ATOM 3004 O O . LEU A 1 375 ? 11.057 6.042 -11.482 1.00 90.38 375 LEU A O 1
ATOM 3008 N N . GLY A 1 376 ? 11.416 5.501 -13.639 1.00 89.88 376 GLY A N 1
ATOM 3009 C CA . GLY A 1 376 ? 10.151 4.788 -13.831 1.00 89.88 376 GLY A CA 1
ATOM 3010 C C . GLY A 1 376 ? 9.964 3.655 -12.822 1.00 89.88 376 GLY A C 1
ATOM 3011 O O . GLY A 1 376 ? 9.031 3.689 -12.025 1.00 89.88 376 GLY A O 1
ATOM 3012 N N . VAL A 1 377 ? 10.916 2.717 -12.771 1.00 91.50 377 VAL A N 1
ATOM 3013 C CA . VAL A 1 377 ? 10.860 1.563 -11.857 1.00 91.50 377 VAL A CA 1
ATOM 3014 C C . VAL A 1 377 ? 10.871 1.995 -10.392 1.00 91.50 377 VAL A C 1
ATOM 3016 O O . VAL A 1 377 ? 10.135 1.436 -9.584 1.00 91.50 377 VAL A O 1
ATOM 3019 N N . THR A 1 378 ? 11.678 2.996 -10.032 1.00 92.75 378 THR A N 1
ATOM 3020 C CA . THR A 1 378 ? 11.733 3.498 -8.649 1.00 92.75 378 THR A CA 1
ATOM 3021 C C . THR A 1 378 ? 10.381 4.049 -8.214 1.00 92.75 378 THR A C 1
ATOM 3023 O O . THR A 1 378 ? 9.895 3.696 -7.139 1.00 92.75 378 THR A O 1
ATOM 3026 N N . PHE A 1 379 ? 9.751 4.882 -9.046 1.00 92.69 379 PHE A N 1
ATOM 3027 C CA . PHE A 1 379 ? 8.429 5.415 -8.737 1.00 92.69 379 PHE A CA 1
ATOM 3028 C C . PHE A 1 379 ? 7.356 4.330 -8.735 1.00 92.69 379 PHE A C 1
ATOM 3030 O O . PHE A 1 379 ? 6.483 4.391 -7.879 1.00 92.69 379 PHE A O 1
ATOM 3037 N N . ASP A 1 380 ? 7.425 3.337 -9.623 1.00 92.88 380 ASP A N 1
ATOM 3038 C CA . ASP A 1 380 ? 6.488 2.208 -9.639 1.00 92.88 380 ASP A CA 1
ATOM 3039 C C . ASP A 1 380 ? 6.580 1.367 -8.360 1.00 92.88 380 ASP A C 1
ATOM 3041 O O . ASP A 1 380 ? 5.554 1.023 -7.771 1.00 92.88 380 ASP A O 1
ATOM 3045 N N . ILE A 1 381 ? 7.800 1.079 -7.891 1.00 94.19 381 ILE A N 1
ATOM 3046 C CA . ILE A 1 381 ? 8.019 0.368 -6.628 1.00 94.19 381 ILE A CA 1
ATOM 3047 C C . ILE A 1 381 ? 7.458 1.192 -5.466 1.00 94.19 381 ILE A C 1
ATOM 3049 O O . ILE A 1 381 ? 6.650 0.675 -4.703 1.00 94.19 381 ILE A O 1
ATOM 3053 N N . LEU A 1 382 ? 7.818 2.473 -5.338 1.00 94.19 382 LEU A N 1
ATOM 3054 C CA . LEU A 1 382 ? 7.323 3.316 -4.240 1.00 94.19 382 LEU A CA 1
ATOM 3055 C C . LEU A 1 382 ? 5.794 3.463 -4.250 1.00 94.19 382 LEU A C 1
ATOM 3057 O O . LEU A 1 382 ? 5.169 3.397 -3.196 1.00 94.19 382 LEU A O 1
ATOM 3061 N N . ASP A 1 383 ? 5.203 3.596 -5.435 1.00 94.12 383 ASP A N 1
ATOM 3062 C CA . ASP A 1 383 ? 3.757 3.630 -5.648 1.00 94.12 383 ASP A CA 1
ATOM 3063 C C . ASP A 1 383 ? 3.093 2.326 -5.158 1.00 94.12 383 ASP A C 1
ATOM 3065 O O . ASP A 1 383 ? 2.153 2.360 -4.360 1.00 94.12 383 ASP A O 1
ATOM 3069 N N . SER A 1 384 ? 3.640 1.166 -5.546 1.00 93.81 384 SER A N 1
ATOM 3070 C CA . SER A 1 384 ? 3.134 -0.139 -5.101 1.00 93.81 384 SER A CA 1
ATOM 3071 C C . SER A 1 384 ? 3.180 -0.307 -3.579 1.00 93.81 384 SER A C 1
ATOM 3073 O O . SER A 1 384 ? 2.280 -0.904 -2.992 1.00 93.81 384 SER A O 1
ATOM 3075 N N . LEU A 1 385 ? 4.200 0.255 -2.926 1.00 93.56 385 LEU A N 1
ATOM 3076 C CA . LEU A 1 385 ? 4.360 0.203 -1.477 1.00 93.56 385 LEU A CA 1
ATOM 3077 C C . LEU A 1 385 ? 3.398 1.138 -0.747 1.00 93.56 385 LEU A C 1
ATOM 3079 O O . LEU A 1 385 ? 2.885 0.761 0.302 1.00 93.56 385 LEU A O 1
ATOM 3083 N N . GLU A 1 386 ? 3.118 2.318 -1.306 1.00 92.06 386 GLU A N 1
ATOM 3084 C CA . GLU A 1 386 ? 2.081 3.214 -0.786 1.00 92.06 386 GLU A CA 1
ATOM 3085 C C . GLU A 1 386 ? 0.692 2.560 -0.889 1.00 92.06 386 GLU A C 1
ATOM 3087 O O . GLU A 1 386 ? -0.105 2.650 0.039 1.00 92.06 386 GLU A O 1
ATOM 3092 N N . LEU A 1 387 ? 0.408 1.827 -1.973 1.00 92.44 387 LEU A N 1
ATOM 3093 C CA . LEU A 1 387 ? -0.827 1.044 -2.089 1.00 92.44 387 LEU A CA 1
ATOM 3094 C C . LEU A 1 387 ? -0.888 -0.111 -1.080 1.00 92.44 387 LEU A C 1
ATOM 3096 O O . LEU A 1 387 ? -1.948 -0.358 -0.503 1.00 92.44 387 LEU A O 1
ATOM 3100 N N . LEU A 1 388 ? 0.233 -0.801 -0.837 1.00 92.25 388 LEU A N 1
ATOM 3101 C CA . LEU A 1 388 ? 0.311 -1.829 0.204 1.00 92.25 388 LEU A CA 1
ATOM 3102 C C . LEU A 1 388 ? 0.122 -1.247 1.611 1.00 92.25 388 LEU A C 1
ATOM 3104 O O . LEU A 1 388 ? -0.383 -1.946 2.485 1.00 92.25 388 LEU A O 1
ATOM 3108 N N . ASP A 1 389 ? 0.475 0.020 1.833 1.00 89.94 389 ASP A N 1
ATOM 3109 C CA . ASP A 1 389 ? 0.288 0.689 3.122 1.00 89.94 389 ASP A CA 1
ATOM 3110 C C . ASP A 1 389 ? -1.198 0.769 3.529 1.00 89.94 389 ASP A C 1
ATOM 3112 O O . ASP A 1 389 ? -1.575 0.634 4.692 1.00 89.94 389 ASP A O 1
ATOM 3116 N N . ILE A 1 390 ? -2.094 0.878 2.548 1.00 88.56 390 ILE A N 1
ATOM 3117 C CA . ILE A 1 390 ? -3.543 0.964 2.785 1.00 88.56 390 ILE A CA 1
ATOM 3118 C C . ILE A 1 390 ? -4.092 -0.319 3.436 1.00 88.56 390 ILE A C 1
ATOM 3120 O O . ILE A 1 390 ? -5.095 -0.270 4.154 1.00 88.56 390 ILE A O 1
ATOM 3124 N N . LEU A 1 391 ? -3.413 -1.457 3.242 1.00 87.62 391 LEU A N 1
ATOM 3125 C CA . LEU A 1 391 ? -3.776 -2.750 3.832 1.00 87.62 391 LEU A CA 1
ATOM 3126 C C . LEU A 1 391 ? -3.561 -2.803 5.357 1.00 87.62 391 LEU A C 1
ATOM 3128 O O . LEU A 1 391 ? -4.078 -3.714 6.007 1.00 87.62 391 LEU A O 1
ATOM 3132 N N . PHE A 1 392 ? -2.849 -1.841 5.957 1.00 83.94 392 PHE A N 1
ATOM 3133 C CA . PHE A 1 392 ? -2.748 -1.720 7.414 1.00 83.94 392 PHE A CA 1
ATOM 3134 C C . PHE A 1 392 ? -4.021 -1.090 7.994 1.00 83.94 392 PHE A C 1
ATOM 3136 O O . PHE A 1 392 ? -4.105 0.118 8.209 1.00 83.94 392 PHE A O 1
ATOM 3143 N N . VAL A 1 393 ? -5.018 -1.930 8.290 1.00 74.62 393 VAL A N 1
ATOM 3144 C CA . VAL A 1 393 ? -6.353 -1.516 8.771 1.00 74.62 393 VAL A CA 1
ATOM 3145 C C . VAL A 1 393 ? -6.299 -0.612 10.013 1.00 74.62 393 VAL A C 1
ATOM 3147 O O . VAL A 1 393 ? -7.117 0.301 10.143 1.00 74.62 393 VAL A O 1
ATOM 3150 N N . GLU A 1 394 ? -5.349 -0.835 10.929 1.00 68.69 394 GLU A N 1
ATOM 3151 C CA . GLU A 1 394 ? -5.212 -0.012 12.142 1.00 68.69 394 GLU A CA 1
ATOM 3152 C C . GLU A 1 394 ? -4.797 1.439 11.836 1.00 68.69 394 GLU A C 1
ATOM 3154 O O . GLU A 1 394 ? -5.262 2.366 12.509 1.00 68.69 394 GLU A O 1
ATOM 3159 N N . GLU A 1 395 ? -3.979 1.646 10.802 1.00 70.62 395 GLU A N 1
ATOM 3160 C CA . GLU A 1 395 ? -3.452 2.957 10.411 1.00 70.62 395 GLU A CA 1
ATOM 3161 C C . GLU A 1 395 ? -4.352 3.645 9.379 1.00 70.62 395 GLU A C 1
ATOM 3163 O O . GLU A 1 395 ? -4.712 4.811 9.562 1.00 70.62 395 GLU A O 1
ATOM 3168 N N . SER A 1 396 ? -4.779 2.918 8.339 1.00 68.50 396 SER A N 1
ATOM 3169 C CA . SER A 1 396 ? -5.615 3.455 7.257 1.00 68.50 396 SER A CA 1
ATOM 3170 C C . SER A 1 396 ? -7.060 3.703 7.696 1.00 68.50 396 SER A C 1
ATOM 3172 O O . SER A 1 396 ? -7.736 4.575 7.151 1.00 68.50 396 SER A O 1
ATOM 3174 N N . ARG A 1 397 ? -7.542 2.971 8.716 1.00 70.50 397 ARG A N 1
ATOM 3175 C CA . ARG A 1 397 ? -8.940 2.977 9.196 1.00 70.50 397 ARG A CA 1
ATOM 3176 C C . ARG A 1 397 ? -9.963 2.624 8.111 1.00 70.50 397 ARG A C 1
ATOM 3178 O O . ARG A 1 397 ? -11.149 2.923 8.268 1.00 70.50 397 ARG A O 1
ATOM 3185 N N . VAL A 1 398 ? -9.518 1.981 7.032 1.00 73.88 398 VAL A N 1
ATOM 3186 C CA . VAL A 1 398 ? -10.360 1.534 5.921 1.00 73.88 398 VAL A CA 1
ATOM 3187 C C . VAL A 1 398 ? -10.534 0.027 5.993 1.00 73.88 398 VAL A C 1
ATOM 3189 O O . VAL A 1 398 ? -9.569 -0.720 6.125 1.00 73.88 398 VAL A O 1
ATOM 3192 N N . ILE A 1 399 ? -11.780 -0.424 5.865 1.00 78.94 399 ILE A N 1
ATOM 3193 C CA . ILE A 1 399 ? -12.104 -1.840 5.698 1.00 78.94 399 ILE A CA 1
ATOM 3194 C C . ILE A 1 399 ? -12.380 -2.051 4.212 1.00 78.94 399 ILE A C 1
ATOM 3196 O O . ILE A 1 399 ? -13.414 -1.621 3.701 1.00 78.94 399 ILE A O 1
ATOM 3200 N N . LEU A 1 400 ? -11.423 -2.661 3.516 1.00 83.19 400 LEU A N 1
ATOM 3201 C CA . LEU A 1 400 ? -11.525 -2.957 2.089 1.00 83.19 400 LEU A CA 1
ATOM 3202 C C . LEU A 1 400 ? -12.352 -4.228 1.859 1.00 83.19 400 LEU A C 1
ATOM 3204 O O . LEU A 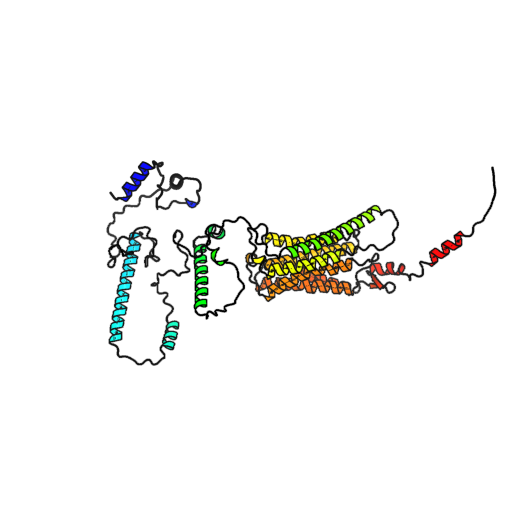1 400 ? -12.354 -5.150 2.674 1.00 83.19 400 LEU A O 1
ATOM 3208 N N . THR A 1 401 ? -13.034 -4.304 0.717 1.00 88.69 401 THR A N 1
ATOM 3209 C CA . THR A 1 401 ? -13.615 -5.568 0.239 1.00 88.69 401 THR A CA 1
ATOM 3210 C C . THR A 1 401 ? -12.515 -6.580 -0.077 1.00 88.69 401 THR A C 1
ATOM 3212 O O . THR A 1 401 ? -11.478 -6.193 -0.619 1.00 88.69 401 THR A O 1
ATOM 3215 N N . PHE A 1 402 ? -12.785 -7.869 0.147 1.00 87.88 402 PHE A N 1
ATOM 3216 C CA . PHE A 1 402 ? -11.857 -8.969 -0.145 1.00 87.88 402 PHE A CA 1
ATOM 3217 C C . PHE A 1 402 ? -11.266 -8.906 -1.565 1.00 87.88 402 PHE A C 1
ATOM 3219 O O . PHE A 1 402 ? -10.062 -9.079 -1.748 1.00 87.88 402 PHE A O 1
ATOM 3226 N N . ASP A 1 403 ? -12.090 -8.595 -2.568 1.00 90.25 403 ASP A N 1
ATOM 3227 C CA . ASP A 1 403 ? -11.649 -8.522 -3.966 1.00 90.25 403 ASP A CA 1
ATOM 3228 C C . ASP A 1 403 ? -10.665 -7.373 -4.209 1.00 90.25 403 ASP A C 1
ATOM 3230 O O . ASP A 1 403 ? -9.644 -7.552 -4.873 1.00 90.25 403 ASP A O 1
ATOM 3234 N N . LEU A 1 404 ? -10.930 -6.203 -3.622 1.00 91.19 404 LEU A N 1
ATOM 3235 C CA . LEU A 1 404 ? -10.053 -5.037 -3.737 1.00 91.19 404 LEU A CA 1
ATOM 3236 C C . LEU A 1 404 ? -8.730 -5.245 -2.990 1.00 91.19 404 LEU A C 1
ATOM 3238 O O . LEU A 1 404 ? -7.677 -4.884 -3.508 1.00 91.19 404 LEU A O 1
ATOM 3242 N N . GLU A 1 405 ? -8.773 -5.870 -1.813 1.00 91.38 405 GLU A N 1
ATOM 3243 C CA . GLU A 1 405 ? -7.581 -6.253 -1.049 1.00 91.38 405 GLU A CA 1
ATOM 3244 C C . GLU A 1 405 ? -6.665 -7.174 -1.876 1.00 91.38 405 GLU A C 1
ATOM 3246 O O . GLU A 1 405 ? -5.464 -6.928 -2.014 1.00 91.38 405 GLU A O 1
ATOM 3251 N N . ASN A 1 406 ? -7.247 -8.209 -2.495 1.00 92.19 406 ASN A N 1
ATOM 3252 C CA . ASN A 1 406 ? -6.531 -9.125 -3.382 1.00 92.19 406 ASN A CA 1
ATOM 3253 C C . ASN A 1 406 ? -5.987 -8.427 -4.628 1.00 92.19 406 ASN A C 1
ATOM 3255 O O . ASN A 1 406 ? -4.872 -8.734 -5.052 1.00 92.19 406 ASN A O 1
ATOM 3259 N N . ALA A 1 407 ? -6.754 -7.507 -5.217 1.00 94.75 407 ALA A N 1
ATOM 3260 C CA . ALA A 1 407 ? -6.325 -6.752 -6.385 1.00 94.75 407 ALA A CA 1
ATOM 3261 C C . ALA A 1 407 ? -5.111 -5.870 -6.059 1.00 94.75 407 ALA A C 1
ATOM 3263 O O . ALA A 1 407 ? -4.106 -5.948 -6.765 1.00 94.75 407 ALA A O 1
ATOM 3264 N N . ILE A 1 408 ? -5.167 -5.102 -4.963 1.00 94.75 408 ILE A N 1
ATOM 3265 C CA . ILE A 1 408 ? -4.053 -4.264 -4.494 1.00 94.75 408 ILE A CA 1
ATOM 3266 C C . ILE A 1 408 ? -2.799 -5.115 -4.300 1.00 94.75 408 ILE A C 1
ATOM 3268 O O . ILE A 1 408 ? -1.755 -4.805 -4.874 1.00 94.75 408 ILE A O 1
ATOM 3272 N N . LEU A 1 409 ? -2.912 -6.220 -3.556 1.00 94.62 409 LEU A N 1
ATOM 3273 C CA . LEU A 1 409 ? -1.780 -7.107 -3.297 1.00 94.62 409 LEU A CA 1
ATOM 32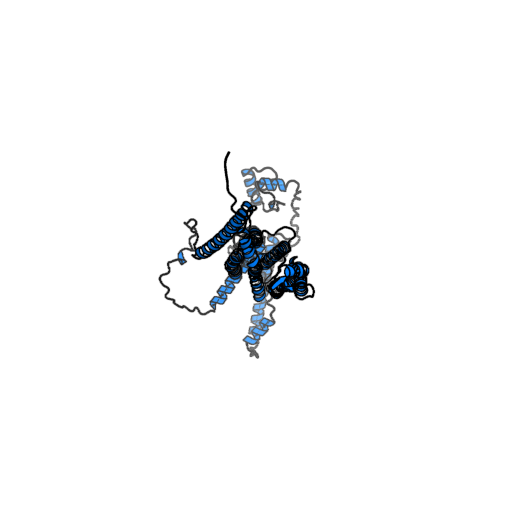74 C C . LEU A 1 409 ? -1.214 -7.707 -4.593 1.00 94.62 409 LEU A C 1
ATOM 3276 O O . LEU A 1 409 ? -0.002 -7.711 -4.794 1.00 94.62 409 LEU A O 1
ATOM 3280 N N . SER A 1 410 ? -2.078 -8.177 -5.495 1.00 94.44 410 SER A N 1
ATOM 3281 C CA . SER A 1 410 ? -1.658 -8.820 -6.746 1.00 94.44 410 SER A CA 1
ATOM 3282 C C . SER A 1 410 ? -0.919 -7.851 -7.668 1.00 94.44 410 SER A C 1
ATOM 3284 O O . SER A 1 410 ? 0.182 -8.163 -8.124 1.00 94.44 410 SER A O 1
ATOM 3286 N N . PHE A 1 411 ? -1.479 -6.663 -7.917 1.00 95.50 411 PHE A N 1
ATOM 3287 C CA . PHE A 1 411 ? -0.833 -5.670 -8.778 1.00 95.50 411 PHE A CA 1
ATOM 3288 C C . PHE A 1 411 ? 0.439 -5.097 -8.141 1.00 95.50 411 PHE A C 1
ATOM 3290 O O . PHE A 1 411 ? 1.432 -4.916 -8.845 1.00 95.50 411 PHE A O 1
ATOM 3297 N N . ALA A 1 412 ? 0.467 -4.904 -6.817 1.00 94.62 412 ALA A N 1
ATOM 3298 C CA . ALA A 1 412 ? 1.689 -4.509 -6.118 1.00 94.62 412 ALA A CA 1
ATOM 3299 C C . ALA A 1 412 ? 2.803 -5.560 -6.260 1.00 94.62 412 ALA A C 1
ATOM 3301 O O . ALA A 1 412 ? 3.963 -5.214 -6.469 1.00 94.62 412 ALA A O 1
ATOM 3302 N N . CYS A 1 413 ? 2.466 -6.852 -6.224 1.00 94.69 413 CYS A N 1
ATOM 3303 C CA . CYS A 1 413 ? 3.436 -7.924 -6.442 1.00 94.69 413 CYS A CA 1
ATOM 3304 C C . CYS A 1 413 ? 3.955 -7.996 -7.890 1.00 94.69 413 CYS A C 1
ATOM 3306 O O . CYS A 1 413 ? 5.136 -8.285 -8.094 1.00 94.69 413 CYS A O 1
ATOM 3308 N N . ILE A 1 414 ? 3.115 -7.718 -8.895 1.00 94.19 414 ILE A N 1
ATOM 3309 C CA . ILE A 1 414 ? 3.512 -7.749 -10.316 1.00 94.19 414 ILE A CA 1
ATOM 3310 C C . ILE A 1 414 ? 4.604 -6.712 -10.620 1.00 94.19 414 ILE A C 1
ATOM 3312 O O . ILE A 1 414 ? 5.528 -7.006 -11.385 1.00 94.19 414 ILE A O 1
ATOM 3316 N N . VAL A 1 415 ? 4.552 -5.539 -9.978 1.00 94.12 415 VAL A N 1
ATOM 3317 C CA . VAL A 1 415 ? 5.542 -4.461 -10.156 1.00 94.12 415 VAL A CA 1
ATOM 3318 C C . VAL A 1 415 ? 6.977 -4.941 -9.936 1.00 94.12 415 VAL A C 1
ATOM 3320 O O . VAL A 1 415 ? 7.869 -4.533 -10.675 1.00 94.12 415 VAL A O 1
ATOM 3323 N N . PHE A 1 416 ? 7.224 -5.858 -8.998 1.00 93.94 416 PHE A N 1
ATOM 3324 C CA . PHE A 1 416 ? 8.579 -6.352 -8.720 1.00 93.94 416 PHE A CA 1
ATOM 3325 C C . PHE A 1 416 ? 9.166 -7.211 -9.848 1.00 93.94 416 PHE A C 1
ATOM 3327 O O . PHE A 1 416 ? 10.390 -7.296 -9.981 1.00 93.94 416 PHE A O 1
ATOM 3334 N N . PHE A 1 417 ? 8.327 -7.819 -10.691 1.00 94.31 417 PHE A N 1
ATOM 3335 C CA . PHE A 1 417 ? 8.784 -8.637 -11.815 1.00 94.31 417 PHE A CA 1
ATOM 3336 C C . PHE A 1 417 ? 9.077 -7.822 -13.074 1.00 94.31 417 PHE A C 1
ATOM 3338 O O . PHE A 1 417 ? 9.959 -8.199 -13.839 1.00 94.31 417 PHE A O 1
ATOM 3345 N N . LEU A 1 418 ? 8.405 -6.697 -13.305 1.00 91.31 418 LEU A N 1
ATOM 3346 C CA . LEU A 1 418 ? 8.565 -5.924 -14.544 1.00 91.31 418 LEU A CA 1
ATOM 3347 C C . LEU A 1 418 ? 9.991 -5.405 -14.820 1.00 91.31 418 LEU A C 1
ATOM 3349 O O . LEU A 1 418 ? 10.420 -5.466 -15.977 1.00 91.31 418 LEU A O 1
ATOM 3353 N N . PRO A 1 419 ? 10.792 -4.996 -13.815 1.00 92.12 419 PRO A N 1
ATOM 3354 C CA . PRO A 1 419 ? 12.173 -4.592 -14.050 1.00 92.12 419 PRO A CA 1
ATOM 3355 C C . PRO A 1 419 ? 13.045 -5.723 -14.605 1.00 92.12 419 PRO A C 1
ATOM 3357 O O . PRO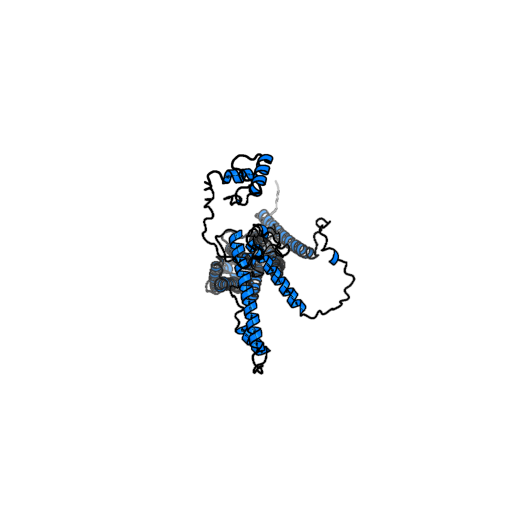 A 1 419 ? 14.044 -5.443 -15.262 1.00 92.12 419 PRO A O 1
ATOM 3360 N N . THR A 1 420 ? 12.667 -6.996 -14.416 1.00 92.31 420 THR A N 1
ATOM 3361 C CA . THR A 1 420 ? 13.393 -8.134 -15.012 1.00 92.31 420 THR A CA 1
ATOM 3362 C C . THR A 1 420 ? 13.396 -8.059 -16.537 1.00 92.31 420 THR A C 1
ATOM 3364 O O . THR A 1 420 ? 14.431 -8.300 -17.151 1.00 92.31 420 THR A O 1
ATOM 3367 N N . VAL A 1 421 ? 12.275 -7.649 -17.141 1.00 90.00 421 VAL A N 1
ATOM 3368 C CA . VAL A 1 421 ? 12.119 -7.510 -18.596 1.00 90.00 421 VAL A CA 1
ATOM 3369 C C . VAL A 1 421 ? 12.988 -6.363 -19.111 1.00 90.00 421 VAL A C 1
ATOM 3371 O O . VAL A 1 421 ? 13.680 -6.508 -20.117 1.00 90.00 421 VAL A O 1
ATOM 3374 N N . ALA A 1 422 ? 13.014 -5.243 -18.386 1.00 87.25 422 ALA A N 1
ATOM 3375 C CA . ALA A 1 422 ? 13.838 -4.092 -18.741 1.00 87.25 422 ALA A CA 1
ATOM 3376 C C . ALA A 1 422 ? 15.343 -4.390 -18.640 1.00 87.25 422 ALA A C 1
ATOM 3378 O O . ALA A 1 422 ? 16.112 -4.043 -19.539 1.00 87.25 422 ALA A O 1
ATOM 3379 N N . LEU A 1 423 ? 15.760 -5.051 -17.555 1.00 88.69 423 LEU A N 1
ATOM 3380 C CA . LEU A 1 423 ? 17.145 -5.470 -17.333 1.00 88.69 423 LEU A CA 1
ATOM 3381 C C . LEU A 1 423 ? 17.579 -6.545 -18.335 1.00 88.69 423 LEU A C 1
ATOM 3383 O O . LEU A 1 423 ? 18.728 -6.544 -18.773 1.00 88.69 423 LEU A O 1
ATOM 3387 N N . PHE A 1 424 ? 16.672 -7.445 -18.721 1.00 86.88 424 PHE A N 1
ATOM 3388 C CA . PHE A 1 424 ? 16.930 -8.433 -19.765 1.00 86.88 424 PHE A CA 1
ATOM 3389 C C . PHE A 1 424 ? 17.195 -7.763 -21.115 1.00 86.88 424 PHE A C 1
ATOM 3391 O O . PHE A 1 424 ? 18.115 -8.162 -21.823 1.00 86.88 424 PHE A O 1
ATOM 3398 N N . GLU A 1 425 ? 16.454 -6.710 -21.462 1.00 83.00 425 GLU A N 1
ATOM 3399 C CA . GLU A 1 425 ? 16.724 -5.979 -22.701 1.00 83.00 425 GLU A CA 1
ATOM 3400 C C . GLU A 1 425 ? 18.043 -5.198 -22.642 1.00 83.00 425 GLU A C 1
ATOM 3402 O O . GLU A 1 425 ? 18.760 -5.130 -23.638 1.00 83.00 425 GLU A O 1
ATOM 3407 N N . LEU A 1 426 ? 18.409 -4.666 -21.470 1.00 81.00 426 LEU A N 1
ATOM 3408 C CA . LEU A 1 426 ? 19.698 -3.998 -21.247 1.00 81.00 426 LEU A CA 1
ATOM 3409 C C . LEU A 1 426 ? 20.914 -4.926 -21.324 1.00 81.00 426 LEU A C 1
ATOM 3411 O O . LEU A 1 426 ? 22.039 -4.426 -21.434 1.00 81.00 426 LEU A O 1
ATOM 3415 N N . ARG A 1 427 ? 20.700 -6.245 -21.248 1.00 79.62 427 ARG A N 1
ATOM 3416 C CA . ARG A 1 427 ? 21.751 -7.242 -21.453 1.00 79.62 427 ARG A CA 1
ATOM 3417 C C . ARG A 1 427 ? 22.265 -7.199 -22.887 1.00 79.62 427 ARG A C 1
ATOM 3419 O O . ARG A 1 427 ? 23.474 -7.245 -23.058 1.00 79.62 427 ARG A O 1
ATOM 3426 N N . LYS A 1 428 ? 21.364 -7.141 -23.877 1.00 76.25 428 LYS A N 1
ATOM 3427 C CA . LYS A 1 428 ? 21.719 -7.294 -25.293 1.00 76.25 428 LYS A CA 1
ATOM 3428 C C . LYS A 1 428 ? 22.786 -6.272 -25.686 1.00 76.25 428 LYS A C 1
ATOM 3430 O O . LYS A 1 428 ? 22.549 -5.062 -25.616 1.00 76.25 428 LYS A O 1
ATOM 3435 N N . SER A 1 429 ? 23.941 -6.773 -26.104 1.00 64.38 429 SER A N 1
ATOM 3436 C CA . SER A 1 429 ? 25.011 -5.992 -26.698 1.00 64.38 429 SER A CA 1
ATOM 3437 C C . SER A 1 429 ? 24.483 -5.396 -27.988 1.00 64.38 429 SER A C 1
ATOM 3439 O O . SER A 1 429 ? 23.989 -6.098 -28.867 1.00 64.38 429 SER A O 1
ATOM 3441 N N . ARG A 1 430 ? 24.526 -4.072 -28.049 1.00 69.50 430 ARG A N 1
ATOM 3442 C CA . ARG A 1 430 ? 24.053 -3.287 -29.176 1.00 69.50 430 ARG A CA 1
ATOM 3443 C C . ARG A 1 430 ? 25.213 -2.493 -29.728 1.00 69.50 430 ARG A C 1
ATOM 3445 O O . ARG A 1 430 ? 25.995 -1.921 -28.960 1.00 69.50 430 ARG A O 1
ATOM 3452 N N . SER A 1 431 ? 25.300 -2.467 -31.049 1.00 63.91 431 SER A N 1
ATOM 3453 C CA . SER A 1 431 ? 26.242 -1.620 -31.770 1.00 63.91 431 SER A CA 1
ATOM 3454 C C . SER A 1 431 ? 25.966 -0.135 -31.488 1.00 63.91 431 SER A C 1
ATOM 3456 O O . SER A 1 431 ? 24.878 0.250 -31.043 1.00 63.91 431 SER A O 1
ATOM 3458 N N . ASP A 1 432 ? 26.971 0.721 -31.686 1.00 64.62 432 ASP A N 1
ATOM 3459 C CA . ASP A 1 432 ? 26.824 2.161 -31.459 1.00 64.62 432 ASP A CA 1
ATOM 3460 C C . ASP A 1 432 ? 25.669 2.713 -32.325 1.00 64.62 432 ASP A C 1
ATOM 3462 O O . ASP A 1 432 ? 25.744 2.715 -33.550 1.00 64.62 432 ASP A O 1
ATOM 3466 N N . GLY A 1 433 ? 24.588 3.167 -31.676 1.00 66.94 433 GLY A N 1
ATOM 3467 C CA . GLY A 1 433 ? 23.389 3.720 -32.330 1.00 66.94 433 GLY A CA 1
ATOM 3468 C C . GLY A 1 433 ? 22.203 2.755 -32.483 1.00 66.94 433 GLY A C 1
ATOM 3469 O O . GLY A 1 433 ? 21.114 3.193 -32.866 1.00 66.94 433 GLY A O 1
ATOM 3470 N N . GLU A 1 434 ? 22.370 1.477 -32.142 1.00 74.06 434 GLU A N 1
ATOM 3471 C CA . GLU A 1 434 ? 21.315 0.461 -32.208 1.00 74.06 434 GLU A CA 1
ATOM 3472 C C . GLU A 1 434 ? 20.339 0.568 -31.018 1.00 74.06 434 GLU A C 1
ATOM 3474 O O . GLU A 1 434 ? 20.716 0.749 -29.852 1.00 74.06 434 GLU A O 1
ATOM 3479 N N . VAL A 1 435 ? 19.044 0.471 -31.312 1.00 80.56 435 VAL A N 1
ATOM 3480 C CA . VAL A 1 435 ? 17.928 0.639 -30.371 1.00 80.56 435 VAL A CA 1
ATOM 3481 C C . VAL A 1 435 ? 17.101 -0.643 -30.266 1.00 80.56 435 VAL A C 1
ATOM 3483 O O . VAL A 1 435 ? 17.345 -1.628 -30.957 1.00 80.56 435 VAL A O 1
ATOM 3486 N N . ALA A 1 436 ? 16.136 -0.667 -29.344 1.00 80.81 436 ALA A N 1
ATOM 3487 C CA . ALA A 1 436 ? 15.280 -1.834 -29.172 1.00 80.81 436 ALA A CA 1
ATOM 3488 C C . ALA A 1 436 ? 14.420 -2.053 -30.416 1.00 80.81 436 ALA A C 1
ATOM 3490 O O . ALA A 1 436 ? 14.030 -1.096 -31.085 1.00 80.81 436 ALA A O 1
ATOM 3491 N N . SER A 1 437 ? 14.083 -3.314 -30.690 1.00 84.75 437 SER A N 1
ATOM 3492 C CA . SER A 1 437 ? 13.104 -3.618 -31.735 1.00 84.75 437 SER A CA 1
ATOM 3493 C C . SER A 1 437 ? 11.773 -2.919 -31.441 1.00 84.75 437 SER A C 1
ATOM 3495 O O . SER A 1 437 ? 11.361 -2.828 -30.280 1.00 84.75 437 SER A O 1
ATOM 3497 N N . VAL A 1 438 ? 11.073 -2.488 -32.493 1.00 84.50 438 VAL A N 1
ATOM 3498 C CA . VAL A 1 438 ? 9.756 -1.834 -32.387 1.00 84.50 438 VAL A CA 1
ATOM 3499 C C . VAL A 1 438 ? 8.776 -2.696 -31.585 1.00 84.50 438 VAL A C 1
ATOM 3501 O O . VAL A 1 438 ? 8.128 -2.207 -30.663 1.00 84.50 438 VAL A O 1
ATOM 3504 N N . ASN A 1 439 ? 8.734 -4.002 -31.870 1.00 87.81 439 ASN A N 1
ATOM 3505 C CA . ASN A 1 439 ? 7.859 -4.951 -31.179 1.00 87.81 439 ASN A CA 1
ATOM 3506 C C . ASN A 1 439 ? 8.147 -5.015 -29.677 1.00 87.81 439 ASN A C 1
ATOM 3508 O O . ASN A 1 439 ? 7.215 -5.034 -28.877 1.00 87.81 439 ASN A O 1
ATOM 3512 N N . PHE A 1 440 ? 9.427 -5.027 -29.289 1.00 87.25 440 PHE A N 1
ATOM 3513 C CA . PHE A 1 440 ? 9.804 -4.994 -27.880 1.00 87.25 440 PHE A CA 1
ATOM 3514 C C . PHE A 1 440 ? 9.394 -3.671 -27.230 1.00 87.25 440 PHE A C 1
ATOM 3516 O O . PHE A 1 440 ? 8.795 -3.700 -26.162 1.00 87.25 440 PHE A O 1
ATOM 3523 N N . GLY A 1 441 ? 9.675 -2.531 -27.873 1.00 85.56 441 GLY A N 1
ATOM 3524 C CA . GLY A 1 441 ? 9.314 -1.208 -27.355 1.00 85.56 441 GLY A CA 1
ATOM 3525 C C . GLY A 1 441 ? 7.813 -1.084 -27.086 1.00 85.56 441 GLY A C 1
ATOM 3526 O O . GLY A 1 441 ? 7.413 -0.740 -25.977 1.00 85.56 441 GLY A O 1
ATOM 3527 N N . VAL A 1 442 ? 6.981 -1.472 -28.057 1.00 89.94 442 VAL A N 1
ATOM 3528 C CA . VAL A 1 442 ? 5.516 -1.462 -27.918 1.00 89.94 442 VAL A CA 1
ATOM 3529 C C . VAL A 1 442 ? 5.044 -2.437 -26.838 1.00 89.94 442 VAL A C 1
ATOM 3531 O O . VAL A 1 442 ? 4.249 -2.053 -25.981 1.00 89.94 442 VAL A O 1
ATOM 3534 N N . LEU A 1 443 ? 5.538 -3.681 -26.838 1.00 91.12 443 LEU A N 1
ATOM 3535 C CA . LEU A 1 443 ? 5.168 -4.680 -25.830 1.00 91.12 443 LEU A CA 1
ATOM 3536 C C . LEU A 1 443 ? 5.537 -4.212 -24.419 1.00 91.12 443 LEU A C 1
ATOM 3538 O O . LEU A 1 443 ? 4.737 -4.337 -23.497 1.00 91.12 443 LEU A O 1
ATOM 3542 N N . TYR A 1 444 ? 6.731 -3.650 -24.258 1.00 90.00 444 TYR A N 1
ATOM 3543 C CA . TYR A 1 444 ? 7.222 -3.126 -22.993 1.00 90.00 444 TYR A CA 1
ATOM 3544 C C . TYR A 1 444 ? 6.358 -1.962 -22.488 1.00 90.00 444 TYR A C 1
ATOM 3546 O O . TYR A 1 444 ? 5.905 -1.989 -21.342 1.00 90.00 444 TYR A O 1
ATOM 3554 N N . SER A 1 445 ? 6.054 -0.985 -23.350 1.00 90.12 445 SER A N 1
ATOM 3555 C CA . SER A 1 445 ? 5.158 0.127 -23.009 1.00 90.12 445 SER A CA 1
ATOM 3556 C C . SER A 1 445 ? 3.755 -0.364 -22.632 1.00 90.12 445 SER A C 1
ATOM 3558 O O . SER A 1 445 ? 3.178 0.124 -21.659 1.00 90.12 445 SER A O 1
ATOM 3560 N N . LEU A 1 446 ? 3.218 -1.366 -23.339 1.00 92.75 446 LEU A N 1
ATOM 3561 C CA . LEU A 1 446 ? 1.927 -1.978 -23.010 1.00 92.75 446 LEU A CA 1
ATOM 3562 C C . LEU A 1 446 ? 1.955 -2.720 -21.671 1.00 92.75 446 LEU A C 1
ATOM 3564 O O . LEU A 1 446 ? 1.015 -2.579 -20.894 1.00 92.75 446 LEU A O 1
ATOM 3568 N N . LEU A 1 447 ? 3.021 -3.469 -21.368 1.00 92.19 447 LEU A N 1
ATOM 3569 C CA . LEU A 1 447 ? 3.163 -4.177 -20.092 1.00 92.19 447 LEU A CA 1
ATOM 3570 C C . LEU A 1 447 ? 3.113 -3.204 -18.908 1.00 92.19 447 LEU A C 1
ATOM 3572 O O . LEU A 1 447 ? 2.314 -3.402 -17.997 1.00 92.19 447 LEU A O 1
ATOM 3576 N N . PHE A 1 448 ? 3.894 -2.121 -18.937 1.00 90.50 448 PHE A N 1
ATOM 3577 C CA . PHE A 1 448 ? 3.881 -1.119 -17.861 1.00 90.50 448 PHE A CA 1
ATOM 3578 C C . PHE A 1 448 ? 2.555 -0.356 -17.779 1.00 90.50 448 PHE A C 1
ATOM 3580 O O . PHE A 1 448 ? 2.061 -0.063 -16.687 1.00 90.50 448 PHE A O 1
ATOM 3587 N N . MET A 1 449 ? 1.944 -0.037 -18.920 1.00 92.56 449 MET A N 1
ATOM 3588 C CA . MET A 1 449 ? 0.660 0.656 -18.943 1.00 92.56 449 MET A CA 1
ATOM 3589 C C . MET A 1 449 ? -0.469 -0.218 -18.373 1.00 92.56 449 MET A C 1
ATOM 3591 O O . MET A 1 449 ? -1.213 0.244 -17.509 1.00 92.56 449 MET A O 1
ATOM 3595 N N . LEU A 1 450 ? -0.580 -1.474 -18.817 1.00 93.12 450 LEU A N 1
ATOM 3596 C CA . LEU A 1 450 ? -1.690 -2.374 -18.489 1.00 93.12 450 LEU A CA 1
ATOM 3597 C C . LEU A 1 450 ? -1.536 -3.089 -17.144 1.00 93.12 450 LEU A C 1
ATOM 3599 O O . LEU A 1 450 ? -2.550 -3.430 -16.542 1.00 93.12 450 LEU A O 1
ATOM 3603 N N . LEU A 1 451 ? -0.308 -3.332 -16.674 1.00 93.06 451 LEU A N 1
ATOM 3604 C CA . LEU A 1 451 ? -0.064 -4.070 -15.427 1.00 93.06 451 LEU A CA 1
ATOM 3605 C C . LEU A 1 451 ? 0.277 -3.175 -14.232 1.00 93.06 451 LEU A C 1
ATOM 3607 O O . LEU A 1 451 ? 0.190 -3.646 -13.102 1.00 93.06 451 LEU A O 1
ATOM 3611 N N . VAL A 1 452 ? 0.635 -1.906 -14.460 1.00 92.81 452 VAL A N 1
ATOM 3612 C CA . VAL A 1 452 ? 1.003 -0.968 -13.384 1.00 92.81 452 VAL A CA 1
ATOM 3613 C C . VAL A 1 452 ? 0.136 0.276 -13.429 1.00 92.81 452 VAL A C 1
ATOM 3615 O O . VAL A 1 452 ? -0.726 0.462 -12.576 1.00 92.81 452 VAL A O 1
ATOM 3618 N N . ASN A 1 453 ? 0.323 1.120 -14.445 1.00 94.12 453 ASN A N 1
ATOM 3619 C CA . ASN A 1 453 ? -0.182 2.490 -14.384 1.00 94.12 453 ASN A CA 1
ATOM 3620 C C . ASN A 1 453 ? -1.715 2.566 -14.466 1.00 94.12 453 ASN A C 1
ATOM 3622 O O . ASN A 1 453 ? -2.322 3.292 -13.679 1.00 94.12 453 ASN A O 1
ATOM 3626 N N . ILE A 1 454 ? -2.360 1.803 -15.359 1.00 95.62 454 ILE A N 1
ATOM 3627 C CA . ILE A 1 454 ? -3.829 1.761 -15.452 1.00 95.62 454 ILE A CA 1
ATOM 3628 C C . ILE A 1 454 ? -4.448 1.095 -14.213 1.00 95.62 454 ILE A C 1
ATOM 3630 O O . ILE A 1 454 ? -5.317 1.723 -13.605 1.00 95.62 454 ILE A O 1
ATOM 3634 N N . PRO A 1 455 ? -4.021 -0.111 -13.777 1.00 96.19 455 PRO A N 1
ATOM 3635 C CA . PRO A 1 455 ? -4.556 -0.720 -12.560 1.00 96.19 455 PRO A CA 1
ATOM 3636 C C . PRO A 1 455 ? -4.411 0.172 -11.327 1.00 96.19 455 PRO A C 1
ATOM 3638 O O . PRO A 1 455 ? -5.383 0.370 -10.602 1.00 96.19 455 PRO A O 1
ATOM 3641 N N . PHE A 1 456 ? -3.237 0.773 -11.113 1.00 95.56 456 PHE A N 1
ATOM 3642 C CA . PHE A 1 456 ? -3.009 1.655 -9.969 1.00 95.56 456 PHE A CA 1
ATOM 3643 C C . PHE A 1 456 ? -3.840 2.936 -10.056 1.00 95.56 456 PHE A C 1
ATOM 3645 O O . PHE A 1 456 ? -4.340 3.411 -9.037 1.00 95.56 456 PHE A O 1
ATOM 3652 N N . LEU A 1 457 ? -4.043 3.487 -11.258 1.00 95.88 457 LEU A N 1
ATOM 3653 C CA . LEU A 1 457 ? -4.944 4.620 -11.463 1.00 95.88 457 LEU A CA 1
ATOM 3654 C C . LEU A 1 457 ? -6.389 4.260 -11.095 1.00 95.88 457 LEU A C 1
ATOM 3656 O O . LEU A 1 457 ? -7.020 4.991 -10.334 1.00 95.88 457 LEU A O 1
ATOM 3660 N N . VAL A 1 458 ? -6.899 3.128 -11.589 1.00 96.38 458 VAL A N 1
ATOM 3661 C CA . VAL A 1 458 ? -8.262 2.655 -11.291 1.00 96.38 458 VAL A CA 1
ATOM 3662 C C . VAL A 1 458 ? -8.429 2.410 -9.793 1.00 96.38 458 VAL A C 1
ATOM 3664 O O . VAL A 1 458 ? -9.376 2.918 -9.197 1.00 96.38 458 VAL A O 1
ATOM 3667 N N . ILE A 1 459 ? -7.487 1.701 -9.165 1.00 95.62 459 ILE A N 1
ATOM 3668 C CA . ILE A 1 459 ? -7.498 1.433 -7.723 1.00 95.62 459 ILE A CA 1
ATOM 3669 C C . ILE A 1 459 ? -7.511 2.743 -6.928 1.00 95.62 459 ILE A C 1
ATOM 3671 O O . ILE A 1 459 ? -8.350 2.901 -6.045 1.00 95.62 459 ILE A O 1
ATOM 3675 N N . ARG A 1 460 ? -6.659 3.722 -7.262 1.00 94.50 460 ARG A N 1
ATOM 3676 C CA . ARG A 1 460 ? -6.655 5.023 -6.572 1.00 94.50 460 ARG A CA 1
ATOM 3677 C C . ARG A 1 460 ? -7.951 5.809 -6.761 1.00 94.50 460 ARG A C 1
ATOM 3679 O O . ARG A 1 460 ? -8.425 6.416 -5.806 1.00 94.50 460 ARG A O 1
ATOM 3686 N N . ILE A 1 461 ? -8.545 5.783 -7.954 1.00 95.00 461 ILE A N 1
ATOM 3687 C CA . ILE A 1 461 ? -9.848 6.418 -8.208 1.00 95.00 461 ILE A CA 1
ATOM 3688 C C . ILE A 1 461 ? -10.946 5.746 -7.370 1.00 95.00 461 ILE A C 1
ATOM 3690 O O . ILE A 1 461 ? -11.788 6.445 -6.805 1.00 95.00 461 ILE A O 1
ATOM 3694 N N . LEU A 1 462 ? -10.936 4.414 -7.248 1.00 93.94 462 LEU A N 1
ATOM 3695 C CA . LEU A 1 462 ? -11.885 3.677 -6.406 1.00 93.94 462 LEU A CA 1
ATOM 3696 C C . LEU A 1 462 ? -11.696 4.006 -4.920 1.00 93.94 462 LEU A C 1
ATOM 3698 O O . LEU A 1 462 ? -12.674 4.270 -4.224 1.00 93.94 462 LEU A O 1
ATOM 3702 N N . LEU A 1 463 ? -10.452 4.037 -4.442 1.00 91.69 463 LEU A N 1
ATOM 3703 C CA . LEU A 1 463 ? -10.123 4.393 -3.060 1.00 91.69 463 LEU A CA 1
ATOM 3704 C C . LEU A 1 463 ? -10.566 5.820 -2.717 1.00 91.69 463 LEU A C 1
ATOM 3706 O O . LEU A 1 463 ? -11.149 6.043 -1.656 1.00 91.69 463 LEU A O 1
ATOM 3710 N N . TRP A 1 464 ? -10.358 6.767 -3.631 1.00 92.81 464 TRP A N 1
ATOM 3711 C CA . TRP A 1 464 ? -10.783 8.151 -3.441 1.00 92.81 464 TRP A CA 1
ATOM 3712 C C . TRP A 1 464 ? -12.312 8.286 -3.405 1.00 92.81 464 TRP A C 1
ATOM 3714 O O . TRP A 1 464 ? -12.857 8.853 -2.462 1.00 92.81 464 TRP A O 1
ATOM 3724 N N . ASN A 1 465 ? -13.021 7.731 -4.394 1.00 92.25 465 ASN A N 1
ATOM 3725 C CA . ASN A 1 465 ? -14.462 7.966 -4.540 1.00 92.25 465 ASN A CA 1
ATOM 3726 C C . ASN A 1 465 ? -15.333 7.108 -3.613 1.00 92.25 465 ASN A C 1
ATOM 3728 O O . ASN A 1 465 ? -16.365 7.577 -3.142 1.00 92.25 465 ASN A O 1
ATOM 3732 N N . ILE A 1 466 ? -14.957 5.847 -3.378 1.00 90.44 466 ILE A N 1
ATOM 3733 C CA . ILE A 1 466 ? -15.784 4.890 -2.622 1.00 90.44 466 ILE A CA 1
ATOM 3734 C C . ILE A 1 466 ? -15.365 4.855 -1.153 1.00 90.44 466 ILE A C 1
ATOM 3736 O O . ILE A 1 466 ? -16.214 4.851 -0.265 1.00 90.44 466 ILE A O 1
ATOM 3740 N N . TYR A 1 467 ? -14.056 4.843 -0.894 1.00 87.19 467 TYR A N 1
ATOM 3741 C CA . TYR A 1 467 ? -13.498 4.681 0.451 1.00 87.19 467 TYR A CA 1
ATOM 3742 C C . TYR A 1 467 ? -13.085 6.011 1.101 1.00 87.19 467 TYR A C 1
ATOM 3744 O O . TYR A 1 467 ? -12.522 6.006 2.197 1.00 87.19 467 TYR A O 1
ATOM 3752 N N . ASN A 1 468 ? -13.394 7.141 0.448 1.00 86.19 468 ASN A N 1
ATOM 3753 C CA . ASN A 1 468 ? -13.162 8.506 0.928 1.00 86.19 468 ASN A CA 1
ATOM 3754 C C . ASN A 1 468 ? -11.718 8.734 1.416 1.00 86.19 468 ASN A C 1
ATOM 3756 O O . ASN A 1 468 ? -11.494 9.371 2.446 1.00 86.19 468 ASN A O 1
ATOM 3760 N N . GLN A 1 469 ? -10.752 8.145 0.703 1.00 86.44 469 GLN A N 1
ATOM 3761 C CA . GLN A 1 469 ? -9.324 8.357 0.934 1.00 86.44 469 GLN A CA 1
ATOM 3762 C C . GLN A 1 469 ? -8.848 9.651 0.281 1.00 86.44 469 GLN A C 1
ATOM 3764 O O . GLN A 1 469 ? -9.382 10.072 -0.745 1.00 86.44 469 GLN A O 1
ATOM 3769 N N . ASP A 1 470 ? -7.812 10.256 0.857 1.00 87.75 470 ASP A N 1
ATOM 3770 C CA . ASP A 1 470 ? -7.187 11.442 0.283 1.00 87.75 470 ASP A CA 1
ATOM 3771 C C . ASP A 1 470 ? -6.541 11.134 -1.077 1.00 87.75 470 ASP A C 1
ATOM 3773 O O . ASP A 1 470 ? -6.109 10.013 -1.369 1.00 87.75 470 ASP A O 1
ATOM 3777 N N . VAL A 1 471 ? -6.459 12.154 -1.933 1.00 88.81 471 VAL A N 1
ATOM 3778 C CA . VAL A 1 471 ? -5.838 12.024 -3.255 1.00 88.81 471 VAL A CA 1
ATOM 3779 C C . VAL A 1 471 ? -4.331 11.836 -3.092 1.00 88.81 471 VAL A C 1
ATOM 3781 O O . VAL A 1 471 ? -3.614 12.770 -2.736 1.00 88.81 471 VAL A O 1
ATOM 3784 N N . SER A 1 472 ? -3.836 10.637 -3.401 1.00 91.50 472 SER A N 1
ATOM 3785 C CA . SER A 1 472 ? -2.394 10.369 -3.439 1.00 91.50 472 SER A CA 1
ATOM 3786 C C . SER A 1 472 ? -1.724 11.099 -4.610 1.00 91.50 472 SER A C 1
ATOM 3788 O O . SER A 1 472 ? -2.243 11.145 -5.730 1.00 91.50 472 SER A O 1
ATOM 3790 N N . VAL A 1 473 ? -0.518 11.620 -4.369 1.00 91.50 473 VAL A N 1
ATOM 3791 C CA . VAL A 1 473 ? 0.326 12.290 -5.378 1.00 91.50 473 VAL A CA 1
ATOM 3792 C C . VAL A 1 473 ? 0.627 11.363 -6.561 1.00 91.50 473 VAL A C 1
ATOM 3794 O O . VAL A 1 473 ? 0.717 11.801 -7.712 1.00 91.50 473 VAL A O 1
ATOM 3797 N N . PHE A 1 474 ? 0.713 10.059 -6.307 1.00 94.00 474 PHE A N 1
ATOM 3798 C CA . PHE A 1 474 ? 0.977 9.062 -7.334 1.00 94.00 474 PHE A CA 1
ATOM 3799 C C . PHE A 1 474 ? -0.216 8.829 -8.282 1.00 94.00 474 PHE A C 1
ATOM 3801 O O . PHE A 1 474 ? -0.039 8.253 -9.357 1.00 94.00 474 PHE A O 1
ATOM 3808 N N . LEU A 1 475 ? -1.420 9.334 -7.966 1.00 93.25 475 LEU A N 1
ATOM 3809 C CA . LEU A 1 475 ? -2.535 9.377 -8.923 1.00 93.25 475 LEU A CA 1
ATOM 3810 C C . LEU A 1 475 ? -2.143 10.177 -10.173 1.00 93.25 475 LEU A C 1
ATOM 3812 O O . LEU A 1 475 ? -2.330 9.705 -11.295 1.00 93.25 475 LEU A O 1
ATOM 3816 N N . ILE A 1 476 ? -1.538 11.354 -9.985 1.00 92.56 476 ILE A N 1
ATOM 3817 C CA . ILE A 1 476 ? -1.107 12.223 -11.090 1.00 92.56 476 ILE A CA 1
ATOM 3818 C C . ILE A 1 476 ? 0.045 11.569 -11.860 1.00 92.56 476 ILE A C 1
ATOM 3820 O O . ILE A 1 476 ? 0.042 11.586 -13.091 1.00 92.56 476 ILE A O 1
ATOM 3824 N N . LYS A 1 477 ? 0.995 10.932 -11.160 1.00 92.25 477 LYS A N 1
ATOM 3825 C CA . LYS A 1 477 ? 2.069 10.139 -11.786 1.00 92.25 477 LYS A CA 1
ATOM 3826 C C . LYS A 1 477 ? 1.494 9.086 -12.732 1.00 92.25 477 LYS A C 1
ATOM 3828 O O . LYS A 1 477 ? 1.953 9.001 -13.867 1.00 92.25 477 LYS A O 1
ATOM 3833 N N . ASN A 1 478 ? 0.478 8.328 -12.315 1.00 93.56 478 ASN A N 1
ATOM 3834 C CA . ASN A 1 478 ? -0.106 7.288 -13.166 1.00 93.56 478 ASN A CA 1
ATOM 3835 C C . ASN A 1 478 ? -0.815 7.866 -14.392 1.00 93.56 478 ASN A C 1
ATOM 3837 O O . ASN A 1 478 ? -0.648 7.331 -15.484 1.00 93.56 478 ASN A O 1
ATOM 3841 N N . VAL A 1 479 ? -1.521 8.996 -14.259 1.00 95.00 479 VAL A N 1
ATOM 3842 C CA . VAL A 1 479 ? -2.081 9.711 -15.422 1.00 95.00 479 VAL A CA 1
ATOM 3843 C C . VAL A 1 479 ? -0.971 10.132 -16.391 1.00 95.00 479 VAL A C 1
ATOM 3845 O O . VAL A 1 479 ? -1.061 9.853 -17.587 1.00 95.00 479 VAL A O 1
ATOM 3848 N N . MET A 1 480 ? 0.099 10.756 -15.884 1.00 93.06 480 MET A N 1
ATOM 3849 C CA . MET A 1 480 ? 1.231 11.183 -16.711 1.00 93.06 480 MET A CA 1
ATOM 3850 C C . MET A 1 480 ? 1.897 10.002 -17.424 1.00 93.06 480 MET A C 1
ATOM 3852 O O . MET A 1 480 ? 2.160 10.093 -18.621 1.00 93.06 480 MET A O 1
ATOM 3856 N N . LEU A 1 481 ? 2.128 8.884 -16.731 1.00 91.38 481 LEU A N 1
ATOM 3857 C CA . LEU A 1 481 ? 2.777 7.708 -17.315 1.00 91.38 481 LEU A CA 1
ATOM 3858 C C . LEU A 1 481 ? 1.889 6.945 -18.301 1.00 91.38 481 LEU A C 1
ATOM 3860 O O . LEU A 1 481 ? 2.414 6.364 -19.245 1.00 91.38 481 LEU A O 1
ATOM 3864 N N . VAL A 1 482 ? 0.561 6.986 -18.156 1.00 94.00 482 VAL A N 1
ATOM 3865 C CA . VAL A 1 482 ? -0.352 6.475 -19.192 1.00 94.00 482 VAL A CA 1
ATOM 3866 C C . VAL A 1 482 ? -0.233 7.313 -20.468 1.00 94.00 482 VAL A C 1
ATOM 3868 O O . VAL A 1 482 ? -0.079 6.753 -21.552 1.00 94.00 482 VAL A O 1
ATOM 3871 N N . ILE A 1 483 ? -0.224 8.647 -20.352 1.00 94.06 483 ILE A N 1
ATOM 3872 C CA . ILE A 1 483 ? -0.044 9.551 -21.503 1.00 94.06 483 ILE A CA 1
ATOM 3873 C C . ILE A 1 483 ? 1.327 9.332 -22.157 1.00 94.06 483 ILE A C 1
ATOM 3875 O O . ILE A 1 483 ? 1.411 9.204 -23.379 1.00 94.06 483 ILE A O 1
ATOM 3879 N N . MET A 1 484 ? 2.396 9.252 -21.356 1.00 90.81 484 MET A N 1
ATOM 3880 C CA . MET A 1 484 ? 3.741 8.952 -21.857 1.00 90.81 484 MET A CA 1
ATOM 3881 C C . MET A 1 484 ? 3.798 7.574 -22.521 1.00 90.81 484 MET A C 1
ATOM 3883 O O . MET A 1 484 ? 4.388 7.456 -23.584 1.00 90.81 484 MET A O 1
ATOM 3887 N N . GLY A 1 485 ? 3.121 6.561 -21.978 1.00 90.50 485 GLY A N 1
ATOM 3888 C CA . GLY A 1 485 ? 3.045 5.237 -22.594 1.00 90.50 485 GLY A CA 1
ATOM 3889 C C . GLY A 1 485 ? 2.356 5.253 -23.962 1.00 90.50 485 GLY A C 1
ATOM 3890 O O . GLY A 1 485 ? 2.841 4.618 -24.895 1.00 90.50 485 GLY A O 1
ATOM 3891 N N . PHE A 1 486 ? 1.264 6.011 -24.124 1.00 93.25 486 PHE A N 1
ATOM 3892 C CA . PHE A 1 486 ? 0.633 6.194 -25.438 1.00 93.25 486 PHE A CA 1
ATOM 3893 C C . PHE A 1 486 ? 1.557 6.914 -26.417 1.00 93.25 486 PHE A C 1
ATOM 3895 O O . PHE A 1 486 ? 1.646 6.522 -27.580 1.00 93.25 486 PHE A O 1
ATOM 3902 N N . LYS A 1 487 ? 2.265 7.942 -25.938 1.00 91.50 487 LYS A N 1
ATOM 3903 C CA . LYS A 1 487 ? 3.266 8.656 -26.727 1.00 91.50 487 LYS A CA 1
ATOM 3904 C C . LYS A 1 487 ? 4.399 7.721 -27.168 1.00 91.50 487 LYS A C 1
ATOM 3906 O O . LYS A 1 487 ? 4.720 7.717 -28.347 1.00 91.50 487 LYS A O 1
ATOM 3911 N N . ASP A 1 488 ? 4.939 6.895 -26.276 1.00 88.38 488 ASP A N 1
ATOM 3912 C CA . ASP A 1 488 ? 6.007 5.938 -26.591 1.00 88.38 488 ASP A CA 1
ATOM 3913 C C . ASP A 1 488 ? 5.546 4.886 -27.617 1.00 88.38 488 ASP A C 1
ATOM 3915 O O . ASP A 1 488 ? 6.287 4.539 -28.537 1.00 88.38 488 ASP A O 1
ATOM 3919 N N . ILE A 1 489 ? 4.308 4.386 -27.508 1.00 91.56 489 ILE A N 1
ATOM 3920 C CA . ILE A 1 489 ? 3.728 3.462 -28.501 1.00 91.56 489 ILE A CA 1
ATOM 3921 C C . ILE A 1 489 ? 3.596 4.155 -29.862 1.00 91.56 489 ILE A C 1
ATOM 3923 O O . ILE A 1 489 ? 3.953 3.575 -30.889 1.00 91.56 489 ILE A O 1
ATOM 3927 N N . TRP A 1 490 ? 3.117 5.400 -29.872 1.00 91.00 490 TRP A N 1
ATOM 3928 C CA . TRP A 1 490 ? 2.992 6.197 -31.088 1.00 91.00 490 TRP A CA 1
ATOM 3929 C C . TRP A 1 490 ? 4.350 6.507 -31.728 1.00 91.00 490 TRP A C 1
ATOM 3931 O O . TRP A 1 490 ? 4.485 6.386 -32.941 1.00 91.00 490 TRP A O 1
ATOM 3941 N N . GLU A 1 491 ? 5.367 6.861 -30.940 1.00 88.12 491 GLU A N 1
ATOM 3942 C CA . GLU A 1 491 ? 6.727 7.114 -31.431 1.00 88.12 491 GLU A CA 1
ATOM 3943 C C . GLU A 1 491 ? 7.359 5.850 -32.025 1.00 88.12 491 GLU A C 1
ATOM 3945 O O . GLU A 1 491 ? 8.001 5.926 -33.069 1.00 88.12 491 GLU A O 1
ATOM 3950 N N . ASN A 1 492 ? 7.123 4.680 -31.422 1.00 85.88 492 ASN A N 1
ATOM 3951 C CA . ASN A 1 492 ? 7.631 3.408 -31.939 1.00 85.88 492 ASN A CA 1
ATOM 3952 C C . ASN A 1 492 ? 6.942 2.960 -33.242 1.00 85.88 492 ASN A C 1
ATOM 3954 O O . ASN A 1 492 ? 7.603 2.380 -34.101 1.00 85.88 492 ASN A O 1
ATOM 3958 N N . LEU A 1 493 ? 5.635 3.210 -33.397 1.00 88.38 493 LEU A N 1
ATOM 3959 C CA . LEU A 1 493 ? 4.857 2.835 -34.592 1.00 88.38 493 LEU A CA 1
ATOM 3960 C C . LEU A 1 493 ? 4.850 3.914 -35.689 1.00 88.38 493 LEU A C 1
ATOM 3962 O O . LEU A 1 493 ? 4.478 3.639 -36.829 1.00 88.38 493 LEU A O 1
ATOM 3966 N N . GLY A 1 494 ? 5.199 5.148 -35.335 1.00 84.31 494 GLY A N 1
ATOM 3967 C CA . GLY A 1 494 ? 5.117 6.312 -36.203 1.00 84.31 494 GLY A CA 1
ATOM 3968 C C . GLY A 1 494 ? 6.234 6.395 -37.251 1.00 84.31 494 GLY A C 1
ATOM 3969 O O . GLY A 1 494 ? 7.186 5.615 -37.248 1.00 84.31 494 GLY A O 1
ATOM 3970 N N . PRO A 1 495 ? 6.170 7.397 -38.147 1.00 76.31 495 PRO A N 1
ATOM 3971 C CA . PRO A 1 495 ? 7.133 7.565 -39.242 1.00 76.31 495 PRO A CA 1
ATOM 3972 C C . PRO A 1 495 ? 8.565 7.885 -38.776 1.00 76.31 495 PRO A C 1
ATOM 3974 O O . PRO A 1 495 ? 9.520 7.645 -39.516 1.00 76.31 495 PRO A O 1
ATOM 3977 N N . HIS A 1 496 ? 8.717 8.402 -37.553 1.00 77.44 496 HIS A N 1
ATOM 3978 C CA . HIS A 1 496 ? 10.003 8.670 -36.899 1.00 77.44 496 HIS A CA 1
ATOM 3979 C C . HIS A 1 496 ? 10.464 7.520 -35.986 1.00 77.44 496 HIS A C 1
ATOM 3981 O O . HIS A 1 496 ? 11.411 7.688 -35.222 1.00 77.44 496 HIS A O 1
ATOM 3987 N N . GLY A 1 497 ? 9.797 6.365 -36.048 1.00 80.38 497 GLY A N 1
ATOM 3988 C CA . GLY A 1 497 ? 10.133 5.205 -35.238 1.00 80.38 497 GLY A CA 1
ATOM 3989 C C . GLY A 1 497 ? 11.424 4.500 -35.673 1.00 80.38 497 GLY A C 1
ATOM 3990 O O . GLY A 1 497 ? 11.981 4.785 -36.741 1.00 80.38 497 GLY A O 1
ATOM 3991 N N . PRO A 1 498 ? 11.913 3.554 -34.853 1.00 84.75 498 PRO A N 1
ATOM 3992 C CA . PRO A 1 498 ? 13.085 2.748 -35.169 1.00 84.75 498 PRO A CA 1
ATOM 3993 C C . PRO A 1 498 ? 12.925 1.987 -36.491 1.00 84.75 498 PRO A C 1
ATOM 3995 O O . PRO A 1 498 ? 11.888 1.373 -36.745 1.00 84.75 498 PRO A O 1
ATOM 3998 N N . LYS A 1 499 ? 13.969 1.974 -37.323 1.00 84.56 499 LYS A N 1
ATOM 3999 C CA . LYS A 1 499 ? 13.972 1.282 -38.620 1.00 84.56 499 LYS A CA 1
ATOM 4000 C C . LYS A 1 499 ? 14.906 0.076 -38.585 1.00 84.56 499 LYS A C 1
ATOM 4002 O O . LYS A 1 499 ? 16.010 0.151 -38.049 1.00 84.56 499 LYS A O 1
ATOM 4007 N N . LYS A 1 500 ? 14.466 -1.036 -39.175 1.00 85.56 500 LYS A N 1
ATOM 4008 C CA . LYS A 1 500 ? 15.267 -2.261 -39.290 1.00 85.56 500 LYS A CA 1
ATOM 4009 C C . LYS A 1 500 ? 16.258 -2.145 -40.456 1.00 85.56 500 LYS A C 1
ATOM 4011 O O . LYS A 1 500 ? 15.891 -1.679 -41.538 1.00 85.56 500 LYS A O 1
ATOM 4016 N N . CYS A 1 501 ? 17.503 -2.552 -40.239 1.00 84.19 501 CYS A N 1
ATOM 4017 C CA . CYS A 1 501 ? 18.491 -2.736 -41.295 1.00 84.19 501 CYS A CA 1
ATOM 4018 C C . CYS A 1 501 ? 18.190 -4.039 -42.049 1.00 84.19 501 CYS A C 1
ATOM 4020 O O . CYS A 1 501 ? 17.863 -5.048 -41.432 1.00 84.19 501 CYS A O 1
ATOM 4022 N N . SER A 1 502 ? 18.284 -4.018 -43.377 1.00 80.06 502 SER A N 1
ATOM 4023 C CA . SER A 1 502 ? 18.021 -5.186 -44.228 1.00 80.06 502 SER A CA 1
ATOM 4024 C C . SER A 1 502 ? 19.175 -6.190 -44.270 1.00 80.06 502 SER A C 1
ATOM 4026 O O . SER A 1 502 ? 18.972 -7.304 -44.732 1.00 80.06 502 SER A O 1
ATOM 4028 N N . GLU A 1 503 ? 20.367 -5.792 -43.826 1.00 81.81 503 GLU A N 1
ATOM 4029 C CA . GLU A 1 503 ? 21.604 -6.569 -43.983 1.00 81.81 503 GLU A CA 1
ATOM 4030 C C . GLU A 1 503 ? 22.039 -7.255 -42.683 1.00 81.81 503 GLU A C 1
ATOM 4032 O O . GLU A 1 503 ? 22.354 -8.438 -42.699 1.00 81.81 503 GLU A O 1
ATOM 4037 N N . CYS A 1 504 ? 22.004 -6.548 -41.548 1.00 81.69 504 CYS A N 1
ATOM 4038 C CA . CYS A 1 504 ? 22.393 -7.089 -40.236 1.00 81.69 504 CYS A CA 1
ATOM 4039 C C . CYS A 1 504 ? 21.202 -7.391 -39.311 1.00 81.69 504 CYS A C 1
ATOM 4041 O O . CYS A 1 504 ? 21.393 -7.761 -38.156 1.00 81.69 504 CYS A O 1
ATOM 4043 N N . ASP A 1 505 ? 19.970 -7.172 -39.784 1.00 79.00 505 ASP A N 1
ATOM 4044 C CA . ASP A 1 505 ? 18.719 -7.361 -39.034 1.00 79.00 505 ASP A CA 1
ATOM 4045 C C . ASP A 1 505 ? 18.568 -6.502 -37.746 1.00 79.00 505 ASP A C 1
ATOM 4047 O O . ASP A 1 505 ? 17.541 -6.573 -37.060 1.00 79.00 505 ASP A O 1
ATOM 4051 N N . GLY A 1 506 ? 19.542 -5.631 -37.448 1.00 81.44 506 GLY A N 1
ATOM 4052 C CA . GLY A 1 506 ? 19.543 -4.690 -36.323 1.00 81.44 506 GLY A CA 1
ATOM 4053 C C . GLY A 1 506 ? 18.539 -3.544 -36.488 1.00 81.44 506 GLY A C 1
ATOM 4054 O O . GLY A 1 506 ? 18.158 -3.173 -37.600 1.00 81.44 506 GLY A O 1
ATOM 4055 N N . THR A 1 507 ? 18.080 -2.965 -35.374 1.00 84.25 507 THR A N 1
ATOM 4056 C CA . THR A 1 507 ? 17.113 -1.850 -35.379 1.00 84.25 507 THR A CA 1
ATOM 4057 C C . THR A 1 507 ? 17.795 -0.551 -34.955 1.00 84.25 507 THR A C 1
ATOM 4059 O O . THR A 1 507 ? 18.376 -0.480 -33.878 1.00 84.25 507 THR A O 1
ATOM 4062 N N . PHE A 1 508 ? 17.697 0.501 -35.768 1.00 84.06 508 PHE A N 1
ATOM 4063 C CA . PHE A 1 508 ? 18.411 1.764 -35.561 1.00 84.06 508 PHE A CA 1
ATOM 4064 C C . PHE A 1 508 ? 17.455 2.954 -35.496 1.00 84.06 508 PHE A C 1
ATOM 4066 O O . PHE A 1 508 ? 16.377 2.946 -36.097 1.00 84.06 508 PHE A O 1
ATOM 4073 N N . HIS A 1 509 ? 17.862 4.003 -34.776 1.00 80.62 509 HIS A N 1
ATOM 4074 C CA . HIS A 1 509 ? 17.178 5.295 -34.852 1.00 80.62 509 HIS A CA 1
ATOM 4075 C C . HIS A 1 509 ? 17.260 5.835 -36.295 1.00 80.62 509 HIS A C 1
ATOM 4077 O O . HIS A 1 509 ? 18.297 5.633 -36.935 1.00 80.62 509 HIS A O 1
ATOM 4083 N N . PRO A 1 510 ? 16.236 6.539 -36.815 1.00 80.50 510 PRO A N 1
ATOM 4084 C CA . PRO A 1 510 ? 16.267 7.101 -38.168 1.00 80.50 510 PRO A CA 1
ATOM 4085 C C . PRO A 1 510 ? 17.541 7.890 -38.492 1.00 80.50 510 PRO A C 1
ATOM 4087 O O . PRO A 1 510 ? 18.089 7.729 -39.572 1.00 80.50 510 PRO A O 1
ATOM 4090 N N . ASP A 1 511 ? 18.065 8.656 -37.535 1.00 81.94 511 ASP A N 1
ATOM 4091 C CA . ASP A 1 511 ? 19.278 9.472 -37.727 1.00 81.94 511 ASP A CA 1
ATOM 4092 C C . ASP A 1 511 ? 20.584 8.659 -37.765 1.00 81.94 511 ASP A C 1
ATOM 4094 O O . ASP A 1 511 ? 21.641 9.187 -38.097 1.00 81.94 511 ASP A O 1
ATOM 4098 N N . GLN A 1 512 ? 20.546 7.391 -37.351 1.00 80.06 512 GLN A N 1
ATOM 4099 C CA . GLN A 1 512 ? 21.719 6.515 -37.250 1.00 80.06 512 GLN A CA 1
ATOM 4100 C C . GLN A 1 512 ? 21.687 5.374 -38.274 1.00 80.06 512 GLN A C 1
ATOM 4102 O O . GLN A 1 512 ? 22.693 4.688 -38.439 1.00 80.06 512 GLN A O 1
ATOM 4107 N N . ILE A 1 513 ? 20.573 5.178 -38.994 1.00 81.12 513 ILE A N 1
ATOM 4108 C CA . ILE A 1 513 ? 20.449 4.082 -39.962 1.00 81.12 513 ILE A CA 1
ATOM 4109 C C . ILE A 1 513 ? 21.287 4.304 -41.223 1.00 81.12 513 ILE A C 1
ATOM 4111 O O . ILE A 1 513 ? 21.875 3.349 -41.717 1.00 81.12 513 ILE A O 1
ATOM 4115 N N . GLU A 1 514 ? 21.370 5.533 -41.739 1.00 80.88 514 GLU A N 1
ATOM 4116 C CA . GLU A 1 514 ? 22.183 5.844 -42.924 1.00 80.88 514 GLU A CA 1
ATOM 4117 C C . GLU A 1 514 ? 23.689 5.704 -42.625 1.00 80.88 514 GLU A C 1
ATOM 4119 O O . GLU A 1 514 ? 24.338 4.915 -43.312 1.00 80.88 514 GLU A O 1
ATOM 4124 N N . PRO A 1 515 ? 24.236 6.299 -41.538 1.00 81.38 515 PRO A N 1
ATOM 4125 C CA . PRO A 1 515 ? 25.634 6.083 -41.143 1.00 81.38 515 PRO A CA 1
ATOM 4126 C C . PRO A 1 515 ? 25.973 4.624 -40.817 1.00 81.38 515 PRO A C 1
ATOM 4128 O O . PRO A 1 515 ? 27.128 4.211 -40.928 1.00 81.38 515 PRO A O 1
ATOM 4131 N N . HIS A 1 516 ? 24.989 3.850 -40.347 1.00 81.75 516 HIS A N 1
ATOM 4132 C CA . HIS A 1 516 ? 25.163 2.423 -40.108 1.00 81.75 516 HIS A CA 1
ATOM 4133 C C . HIS A 1 516 ? 25.195 1.635 -41.421 1.00 81.75 516 HIS A C 1
ATOM 4135 O O . HIS A 1 516 ? 26.087 0.813 -41.585 1.00 81.75 516 HIS A O 1
ATOM 4141 N N . ARG A 1 517 ? 24.284 1.903 -42.367 1.00 80.81 517 ARG A N 1
ATOM 4142 C CA . ARG A 1 517 ? 24.252 1.239 -43.684 1.00 80.81 517 ARG A CA 1
ATOM 4143 C C . ARG A 1 517 ? 25.551 1.416 -44.466 1.00 80.81 517 ARG A C 1
ATOM 4145 O O . ARG A 1 517 ? 25.973 0.487 -45.127 1.00 80.81 517 ARG A O 1
ATOM 4152 N N . GLU A 1 518 ? 26.216 2.562 -44.347 1.00 80.56 518 GLU A N 1
ATOM 4153 C CA . GLU A 1 518 ? 27.530 2.784 -44.977 1.00 80.56 518 GLU A CA 1
ATOM 4154 C C . GLU A 1 518 ? 28.644 1.885 -44.412 1.00 80.56 518 GLU A C 1
ATOM 4156 O O . GLU A 1 518 ? 29.650 1.647 -45.077 1.00 80.56 518 GLU A O 1
ATOM 4161 N N . LYS A 1 519 ? 28.481 1.401 -43.175 1.00 78.50 519 LYS A N 1
ATOM 4162 C CA . LYS A 1 519 ? 29.436 0.524 -42.475 1.00 78.50 519 LYS A CA 1
ATOM 4163 C C . LYS A 1 519 ? 28.987 -0.935 -42.442 1.00 78.50 519 LYS A C 1
ATOM 4165 O O . LYS A 1 519 ? 29.789 -1.807 -42.121 1.00 78.50 519 LYS A O 1
ATOM 4170 N N . CYS A 1 520 ? 27.709 -1.183 -42.704 1.00 76.81 520 CYS A N 1
ATOM 4171 C CA . CYS A 1 520 ? 27.116 -2.500 -42.789 1.00 76.81 520 CYS A CA 1
ATOM 4172 C C . CYS A 1 520 ? 27.465 -3.049 -44.174 1.00 76.81 520 CYS A C 1
ATOM 4174 O O . CYS A 1 520 ? 27.013 -2.540 -45.191 1.00 76.81 520 CYS A O 1
ATOM 4176 N N . GLY A 1 521 ? 28.372 -4.016 -44.215 1.00 60.97 521 GLY A N 1
ATOM 4177 C CA . GLY A 1 521 ? 28.740 -4.737 -45.425 1.00 60.97 521 GLY A CA 1
ATOM 4178 C C . GLY A 1 521 ? 28.732 -6.235 -45.134 1.00 60.97 521 GLY A C 1
ATOM 4179 O O . GLY A 1 521 ? 28.884 -6.618 -43.970 1.00 60.97 521 GLY A O 1
ATOM 4180 N N . PRO A 1 522 ? 28.547 -7.096 -46.149 1.00 53.94 522 PRO A N 1
ATOM 4181 C CA . PRO A 1 522 ? 28.667 -8.535 -45.961 1.00 53.94 522 PRO A CA 1
ATOM 4182 C C . PRO A 1 522 ? 30.079 -8.864 -45.456 1.00 53.94 522 PRO A C 1
ATOM 4184 O O . PRO A 1 522 ? 31.065 -8.331 -45.966 1.00 53.94 522 PRO A O 1
ATOM 4187 N N . GLU A 1 523 ? 30.170 -9.750 -44.464 1.00 46.41 523 GLU A N 1
ATOM 4188 C CA . GLU A 1 523 ? 31.398 -10.202 -43.783 1.00 46.41 523 GLU A CA 1
ATOM 4189 C C . GLU A 1 523 ? 32.472 -10.846 -44.697 1.00 46.41 523 GLU A C 1
ATOM 4191 O O . GLU A 1 523 ? 33.451 -11.389 -44.202 1.00 46.41 523 GLU A O 1
ATOM 4196 N N . GLU A 1 524 ? 32.377 -10.750 -46.026 1.00 41.50 524 GLU A N 1
ATOM 4197 C CA . GLU A 1 524 ? 33.390 -11.266 -46.963 1.00 41.50 524 GLU A CA 1
ATOM 4198 C C . GLU A 1 524 ? 34.503 -10.254 -47.311 1.00 41.50 524 GLU A C 1
ATOM 4200 O O . GLU A 1 524 ? 35.487 -10.612 -47.957 1.00 41.50 524 GLU A O 1
ATOM 4205 N N . ALA A 1 525 ? 34.420 -8.994 -46.864 1.00 37.81 525 ALA A N 1
ATOM 4206 C CA . ALA A 1 525 ? 35.446 -7.983 -47.166 1.00 37.81 525 ALA A CA 1
ATOM 4207 C C . ALA A 1 525 ? 36.588 -7.882 -46.132 1.00 37.81 525 ALA A C 1
ATOM 4209 O O . ALA A 1 525 ? 37.539 -7.133 -46.363 1.00 37.81 525 ALA A O 1
ATOM 4210 N N . MET A 1 526 ? 36.532 -8.619 -45.013 1.00 37.78 526 MET A N 1
ATOM 4211 C CA . MET A 1 526 ? 37.565 -8.545 -43.964 1.00 37.78 526 MET A CA 1
ATOM 4212 C C . MET A 1 526 ? 38.650 -9.631 -44.071 1.00 37.78 526 MET A C 1
ATOM 4214 O O . MET A 1 526 ? 39.704 -9.473 -43.467 1.00 37.78 526 MET A O 1
ATOM 4218 N N . GLU A 1 527 ? 38.469 -10.669 -44.901 1.00 37.44 527 GLU A N 1
ATOM 4219 C CA . GLU A 1 527 ? 39.528 -11.665 -45.175 1.00 37.44 527 GLU A CA 1
ATOM 4220 C C . GLU A 1 527 ? 40.383 -11.350 -46.422 1.00 37.44 527 GLU A C 1
ATOM 4222 O O . GLU A 1 527 ? 41.449 -11.936 -46.608 1.00 37.44 527 GLU A O 1
ATOM 4227 N N . LEU A 1 528 ? 39.996 -10.379 -47.262 1.00 36.47 528 LEU A N 1
ATOM 4228 C CA . LEU A 1 528 ? 40.769 -10.013 -48.464 1.00 36.47 528 LEU A CA 1
ATOM 4229 C C . LEU A 1 528 ? 41.815 -8.907 -48.237 1.00 36.47 528 LEU A C 1
ATOM 4231 O O . LEU A 1 528 ? 42.781 -8.839 -48.998 1.00 36.47 528 LEU A O 1
ATOM 4235 N N . GLN A 1 529 ? 41.697 -8.091 -47.180 1.00 35.31 529 GLN A N 1
ATOM 4236 C CA . GLN A 1 529 ? 42.720 -7.080 -46.854 1.00 35.31 529 GLN A CA 1
ATOM 4237 C C . GLN A 1 529 ? 43.920 -7.649 -46.078 1.00 35.31 529 GLN A C 1
ATOM 4239 O O . GLN A 1 529 ? 45.044 -7.209 -46.322 1.00 35.31 529 GLN A O 1
ATOM 4244 N N . ASP A 1 530 ? 43.733 -8.687 -45.255 1.00 35.62 530 ASP A N 1
ATOM 4245 C CA . ASP A 1 530 ? 44.855 -9.373 -44.589 1.00 35.62 530 ASP A CA 1
ATOM 4246 C C . ASP A 1 530 ? 45.628 -10.308 -45.545 1.00 35.62 530 ASP A C 1
ATOM 4248 O O . ASP A 1 530 ? 46.828 -10.535 -45.372 1.00 35.62 530 ASP A O 1
ATOM 4252 N N . GLY A 1 531 ? 44.990 -10.790 -46.621 1.00 36.47 531 GLY A N 1
ATOM 4253 C CA . GLY A 1 531 ? 45.632 -11.628 -47.644 1.00 36.47 531 GLY A CA 1
ATOM 4254 C C . GLY A 1 531 ? 46.488 -10.868 -48.669 1.00 36.47 531 GLY A C 1
ATOM 4255 O O . GLY A 1 531 ? 47.455 -11.423 -49.194 1.00 36.47 531 GLY A O 1
ATOM 4256 N N . GLN A 1 532 ? 46.183 -9.596 -48.954 1.00 34.91 532 GLN A N 1
ATOM 4257 C CA . GLN A 1 532 ? 46.956 -8.791 -49.916 1.00 34.91 532 GLN A CA 1
ATOM 4258 C C . GLN A 1 532 ? 48.189 -8.122 -49.290 1.00 34.91 532 GLN A C 1
ATOM 4260 O O . GLN A 1 532 ? 49.214 -8.008 -49.965 1.00 34.91 532 GLN A O 1
ATOM 4265 N N . ALA A 1 533 ? 48.163 -7.805 -47.990 1.00 35.81 533 ALA A N 1
ATOM 4266 C CA . ALA A 1 533 ? 49.335 -7.297 -47.268 1.00 35.81 533 ALA A CA 1
ATOM 4267 C C . ALA A 1 533 ? 50.437 -8.364 -47.069 1.00 35.81 533 ALA A C 1
ATOM 4269 O O . ALA A 1 533 ? 51.621 -8.033 -46.994 1.00 35.81 533 ALA A O 1
ATOM 4270 N N . ALA A 1 534 ? 50.077 -9.655 -47.050 1.00 38.56 534 ALA A N 1
ATOM 4271 C CA . ALA A 1 534 ? 51.032 -10.761 -46.921 1.00 38.56 534 ALA A CA 1
ATOM 4272 C C . ALA A 1 534 ? 51.750 -11.132 -48.240 1.00 38.56 534 ALA A C 1
ATOM 4274 O O . ALA A 1 534 ? 52.795 -11.782 -48.214 1.00 38.56 534 ALA A O 1
ATOM 4275 N N . SER A 1 535 ? 51.230 -10.705 -49.397 1.00 37.31 535 SER A N 1
ATOM 4276 C CA . SER A 1 535 ? 51.807 -10.998 -50.721 1.00 37.31 535 SER A CA 1
ATOM 4277 C C . SER A 1 535 ? 52.902 -9.996 -51.130 1.00 37.31 535 SER A C 1
ATOM 4279 O O . SER A 1 535 ? 53.907 -10.386 -51.733 1.00 37.31 535 SER A O 1
ATOM 4281 N N . GLU A 1 536 ? 52.765 -8.716 -50.764 1.00 38.25 536 GLU A N 1
ATOM 4282 C CA . GLU A 1 536 ? 53.726 -7.661 -51.137 1.00 38.25 536 GLU A CA 1
ATOM 4283 C C . GLU A 1 536 ? 54.984 -7.599 -50.252 1.00 38.25 536 GLU A C 1
ATOM 4285 O O . GLU A 1 536 ? 56.013 -7.090 -50.690 1.00 38.25 536 GLU A O 1
ATOM 4290 N N . ALA A 1 537 ? 54.975 -8.210 -49.063 1.00 40.00 537 ALA A N 1
ATOM 4291 C CA . ALA A 1 537 ? 56.145 -8.261 -48.177 1.00 40.00 537 ALA A CA 1
ATOM 4292 C C . ALA A 1 537 ? 57.215 -9.307 -48.582 1.00 40.00 537 ALA A C 1
ATOM 4294 O O . ALA A 1 537 ? 58.240 -9.427 -47.914 1.00 40.00 537 ALA A O 1
ATOM 4295 N N . SER A 1 538 ? 57.011 -10.063 -49.672 1.00 37.75 538 SER A N 1
ATOM 4296 C CA . SER A 1 538 ? 57.923 -11.138 -50.117 1.00 37.75 538 SER A CA 1
ATOM 4297 C C . SER A 1 538 ? 58.883 -10.760 -51.258 1.00 37.75 538 SER A C 1
ATOM 4299 O O . SER A 1 538 ? 59.650 -11.606 -51.721 1.00 37.75 538 SER A O 1
ATOM 4301 N N . LYS A 1 539 ? 58.883 -9.504 -51.723 1.00 45.31 539 LYS A N 1
ATOM 4302 C CA . LYS A 1 539 ? 59.765 -9.052 -52.812 1.00 45.31 539 LYS A CA 1
ATOM 4303 C C . LYS A 1 539 ? 60.495 -7.763 -52.454 1.00 45.31 539 LYS A C 1
ATOM 4305 O O . LYS A 1 539 ? 60.032 -6.692 -52.812 1.00 45.31 539 LYS A O 1
ATOM 4310 N N . LEU A 1 540 ? 61.667 -7.878 -51.832 1.00 37.00 540 LEU A N 1
ATOM 4311 C CA . LEU A 1 540 ? 62.771 -6.913 -51.946 1.00 37.00 540 LEU A CA 1
ATOM 4312 C C . LEU A 1 540 ? 64.111 -7.653 -51.716 1.00 37.00 540 LEU A C 1
ATOM 4314 O O . LEU A 1 540 ? 64.128 -8.684 -51.042 1.00 37.00 540 LEU A O 1
ATOM 4318 N N . PRO A 1 541 ? 65.202 -7.204 -52.364 1.00 35.34 541 PRO A N 1
ATOM 4319 C CA . PRO A 1 541 ? 66.289 -8.061 -52.814 1.00 35.34 541 PRO A CA 1
ATOM 4320 C C . PRO A 1 541 ? 67.383 -8.266 -51.767 1.00 35.34 541 PRO A C 1
ATOM 4322 O O . PRO A 1 541 ? 67.694 -7.397 -50.956 1.00 35.34 541 PRO A O 1
ATOM 4325 N N . VAL A 1 542 ? 68.015 -9.431 -51.867 1.00 43.50 542 VAL A N 1
ATOM 4326 C CA . VAL A 1 542 ? 69.331 -9.714 -51.303 1.00 43.50 542 VAL A CA 1
ATOM 4327 C C . VAL A 1 542 ? 70.358 -8.918 -52.108 1.00 43.50 542 VAL A C 1
ATOM 4329 O O . VAL A 1 542 ? 70.653 -9.284 -53.242 1.00 43.50 542 VAL A O 1
ATOM 4332 N N . GLU A 1 543 ? 70.924 -7.867 -51.522 1.00 34.75 543 GLU A N 1
ATOM 4333 C CA . GLU A 1 543 ? 72.222 -7.347 -51.945 1.00 34.75 543 GLU A CA 1
ATOM 4334 C C . GLU A 1 543 ? 73.192 -7.349 -50.769 1.00 34.75 543 GLU A C 1
ATOM 4336 O O . GLU A 1 543 ? 72.865 -7.053 -49.620 1.00 34.75 543 GLU A O 1
ATOM 4341 N N . ALA A 1 544 ? 74.377 -7.831 -51.103 1.00 37.03 544 ALA A N 1
ATOM 4342 C CA . ALA A 1 544 ? 75.403 -8.324 -50.224 1.00 37.03 544 ALA A CA 1
ATOM 4343 C C . ALA A 1 544 ? 76.554 -7.322 -50.080 1.00 37.03 544 ALA A C 1
ATOM 4345 O O . ALA A 1 544 ? 76.695 -6.397 -50.875 1.00 37.03 544 ALA A O 1
ATOM 4346 N N . HIS A 1 545 ? 77.436 -7.664 -49.134 1.00 34.06 545 HIS A N 1
ATOM 4347 C CA . HIS A 1 545 ? 78.811 -7.179 -48.958 1.00 34.06 545 HIS A CA 1
ATOM 4348 C C . HIS A 1 545 ? 78.960 -5.778 -48.357 1.00 34.06 545 HIS A C 1
ATOM 4350 O O . HIS A 1 545 ? 78.178 -4.881 -48.616 1.00 34.06 545 HIS A O 1
ATOM 4356 N N . SER A 1 546 ? 80.001 -5.448 -47.600 1.00 33.91 546 SER A N 1
ATOM 4357 C CA . SER A 1 546 ? 81.018 -6.136 -46.790 1.00 33.91 546 SER A CA 1
ATOM 4358 C C . SER A 1 546 ? 81.885 -4.996 -46.239 1.00 33.91 546 SER A C 1
ATOM 4360 O O . SER A 1 546 ? 82.081 -4.045 -46.985 1.00 33.91 546 SER A O 1
ATOM 4362 N N . SER A 1 547 ? 82.428 -5.126 -45.020 1.00 41.06 547 SER A N 1
ATOM 4363 C CA . SER A 1 547 ? 83.716 -4.552 -44.545 1.00 41.06 547 SER A CA 1
ATOM 4364 C C . SER A 1 547 ? 84.093 -3.129 -45.016 1.00 41.06 547 SER A C 1
ATOM 4366 O O . SER A 1 547 ? 84.330 -2.900 -46.198 1.00 41.06 547 SER A O 1
ATOM 4368 N N . VAL A 1 548 ? 84.307 -2.161 -44.128 1.00 40.12 548 VAL A N 1
ATOM 4369 C CA . VAL A 1 548 ? 85.404 -2.064 -43.140 1.00 40.12 548 VAL A CA 1
ATOM 4370 C C . VAL A 1 548 ? 85.024 -1.021 -42.096 1.00 40.12 548 VAL A C 1
ATOM 4372 O O . VAL A 1 548 ? 84.410 -0.007 -42.501 1.00 40.12 548 VAL A O 1
#

InterPro domains:
  IPR018902 Ciliary microtubule inner protein 2A-C-like domain [PF10629] (22-50)
  IPR026624 Cat eye syndrome critical region protein 6 [PTHR47399] (258-525)
  IPR032776 CECR6/TMEM121 family [PF14997] (299-491)
  IPR055215 Sperm-associated microtubule inner protein 5 domain [PF22573] (167-215)

Secondary structure (DSSP, 8-state):
--HHHHHHHHHHHHH-PPTTPPPTT--S--TTGGG--SS-HHHHHHHHHTT---PPP--------------SPPPP-SS-SS-TTPPTT--S--TTGGG--SS-HHHHHHHHHHHHHHHHHHHHHHHHHHHHHHHHS--PPPSS-HHHHHHHHHHHS-----TT--PPPTTSPPPTT--S--TT---SHHHHSS-HHHHHHHHHHHHHHHHHHHHHHHHS--------------TTSGGG-SS----------TTHHHHHHHHHHHHHHHHHHHHHHHHHHHHHHHTTTS---S----THHHHHHHHHHHHHHHHHHHHHHTTHHHH--TTSTTSHHHHHHHHHTHHHHHHHHHHHH--PPTT-HHHHHHHHHHHHHHHHHHHHHHHHHTT-HHHH-----HHHHHHHHHHHHHHTTHHHHHHHHHHS---TTB---HHHHHHHHHHHIIIIIHHHHHHHHHHHHHH-----HHHHHHHHHHHHHHHHHHHHHSTTS-EE-TTT--EE-HHHHHHHHTT---TTSSSHHHHHHHHHTT----------

pLDDT: mean 74.49, std 17.45, range [33.91, 96.38]

Organism: Branchiostoma belcheri (NCBI:txid7741)

Foldseek 3Di:
DPPVVVVLVVVCVVVVADPQFDDPPDPDDQPPLVVDPDDDNRVSRSVSCVPPPPPDPPPPPPPDPDDPPQDQFADDDPPDQQHQPHDPPPPDDQAPLVVDDDDDPNRSSSVRNSVLRVVVVVVVVVVVVVVVVVVPDDDDDDPDDPVVVVVVVVVVPPVPPPPRPPDDDLLFFDDPPDPDDQAPQDPDPVSVPDDRRVSSSVRSVVVVVVVVVVVVVVPDDPPPPPDPDPDDDDPVVPVPDPDDPDDDDPPCPVPPPPLVVLVCVLVVLVCVLLVVLVVLVVVCVVCVPDDDDDDDFSLRLLVSLQSVLVSVLVVLVCCLVVCVLQPFDPVDPCGNVVVLVVQLVVLVVNVCSLCSRDDDDPPAPLVVLSVVLSVLLSLQSNLLSVLSSCSRCVVVVFDDDPVLNVLSSVLSSVSSNLVSLVSNVVRDDDDRQFDDQLVSQLVSLCCCLVSTLVSSLVSQVCCCPPVVDDRDPCNVVSVVSNVVSVVSNCCCPDPQHWDADPQPRTTGGPVCNVVVVVVRDPPPPPVVVVVVVVVVVPDDDDDDDDDD

Sequence (548 aa):
MPAGMEAVDRRRRFLQPKEGTQLPGYTGYCPQYRFLIGLTYGNVSAQMLKGVKHNPPTISDPGQAGGPRLVHLPKFDGTRRLTEGMVPGYTGYIPRKRYKDAGTYGRDTAVSIDEFFGDTKGAVRADRALRATVAQAPRLTPTSSPEETLEKMDCFMPRKTTLLEDKRSFLEAPMPGWTGYVPRKKITEVGLGRRYAVVAKKGFCEQQDHMDRHSSLRETPVTLERTESPDDDDKGLVDRRLYRPEGMVPKYTGYIPRWIAADIVVVSLWLYALITSYRYFRRRWMSAGAGRTGDDELPFAFISWFVYACLYVPRVAIIFKWEIAAKLTDHDWFGPNALKTTLALSAPLFLLLLYGHHDAKPHTNRKNYVDRLSLGVTFDILDSLELLDILFVEESRVILTFDLENAILSFACIVFFLPTVALFELRKSRSDGEVASVNFGVLYSLLFMLLVNIPFLVIRILLWNIYNQDVSVFLIKNVMLVIMGFKDIWENLGPHGPKKCSECDGTFHPDQIEPHREKCGPEEAMELQDGQAASEASKLPVEAHSSV

Radius of gyration: 43.93 Å; chains: 1; bounding box: 152×74×123 Å